Protein AF-A0A562LNA8-F1 (afdb_monomer_lite)

InterPro domains:
  IPR022532 Domain of unknown function DUF3696, C-terminal [PF12476] (371-415)
  IPR027417 P-loop containing nucleoside triphosphate hydrolase [SSF52540] (84-360)
  IPR041685 Endonuclease GajA/Old nuclease/RecF-like, AAA domain [PF13175] (258-353)
  IPR051396 Bacterial Antiviral Defense Nuclease [PTHR43581] (243-402)

Organism: NCBI:txid686800

pLDDT: mean 83.2, std 13.69, range [35.28, 98.44]

Structure (mmCIF, N/CA/C/O backbone):
data_AF-A0A562LNA8-F1
#
_entry.id   AF-A0A562LNA8-F1
#
loop_
_atom_site.group_PDB
_atom_site.id
_atom_site.type_symbol
_atom_site.label_atom_id
_atom_site.label_alt_id
_atom_site.label_comp_id
_atom_site.label_asym_id
_atom_site.label_entity_id
_atom_site.label_seq_id
_atom_site.pdbx_PDB_ins_code
_atom_site.Cartn_x
_atom_site.Cartn_y
_atom_site.Cartn_z
_atom_site.occupancy
_atom_site.B_iso_or_equiv
_atom_site.auth_seq_id
_atom_site.auth_comp_id
_atom_site.auth_asym_id
_atom_site.auth_atom_id
_atom_site.pdbx_PDB_model_num
ATOM 1 N N . MET A 1 1 ? -26.294 -2.117 14.872 1.00 68.75 1 MET A N 1
ATOM 2 C CA . MET A 1 1 ? -27.377 -1.493 15.665 1.00 68.75 1 MET A CA 1
ATOM 3 C C . MET A 1 1 ? -27.901 -2.405 16.760 1.00 68.75 1 MET A C 1
ATOM 5 O O . MET A 1 1 ? -28.136 -1.867 17.823 1.00 68.75 1 MET A O 1
ATOM 9 N N . ALA A 1 2 ? -28.057 -3.723 16.547 1.00 74.00 2 ALA A N 1
ATOM 10 C CA . ALA A 1 2 ? -28.477 -4.652 17.611 1.00 74.00 2 ALA A CA 1
ATOM 11 C C . ALA A 1 2 ? -27.617 -4.513 18.883 1.00 74.00 2 ALA A C 1
ATOM 13 O O . ALA A 1 2 ? -28.155 -4.182 19.925 1.00 74.00 2 ALA A O 1
ATOM 14 N N . GLU A 1 3 ? -26.286 -4.554 18.739 1.00 77.06 3 GLU A N 1
ATOM 15 C CA . GLU A 1 3 ? -25.330 -4.378 19.852 1.00 77.06 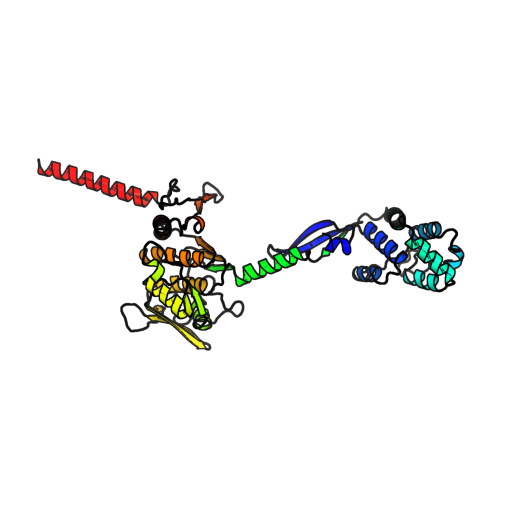3 GLU A CA 1
ATOM 16 C C . GLU A 1 3 ? -25.551 -3.102 20.684 1.00 77.06 3 GLU A C 1
ATOM 18 O O . GLU A 1 3 ? -25.392 -3.118 21.893 1.00 77.06 3 GLU A O 1
ATOM 23 N N . VAL A 1 4 ? -25.920 -1.987 20.044 1.00 78.75 4 VAL A N 1
ATOM 24 C CA . VAL A 1 4 ? -26.144 -0.706 20.741 1.00 78.75 4 VAL A CA 1
ATOM 25 C C . VAL A 1 4 ? -27.561 -0.622 21.299 1.00 78.75 4 VAL A C 1
ATOM 27 O O . VAL A 1 4 ? -27.777 0.015 22.322 1.00 78.75 4 VAL A O 1
ATOM 30 N N . LYS A 1 5 ? -28.524 -1.275 20.640 1.00 77.56 5 LYS A N 1
ATOM 31 C CA . LYS A 1 5 ? -29.916 -1.344 21.090 1.00 77.56 5 LYS A CA 1
ATOM 32 C C . LYS A 1 5 ? -30.112 -2.249 22.303 1.00 77.56 5 LYS A C 1
ATOM 34 O O . LYS A 1 5 ? -31.087 -2.047 23.018 1.00 77.56 5 LYS A O 1
ATOM 39 N N . ASP A 1 6 ? -29.198 -3.191 22.530 1.00 73.31 6 ASP A N 1
ATOM 40 C CA . ASP A 1 6 ? -29.156 -3.999 23.752 1.00 73.31 6 ASP A CA 1
ATOM 41 C C . ASP A 1 6 ? -28.830 -3.136 24.984 1.00 73.31 6 ASP A C 1
ATOM 43 O O . ASP A 1 6 ? -29.392 -3.357 26.056 1.00 73.31 6 ASP A O 1
ATOM 47 N N . ASP A 1 7 ? -27.975 -2.119 24.820 1.00 71.81 7 ASP A N 1
ATOM 48 C CA . ASP A 1 7 ? -27.609 -1.179 25.887 1.00 71.81 7 ASP A CA 1
ATOM 49 C C . ASP A 1 7 ? -28.563 0.031 25.970 1.00 71.81 7 ASP A C 1
ATOM 51 O O . ASP A 1 7 ? -28.841 0.524 27.064 1.00 71.81 7 ASP A O 1
ATOM 55 N N . PHE A 1 8 ? -29.061 0.516 24.824 1.00 78.31 8 PHE A N 1
ATOM 56 C CA . PHE A 1 8 ? -29.925 1.697 24.701 1.00 78.31 8 PHE A CA 1
ATOM 57 C C . PHE A 1 8 ? -30.991 1.496 23.614 1.00 78.31 8 PHE A C 1
ATOM 59 O O . PHE A 1 8 ? -30.730 1.652 22.414 1.00 78.31 8 PHE A O 1
ATOM 66 N N . ARG A 1 9 ? -32.224 1.195 24.019 1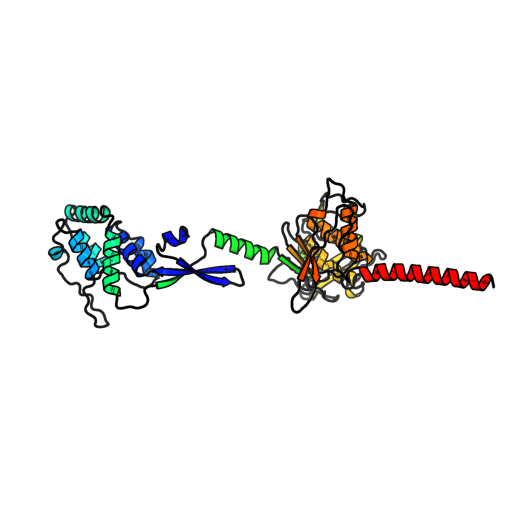.00 80.38 9 ARG A N 1
ATOM 67 C CA . ARG A 1 9 ? -33.341 0.856 23.120 1.00 80.38 9 ARG A CA 1
ATOM 68 C C . ARG A 1 9 ? -33.672 1.968 22.110 1.00 80.38 9 ARG A C 1
ATOM 70 O O . ARG A 1 9 ? -33.938 1.685 20.937 1.00 80.38 9 ARG A O 1
ATOM 77 N N . SER A 1 10 ? -33.619 3.217 22.561 1.00 85.12 10 SER A N 1
ATOM 78 C CA . SER A 1 10 ? -33.946 4.447 21.830 1.00 85.12 10 SER A CA 1
ATOM 79 C C . SER A 1 10 ? -32.781 5.004 21.003 1.00 85.12 10 SER A C 1
ATOM 81 O O . SER A 1 10 ? -32.965 5.971 20.260 1.00 85.12 10 SER A O 1
ATOM 83 N N . ALA A 1 11 ? -31.583 4.409 21.092 1.00 86.00 11 ALA A N 1
ATOM 84 C CA . ALA A 1 11 ? -30.379 4.966 20.484 1.00 86.00 11 ALA A CA 1
ATOM 85 C C . ALA A 1 11 ? -30.490 5.108 18.958 1.00 86.00 11 ALA A C 1
ATOM 87 O O . ALA A 1 11 ? -30.691 4.139 18.214 1.00 86.00 11 ALA A O 1
ATOM 88 N N . LYS A 1 12 ? -30.271 6.336 18.480 1.00 89.50 12 LYS A N 1
ATOM 89 C CA . LYS A 1 12 ? -30.230 6.695 17.059 1.00 89.50 12 LYS A CA 1
ATOM 90 C C . LYS A 1 12 ? -28.870 7.298 16.712 1.00 89.50 12 LYS A C 1
ATOM 92 O O . LYS A 1 12 ? -28.475 8.269 17.351 1.00 89.50 12 LYS A O 1
ATOM 97 N N . PRO A 1 13 ? -28.135 6.758 15.725 1.00 90.94 13 PRO A N 1
ATOM 98 C CA . PRO A 1 13 ? -26.860 7.329 15.318 1.00 90.94 13 PRO A CA 1
ATOM 99 C C . PRO A 1 13 ? -27.117 8.680 14.649 1.00 90.94 13 PRO A C 1
ATOM 101 O O . PRO A 1 13 ? -27.908 8.768 13.712 1.00 90.94 13 PRO A O 1
ATOM 104 N N . ILE A 1 14 ? -26.451 9.722 15.134 1.00 93.44 14 ILE A N 1
ATOM 105 C CA . ILE A 1 14 ? -26.588 11.093 14.615 1.00 93.44 14 ILE A CA 1
ATOM 106 C C . ILE A 1 14 ? -25.278 11.650 14.062 1.00 93.44 14 ILE A C 1
ATOM 108 O O . ILE A 1 14 ? -25.274 12.680 13.396 1.00 93.44 14 ILE A O 1
ATOM 112 N N . GLY A 1 15 ? -24.158 10.987 14.341 1.00 91.62 15 GLY A N 1
ATOM 113 C CA . GLY A 1 15 ? -22.854 11.449 13.903 1.00 91.62 15 GLY A CA 1
ATOM 114 C C . GLY A 1 15 ? -21.742 10.476 14.249 1.00 91.62 15 GLY A C 1
ATOM 115 O O . GLY A 1 15 ? -21.955 9.436 14.875 1.00 91.62 15 GLY A O 1
ATOM 116 N N . CYS A 1 16 ? -20.535 10.833 13.836 1.00 92.75 16 CYS A N 1
ATOM 117 C CA . CYS A 1 16 ? -19.334 10.059 14.083 1.00 92.75 16 CYS A CA 1
ATOM 118 C C . CYS A 1 16 ? -18.183 11.005 14.411 1.00 92.75 16 CYS A C 1
ATOM 120 O O . CYS A 1 16 ? -18.000 12.023 13.749 1.00 92.75 16 CYS A O 1
ATOM 122 N N . ILE A 1 17 ? -17.399 10.645 15.418 1.00 93.38 17 ILE A N 1
ATOM 123 C CA . ILE A 1 17 ? -16.099 11.243 15.690 1.00 93.38 17 ILE A CA 1
ATOM 124 C C . ILE A 1 17 ? -15.076 10.411 14.928 1.00 93.38 17 ILE A C 1
ATOM 126 O O . ILE A 1 17 ? -15.037 9.184 15.069 1.00 93.38 17 ILE A O 1
ATOM 130 N N . LEU A 1 18 ? -14.292 11.077 14.088 1.00 93.38 18 LEU A N 1
ATOM 131 C CA . LEU A 1 18 ? -13.283 10.440 13.254 1.00 93.38 18 LEU A CA 1
ATOM 132 C C . LEU A 1 18 ? -11.898 10.604 13.876 1.00 93.38 18 LEU A C 1
ATOM 134 O O . LEU A 1 18 ? -11.553 11.684 14.355 1.00 93.38 18 LEU A O 1
ATOM 138 N N . ARG A 1 19 ? -11.081 9.555 13.777 1.00 88.81 19 ARG A N 1
ATOM 139 C CA . ARG A 1 19 ? -9.627 9.638 13.904 1.00 88.81 19 ARG A CA 1
ATOM 140 C C . ARG A 1 19 ? -9.042 9.536 12.501 1.00 88.81 19 ARG A C 1
ATOM 142 O O . ARG A 1 19 ? -9.183 8.509 11.840 1.00 88.81 19 ARG A O 1
ATOM 149 N N . HIS A 1 20 ? -8.422 10.617 12.035 1.00 87.50 20 HIS A N 1
ATOM 150 C CA . HIS A 1 20 ? -8.130 10.825 10.612 1.00 87.50 20 HIS A CA 1
ATOM 151 C C . HIS A 1 20 ? -9.421 10.754 9.777 1.00 87.50 20 HIS A C 1
ATOM 153 O O . HIS A 1 20 ? -10.239 11.666 9.848 1.00 87.50 20 HIS A O 1
ATOM 159 N N . PHE A 1 21 ? -9.624 9.670 9.029 1.00 88.94 21 PHE A N 1
ATOM 160 C CA . PHE A 1 21 ? -10.829 9.400 8.237 1.00 88.94 21 PHE A CA 1
ATOM 161 C C . PHE A 1 21 ? -11.584 8.145 8.712 1.00 88.94 21 PHE A C 1
ATOM 163 O O . PHE A 1 21 ? -12.576 7.761 8.096 1.00 88.94 21 PHE A O 1
ATOM 170 N N . LEU A 1 22 ? -11.132 7.500 9.795 1.00 91.88 22 LEU A N 1
ATOM 171 C CA . LEU A 1 22 ? -11.728 6.276 10.328 1.00 91.88 22 LEU A CA 1
ATOM 172 C C . LEU A 1 22 ? -12.654 6.577 11.516 1.00 91.88 22 LEU A C 1
ATOM 174 O O . LEU A 1 22 ? -12.345 7.455 12.325 1.00 91.88 22 LEU A O 1
ATOM 178 N N . PRO A 1 23 ? -13.778 5.854 11.665 1.00 91.94 23 PRO A N 1
ATOM 179 C CA . PRO A 1 23 ? -14.706 6.063 12.769 1.00 91.94 23 PRO A CA 1
ATOM 180 C C . PRO A 1 23 ? -14.089 5.604 14.094 1.00 91.94 23 PRO A C 1
ATOM 182 O O . PRO A 1 23 ? -13.863 4.413 14.305 1.00 91.94 23 PRO A O 1
ATOM 185 N N . GLU A 1 24 ? -13.846 6.547 15.005 1.00 91.81 24 GLU A N 1
ATOM 186 C CA . GLU A 1 24 ? -13.348 6.259 16.355 1.00 91.81 24 GLU A CA 1
ATOM 187 C C . GLU A 1 24 ? -14.499 6.074 17.345 1.00 91.81 24 GLU A C 1
ATOM 189 O O . GLU A 1 24 ? -14.474 5.166 18.177 1.00 91.81 24 GLU A O 1
ATOM 194 N N . ARG A 1 25 ? -15.527 6.926 17.254 1.00 92.88 25 ARG A N 1
ATOM 195 C CA . ARG A 1 25 ? -16.753 6.818 18.054 1.00 92.88 25 ARG A CA 1
ATOM 196 C C . ARG A 1 25 ? -17.971 7.178 17.234 1.00 92.88 25 ARG A C 1
ATOM 1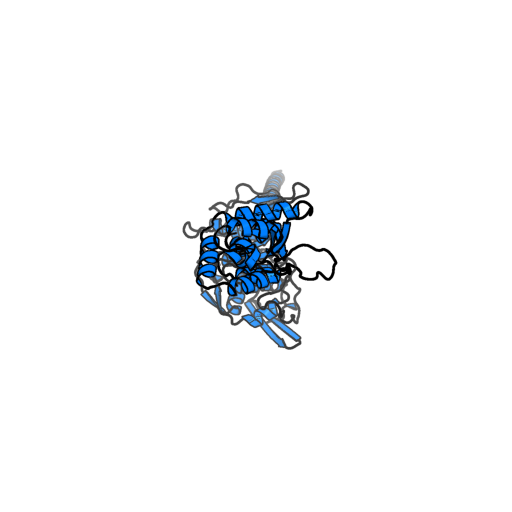98 O O . ARG A 1 25 ? -17.935 8.127 16.460 1.00 92.88 25 ARG A O 1
ATOM 205 N N . ILE A 1 26 ? -19.072 6.480 17.468 1.00 92.56 26 ILE A N 1
ATOM 206 C CA . ILE A 1 26 ? -20.372 6.844 16.906 1.00 92.56 26 ILE A CA 1
ATOM 207 C C . ILE A 1 26 ? -21.149 7.589 17.985 1.00 92.56 26 ILE A C 1
ATOM 209 O O . ILE A 1 26 ? -21.235 7.141 19.130 1.00 92.56 26 ILE A O 1
ATOM 213 N N . VAL A 1 27 ? -21.678 8.752 17.621 1.00 92.38 27 VAL A N 1
ATOM 214 C CA . VAL A 1 27 ? -22.500 9.572 18.503 1.00 92.38 27 VAL A CA 1
ATOM 215 C C . VAL A 1 27 ? -23.946 9.148 18.317 1.00 92.38 27 VAL A C 1
ATOM 217 O O . VAL A 1 27 ? -24.496 9.251 17.216 1.00 92.38 27 VAL A O 1
ATOM 220 N N . TYR A 1 28 ? -24.552 8.680 19.401 1.00 90.62 28 TYR A N 1
ATOM 221 C CA . TYR A 1 28 ? -25.961 8.323 19.442 1.00 90.62 28 TYR A CA 1
ATOM 222 C C . TYR A 1 28 ? -26.745 9.395 20.191 1.00 90.62 28 TYR A C 1
ATOM 224 O O . TYR A 1 28 ? -26.335 9.819 21.271 1.00 90.62 28 TYR A O 1
ATOM 232 N N . ALA A 1 29 ? -27.872 9.812 19.621 1.00 90.19 29 ALA A N 1
ATOM 233 C CA . ALA A 1 29 ? -28.931 10.479 20.358 1.00 90.19 29 ALA A CA 1
ATOM 234 C C . ALA A 1 29 ? -29.768 9.408 21.059 1.00 90.19 29 ALA A C 1
ATOM 236 O O . ALA A 1 29 ? -30.208 8.449 20.422 1.00 90.19 29 ALA A O 1
ATOM 237 N N . ILE A 1 30 ? -29.959 9.574 22.359 1.00 87.56 30 ILE A N 1
ATOM 238 C CA . ILE A 1 30 ? -30.700 8.658 23.222 1.00 87.56 30 ILE A CA 1
ATOM 239 C C . ILE A 1 30 ? -31.826 9.458 23.861 1.00 87.56 30 ILE A C 1
ATOM 241 O O . ILE A 1 30 ? -31.569 10.528 24.417 1.00 87.56 30 ILE A O 1
ATOM 245 N N . ASP A 1 31 ? -33.054 8.951 23.782 1.00 86.44 31 ASP A N 1
ATOM 246 C CA . ASP A 1 31 ? -34.175 9.544 24.504 1.00 86.44 31 ASP A CA 1
ATOM 247 C C . ASP A 1 31 ? -34.062 9.130 25.972 1.00 86.44 31 ASP A C 1
ATOM 249 O O . ASP A 1 31 ? -34.265 7.972 26.338 1.00 86.44 31 ASP A O 1
ATOM 253 N N . THR A 1 32 ? -33.692 10.083 26.825 1.00 79.38 32 THR A N 1
ATOM 254 C CA . THR A 1 32 ? -33.470 9.802 28.246 1.00 79.38 32 THR A CA 1
ATOM 255 C C . THR A 1 32 ? -34.746 9.344 28.943 1.00 79.38 32 THR A C 1
ATOM 257 O O . THR A 1 32 ? -34.666 8.521 29.845 1.00 79.38 32 THR A O 1
ATOM 260 N N . ILE A 1 33 ? -35.920 9.797 28.494 1.00 80.44 33 ILE A N 1
ATOM 261 C CA . ILE A 1 33 ? -37.209 9.436 29.093 1.00 80.44 33 ILE A CA 1
ATOM 262 C C . ILE A 1 33 ? -37.564 7.991 28.742 1.00 80.44 33 ILE A C 1
ATOM 264 O O . ILE A 1 33 ? -37.965 7.219 29.614 1.00 80.44 33 ILE A O 1
ATOM 268 N N . GLU A 1 34 ? -37.402 7.620 27.469 1.00 82.44 34 GLU A N 1
ATOM 269 C CA . GLU A 1 34 ? -37.679 6.260 26.997 1.00 82.44 34 GLU A CA 1
ATOM 270 C C . GLU A 1 34 ? -36.751 5.251 27.677 1.00 82.44 34 GLU A C 1
ATOM 272 O O . GLU A 1 34 ? -37.203 4.212 28.166 1.00 82.44 34 GLU A O 1
ATOM 277 N N . GLU A 1 35 ? -35.460 5.580 27.778 1.00 79.50 35 GLU A N 1
ATOM 278 C CA . GLU A 1 35 ? -34.532 4.737 28.512 1.00 79.50 35 GLU A CA 1
ATOM 279 C C . GLU A 1 35 ? -34.924 4.655 29.982 1.00 79.50 35 GLU A C 1
ATOM 281 O O . GLU A 1 35 ? -34.972 3.553 30.530 1.00 79.50 35 GLU A O 1
ATOM 286 N N . ASP A 1 36 ? -35.134 5.782 30.674 1.00 77.62 36 ASP A N 1
ATOM 287 C CA . ASP A 1 36 ? -35.452 5.818 32.110 1.00 77.62 36 ASP A CA 1
ATOM 288 C C . ASP A 1 36 ? -36.654 4.931 32.438 1.00 77.62 36 ASP A C 1
ATOM 290 O O . ASP A 1 36 ? -36.551 4.075 33.322 1.00 77.62 36 ASP A O 1
ATOM 294 N N . ALA A 1 37 ? -37.719 5.021 31.644 1.00 81.06 37 ALA A N 1
ATOM 295 C CA . ALA A 1 37 ? -38.881 4.152 31.769 1.00 81.06 37 ALA A CA 1
ATOM 296 C C . ALA A 1 37 ? -38.536 2.667 31.569 1.00 81.06 37 ALA A C 1
ATOM 298 O O . ALA A 1 37 ? -38.988 1.819 32.342 1.00 81.06 37 ALA A O 1
ATOM 299 N N . ASN A 1 38 ? -37.695 2.346 30.581 1.00 80.38 38 ASN A N 1
ATOM 300 C CA . ASN A 1 38 ? -37.245 0.979 30.316 1.00 80.38 38 ASN A CA 1
ATOM 301 C C . ASN A 1 38 ? -36.443 0.398 31.493 1.00 80.38 38 ASN A C 1
ATOM 303 O O . ASN A 1 38 ? -36.707 -0.718 31.937 1.00 80.38 38 ASN A O 1
ATOM 307 N N . ALA A 1 39 ? -35.501 1.162 32.054 1.00 77.25 39 ALA A N 1
ATOM 308 C CA . ALA A 1 39 ? -34.699 0.714 33.193 1.00 77.25 39 ALA A CA 1
ATOM 309 C C . ALA A 1 39 ? -35.542 0.509 34.460 1.00 77.25 39 ALA A C 1
ATOM 311 O O . ALA A 1 39 ? -35.308 -0.453 35.195 1.00 77.25 39 ALA A O 1
ATOM 312 N N . ILE A 1 40 ? -36.526 1.382 34.704 1.00 79.56 40 ILE A N 1
ATOM 313 C CA . ILE A 1 40 ? -37.450 1.259 35.837 1.00 79.56 40 ILE A CA 1
ATOM 314 C C . ILE A 1 40 ? -38.319 0.010 35.675 1.00 79.56 40 ILE A C 1
ATOM 316 O O . ILE A 1 40 ? -38.382 -0.803 36.596 1.00 79.56 40 ILE A O 1
ATOM 320 N N . ALA A 1 41 ? -38.928 -0.183 34.501 1.00 81.12 41 ALA A N 1
ATOM 321 C CA . ALA A 1 41 ? -39.741 -1.361 34.211 1.00 81.12 41 ALA A CA 1
ATOM 322 C C . ALA A 1 41 ? -38.935 -2.660 34.398 1.00 81.12 41 ALA A C 1
ATOM 324 O O . ALA A 1 41 ? -39.356 -3.545 35.141 1.00 81.12 41 ALA A O 1
ATOM 325 N N . MET A 1 42 ? -37.724 -2.739 33.835 1.00 77.19 42 MET A N 1
ATOM 326 C CA . MET A 1 42 ? -36.851 -3.910 33.987 1.00 77.19 42 MET A CA 1
ATOM 327 C C . MET A 1 42 ? -36.435 -4.169 35.442 1.00 77.19 42 MET A C 1
ATOM 329 O O . MET A 1 42 ? -36.404 -5.321 35.879 1.00 77.19 42 MET A O 1
ATOM 333 N N . ALA A 1 43 ? -36.114 -3.125 36.214 1.00 76.88 43 ALA A N 1
ATOM 334 C CA . ALA A 1 43 ? -35.761 -3.280 37.625 1.00 76.88 43 ALA A CA 1
ATOM 335 C C . ALA A 1 43 ? -36.936 -3.850 38.440 1.00 76.88 43 ALA A C 1
ATOM 337 O O . ALA A 1 43 ? -36.743 -4.726 39.285 1.00 76.88 43 ALA A O 1
ATOM 338 N N . LEU A 1 44 ? -38.156 -3.399 38.151 1.00 77.81 44 LEU A N 1
ATOM 339 C CA . LEU A 1 44 ? -39.368 -3.858 38.826 1.00 77.81 44 LEU A CA 1
ATOM 340 C C . LEU A 1 44 ? -39.770 -5.289 38.430 1.00 77.81 44 LEU A C 1
ATOM 342 O O . LEU A 1 44 ? -40.301 -6.013 39.269 1.00 77.81 44 LEU A O 1
ATOM 346 N N . GLN A 1 45 ? -39.494 -5.707 37.189 1.00 78.88 45 GLN A N 1
ATOM 347 C CA . GLN A 1 45 ? -39.928 -6.999 36.636 1.00 78.88 45 GLN A CA 1
ATOM 348 C C . GLN A 1 45 ? -38.953 -8.165 36.857 1.00 78.88 45 GLN A C 1
ATOM 350 O O . GLN A 1 45 ? -39.398 -9.313 36.943 1.00 78.88 45 GLN A O 1
ATOM 355 N N . ASP A 1 46 ? -37.641 -7.907 36.935 1.00 64.50 46 ASP A N 1
ATOM 356 C CA . ASP A 1 46 ? -36.628 -8.973 36.820 1.00 64.50 46 ASP A CA 1
ATOM 357 C C . ASP A 1 46 ? -35.582 -9.008 37.958 1.00 64.50 46 ASP A C 1
ATOM 359 O O . ASP A 1 46 ? -34.465 -9.497 37.787 1.00 64.50 46 ASP A O 1
ATOM 363 N N . ASP A 1 47 ? -35.935 -8.488 39.146 1.00 56.38 47 ASP A N 1
ATOM 364 C CA . ASP A 1 47 ? -35.095 -8.475 40.371 1.00 56.38 47 ASP A CA 1
ATOM 365 C C . ASP A 1 47 ? -33.673 -7.879 40.135 1.00 56.38 47 ASP A C 1
ATOM 367 O O . ASP A 1 47 ? -32.646 -8.294 40.692 1.00 56.38 47 ASP A O 1
ATOM 371 N N . GLY A 1 48 ? -33.603 -6.881 39.247 1.00 52.94 48 GLY A N 1
ATOM 372 C CA . GLY A 1 48 ? -32.436 -6.585 38.418 1.00 52.94 48 GLY A CA 1
ATOM 373 C C . GLY A 1 48 ? -31.287 -5.808 39.069 1.00 52.94 48 GLY A C 1
ATOM 374 O O . GLY A 1 48 ? -31.177 -4.593 38.927 1.00 52.94 48 GLY A O 1
ATOM 375 N N . ARG A 1 49 ? -30.287 -6.521 39.608 1.00 51.31 49 ARG A N 1
ATOM 376 C CA . ARG A 1 49 ? -28.941 -5.947 39.865 1.00 51.31 49 ARG A CA 1
ATOM 377 C C . ARG A 1 49 ? -28.187 -5.538 38.583 1.00 51.31 49 ARG A C 1
ATOM 379 O O . ARG A 1 49 ? -27.221 -4.787 38.676 1.00 51.31 49 ARG A O 1
ATOM 386 N N . ARG A 1 50 ? -28.597 -6.025 37.400 1.00 51.47 50 ARG A N 1
ATOM 387 C CA . ARG A 1 50 ? -27.943 -5.739 36.103 1.00 51.47 50 ARG A CA 1
ATOM 388 C C . ARG A 1 50 ? -28.356 -4.393 35.488 1.00 51.47 50 ARG A C 1
ATOM 390 O O . ARG A 1 50 ? -27.480 -3.677 35.018 1.00 51.47 50 ARG A O 1
ATOM 397 N N . ALA A 1 51 ? -29.635 -4.013 35.559 1.00 49.47 51 ALA A N 1
ATOM 398 C CA . ALA A 1 51 ? -30.148 -2.773 34.953 1.00 49.47 51 ALA A CA 1
ATOM 399 C C . ALA A 1 51 ? -29.611 -1.497 35.638 1.00 49.47 51 ALA A C 1
ATOM 401 O O . ALA A 1 51 ? -29.298 -0.504 34.987 1.00 49.47 51 ALA A O 1
ATOM 402 N N . ILE A 1 52 ? -29.419 -1.548 36.961 1.00 50.59 52 ILE A N 1
ATOM 403 C CA . ILE A 1 52 ? -28.941 -0.413 37.772 1.00 50.59 52 ILE A CA 1
ATOM 404 C C . ILE A 1 52 ? -27.432 -0.154 37.555 1.00 50.59 52 ILE A C 1
ATOM 406 O O . ILE A 1 52 ? -26.958 0.976 37.689 1.00 50.59 52 ILE A O 1
ATOM 410 N N . GLY A 1 53 ? -26.666 -1.188 37.179 1.00 49.91 53 GLY A N 1
ATOM 411 C CA . GLY A 1 53 ? -25.213 -1.112 36.989 1.00 49.91 53 GLY A CA 1
ATOM 412 C C . GLY A 1 53 ? -24.775 -0.244 35.804 1.00 49.91 53 GLY A C 1
ATOM 413 O O . GLY A 1 53 ? -23.822 0.521 35.941 1.00 49.91 53 GLY A O 1
ATOM 414 N N . LEU A 1 54 ? -25.489 -0.300 34.672 1.00 48.22 54 LEU A N 1
ATOM 415 C CA . LEU A 1 54 ? -25.184 0.522 33.488 1.00 48.22 54 LEU A CA 1
ATOM 416 C C . LEU A 1 54 ? -25.448 2.020 33.722 1.00 48.22 54 LEU A C 1
ATOM 418 O O . LEU A 1 54 ? -24.752 2.870 33.174 1.00 48.22 54 LEU A O 1
ATOM 422 N N . ARG A 1 55 ? -26.419 2.348 34.579 1.00 52.19 55 ARG A N 1
ATOM 423 C CA . ARG A 1 55 ? -26.901 3.718 34.824 1.00 52.19 55 ARG A CA 1
ATOM 424 C C . ARG A 1 55 ? -26.087 4.502 35.835 1.00 52.19 55 ARG A C 1
ATOM 426 O O . ARG A 1 55 ? -25.906 5.705 35.660 1.00 52.19 55 ARG A O 1
ATOM 433 N N . ARG A 1 56 ? -25.512 3.823 36.834 1.00 50.16 56 ARG A N 1
ATOM 434 C CA . ARG A 1 56 ? -24.540 4.442 37.752 1.00 50.16 56 ARG A CA 1
ATOM 435 C C . ARG A 1 56 ? -23.354 5.065 37.010 1.00 50.16 56 ARG A C 1
ATOM 437 O O . ARG A 1 56 ? -22.861 6.103 37.439 1.00 50.16 56 ARG A O 1
ATOM 444 N N . ASN A 1 57 ? -22.953 4.505 35.865 1.00 44.31 57 ASN A N 1
ATOM 445 C CA . ASN A 1 57 ? -21.890 5.069 35.027 1.00 44.31 57 ASN A CA 1
ATOM 446 C C . ASN A 1 57 ? -22.266 6.398 34.340 1.00 44.31 57 ASN A C 1
ATOM 448 O O . ASN A 1 57 ? -21.371 7.099 33.879 1.00 44.31 57 ASN A O 1
ATOM 452 N N . MET A 1 58 ? -23.551 6.771 34.295 1.00 48.12 58 MET A N 1
ATOM 453 C CA . MET A 1 58 ? -24.026 8.063 33.778 1.00 48.12 58 MET A CA 1
ATOM 454 C C . MET A 1 58 ? -24.257 9.127 34.868 1.00 48.12 58 MET A C 1
ATOM 456 O O . MET A 1 58 ? -24.709 10.228 34.557 1.00 48.12 58 MET A O 1
ATOM 460 N N . GLY A 1 59 ? -23.950 8.833 36.138 1.00 47.09 59 GLY A N 1
ATOM 461 C CA . GLY A 1 59 ? -23.988 9.824 37.223 1.00 47.09 59 GLY A CA 1
ATOM 462 C C . GLY A 1 59 ? -25.387 10.300 37.640 1.00 47.09 59 GLY A C 1
ATOM 463 O O . GLY A 1 59 ? -25.497 11.347 38.272 1.00 47.09 59 GLY A O 1
ATOM 464 N N . ARG A 1 60 ? -26.454 9.563 37.296 1.00 57.00 60 ARG A N 1
ATOM 465 C CA . ARG A 1 60 ? -27.830 9.837 37.742 1.00 57.00 60 ARG A CA 1
ATOM 466 C C . ARG A 1 60 ? -28.376 8.640 38.514 1.00 57.00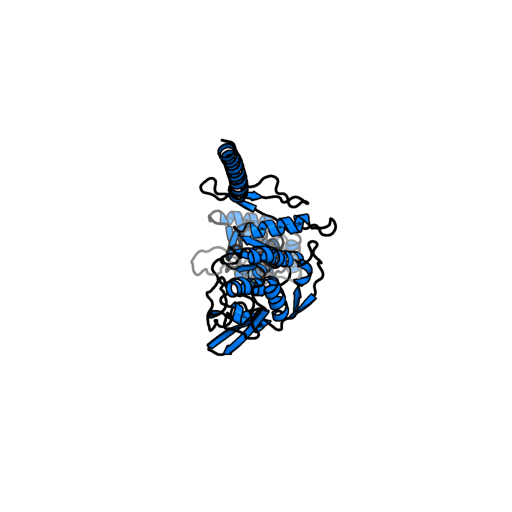 60 ARG A C 1
ATOM 468 O O . ARG A 1 60 ? -28.533 7.562 37.942 1.00 57.00 60 ARG A O 1
ATOM 475 N N . ASP A 1 61 ? -28.669 8.832 39.796 1.00 57.97 61 ASP A N 1
ATOM 476 C CA . ASP A 1 61 ? -29.467 7.872 40.556 1.00 57.97 61 ASP A CA 1
ATOM 477 C C . ASP A 1 61 ? -30.921 7.963 40.072 1.00 57.97 61 ASP A C 1
ATOM 479 O O . ASP A 1 61 ? -31.501 9.046 40.000 1.00 57.97 61 ASP A O 1
ATOM 483 N N . ILE A 1 62 ? -31.493 6.828 39.669 1.00 64.88 62 ILE A N 1
ATOM 484 C CA . ILE A 1 62 ? -32.883 6.767 39.209 1.00 64.88 62 ILE A CA 1
ATOM 485 C C . ILE A 1 62 ? -33.776 6.747 40.450 1.00 64.88 62 ILE A C 1
ATOM 487 O O . ILE A 1 62 ? -33.696 5.817 41.257 1.00 64.88 62 ILE A O 1
ATOM 491 N N . LEU A 1 63 ? -34.618 7.766 40.591 1.00 70.62 63 LEU A N 1
ATOM 492 C CA . LEU A 1 63 ? -35.613 7.884 41.653 1.00 70.62 63 LEU A CA 1
ATOM 493 C C . LEU A 1 63 ? -37.007 7.616 41.078 1.00 70.62 63 LEU A C 1
ATOM 495 O O . LEU A 1 63 ? -37.300 7.988 39.943 1.00 70.62 63 LEU A O 1
ATOM 499 N N . LEU A 1 64 ? -37.867 6.975 41.864 1.00 73.62 64 LEU A N 1
ATOM 500 C CA . LEU A 1 64 ? -39.282 6.815 41.546 1.00 73.62 64 LEU A CA 1
ATOM 501 C C . LEU A 1 64 ? -40.001 8.096 41.988 1.00 73.62 64 LEU A C 1
ATOM 503 O O . LEU A 1 64 ? -40.043 8.383 43.185 1.00 73.62 64 LEU A O 1
ATOM 507 N N . SER A 1 65 ? -40.505 8.875 41.032 1.00 74.69 65 SER A N 1
ATOM 508 C CA . SER A 1 65 ? -41.281 10.095 41.289 1.00 74.69 65 SER A CA 1
ATOM 509 C C . SER A 1 65 ? -42.718 9.778 41.715 1.00 74.69 65 SER A C 1
ATOM 511 O O . SER A 1 65 ? -43.181 8.644 41.554 1.00 74.69 65 SER A O 1
ATOM 513 N N . GLU A 1 66 ? -43.443 10.779 42.220 1.00 74.06 66 GLU A N 1
ATOM 514 C CA . GLU A 1 66 ? -44.853 10.667 42.627 1.00 74.06 66 GLU A CA 1
ATOM 515 C C . GLU A 1 66 ? -45.744 10.047 41.546 1.00 74.06 66 GLU A C 1
ATOM 517 O O . GLU A 1 66 ? -46.584 9.195 41.834 1.00 74.06 66 GLU A O 1
ATOM 522 N N . GLU A 1 67 ? -45.525 10.408 40.283 1.00 77.19 67 GLU A N 1
ATOM 523 C CA . GLU A 1 67 ? -46.310 9.902 39.160 1.00 77.19 67 GLU A CA 1
ATOM 524 C C . GLU A 1 67 ? -46.041 8.413 38.908 1.00 77.19 67 GLU A C 1
ATOM 526 O O . GLU A 1 67 ? -46.958 7.656 38.593 1.00 77.19 67 GLU A O 1
ATOM 531 N N . ILE A 1 68 ? -44.797 7.963 39.096 1.00 77.75 68 ILE A N 1
ATOM 532 C CA . ILE A 1 68 ? -44.434 6.544 38.981 1.00 77.75 68 ILE A CA 1
ATOM 533 C C . ILE A 1 68 ? -45.005 5.760 40.168 1.00 77.75 68 ILE A C 1
ATOM 535 O O . ILE A 1 68 ? -45.505 4.649 39.999 1.00 77.75 68 ILE A O 1
ATOM 539 N N . ILE A 1 69 ? -44.980 6.344 41.367 1.00 78.81 69 ILE A N 1
ATOM 540 C CA . ILE A 1 69 ? -45.584 5.760 42.569 1.00 78.81 69 ILE A CA 1
ATOM 541 C C . ILE A 1 69 ? -47.103 5.605 42.392 1.00 78.81 69 ILE A C 1
ATOM 543 O O . ILE A 1 69 ? -47.655 4.576 42.781 1.00 78.81 69 ILE A O 1
ATOM 547 N N . ALA A 1 70 ? -47.777 6.569 41.759 1.00 80.19 70 ALA A N 1
ATOM 548 C CA . ALA A 1 70 ? -49.197 6.472 41.426 1.00 80.19 70 ALA A CA 1
ATOM 549 C C . ALA A 1 70 ? -49.487 5.316 40.451 1.00 80.19 70 ALA A C 1
ATOM 551 O O . ALA A 1 70 ? -50.426 4.553 40.676 1.00 80.19 70 ALA A O 1
ATOM 552 N N . VAL A 1 71 ? -48.640 5.121 39.432 1.00 81.62 71 VAL A N 1
ATOM 553 C CA . VAL A 1 71 ? -48.734 3.960 38.527 1.00 81.62 71 VAL A CA 1
ATOM 554 C C . VAL A 1 71 ? -48.550 2.647 39.293 1.00 81.62 71 VAL A C 1
ATOM 556 O O . VAL A 1 71 ? -49.312 1.706 39.089 1.00 81.62 71 VAL A O 1
ATOM 559 N N . LEU A 1 72 ? -47.576 2.567 40.205 1.00 81.06 72 LEU A N 1
ATOM 560 C CA . LEU A 1 72 ? -47.341 1.360 41.009 1.00 81.06 72 LEU A CA 1
ATOM 561 C C . LEU A 1 72 ? -48.500 1.052 41.961 1.00 81.06 72 LEU A C 1
ATOM 563 O O . LEU A 1 72 ? -48.850 -0.115 42.132 1.00 81.06 72 LEU A O 1
ATOM 567 N N . ARG A 1 73 ? -49.113 2.083 42.547 1.00 81.75 73 ARG A N 1
ATOM 568 C CA . ARG A 1 73 ? -50.308 1.965 43.388 1.00 81.75 73 ARG A CA 1
ATOM 569 C C . ARG A 1 73 ? -51.482 1.366 42.614 1.00 81.75 73 ARG A C 1
ATOM 571 O O . ARG A 1 73 ? -52.136 0.472 43.134 1.00 81.75 73 ARG A O 1
ATOM 578 N N . GLU A 1 74 ? -51.720 1.833 41.390 1.00 82.56 74 GLU A N 1
ATOM 579 C CA . GLU A 1 74 ? -52.781 1.311 40.518 1.00 82.56 74 GLU A CA 1
ATOM 580 C C . GLU A 1 74 ? -52.488 -0.135 40.081 1.00 82.56 74 GLU A C 1
ATOM 582 O O . GLU A 1 74 ? -53.361 -0.996 40.105 1.00 82.56 74 GLU A O 1
ATOM 587 N N . VAL A 1 75 ? -51.236 -0.437 39.717 1.00 81.81 75 VAL A N 1
ATOM 588 C CA . VAL A 1 75 ? -50.837 -1.783 39.267 1.00 81.81 75 VAL A CA 1
ATOM 589 C C . VAL A 1 75 ? -50.915 -2.818 40.396 1.00 81.81 75 VAL A C 1
ATOM 591 O O . VAL A 1 75 ? -51.220 -3.980 40.133 1.00 81.81 75 VAL A O 1
ATOM 594 N N . LEU A 1 76 ? -50.650 -2.415 41.640 1.00 81.12 76 LEU A N 1
ATOM 595 C CA . LEU A 1 76 ? -50.660 -3.295 42.815 1.00 81.12 76 LEU A CA 1
ATOM 596 C C . LEU A 1 76 ? -51.981 -3.253 43.599 1.00 81.12 76 LEU A C 1
ATOM 598 O O . LEU A 1 76 ? -52.088 -3.890 44.655 1.00 81.12 76 LEU A O 1
ATOM 602 N N . GLU A 1 77 ? -52.996 -2.558 43.085 1.00 78.50 77 GLU A N 1
ATOM 603 C CA . GLU A 1 77 ? -54.313 -2.478 43.706 1.00 78.50 77 GLU A CA 1
ATOM 604 C C . GLU A 1 77 ? -54.914 -3.885 43.888 1.00 78.50 77 GLU A C 1
ATOM 606 O O . GLU A 1 77 ? -54.985 -4.693 42.962 1.00 78.50 77 GLU A O 1
ATOM 611 N N . GLY A 1 78 ? -55.295 -4.218 45.125 1.00 69.69 78 GLY A N 1
ATOM 612 C CA . GLY A 1 78 ? -55.841 -5.533 45.477 1.00 69.69 78 GLY A CA 1
ATOM 613 C C . GLY A 1 78 ? -54.811 -6.631 45.784 1.00 69.69 78 GLY A C 1
ATOM 614 O O . GLY A 1 78 ? -55.218 -7.734 46.150 1.00 69.69 78 GLY A O 1
ATOM 615 N N . THR A 1 79 ? -53.500 -6.358 45.702 1.00 73.62 79 THR A N 1
ATOM 616 C CA . THR A 1 79 ? -52.452 -7.314 46.137 1.00 73.62 79 THR A CA 1
ATOM 617 C C . THR A 1 79 ? -51.869 -7.015 47.513 1.00 73.62 79 THR A C 1
ATOM 619 O O . THR A 1 79 ? -51.691 -7.943 48.301 1.00 73.62 79 THR A O 1
ATOM 622 N N . ILE A 1 80 ? -51.588 -5.744 47.804 1.00 76.62 80 ILE A N 1
ATOM 623 C CA . ILE A 1 80 ? -51.066 -5.255 49.086 1.00 76.62 80 ILE A CA 1
ATOM 624 C C . ILE A 1 80 ? -51.738 -3.925 49.444 1.00 76.62 80 ILE A C 1
ATOM 626 O O . ILE A 1 80 ? -52.150 -3.181 48.554 1.00 76.62 80 ILE A O 1
ATOM 630 N N . ASP A 1 81 ? -51.807 -3.588 50.735 1.00 77.00 81 ASP A N 1
ATOM 631 C CA . ASP A 1 81 ? -52.085 -2.208 51.146 1.00 77.00 81 ASP A CA 1
ATOM 632 C C . ASP A 1 81 ? -50.824 -1.369 50.878 1.00 77.00 81 ASP A C 1
ATOM 634 O O . ASP A 1 81 ? -49.874 -1.330 51.673 1.00 77.00 81 ASP A O 1
ATOM 638 N N . PHE A 1 82 ? -50.791 -0.753 49.693 1.00 73.69 82 PHE A N 1
ATOM 639 C CA . PHE A 1 82 ? -49.666 0.055 49.231 1.00 73.69 82 PHE A CA 1
ATOM 640 C C . PHE A 1 82 ? -49.409 1.232 50.180 1.00 73.69 82 PHE A C 1
ATOM 642 O O . PHE A 1 82 ? -48.257 1.529 50.499 1.00 73.69 82 PHE A O 1
ATOM 649 N N . ASP A 1 83 ? -50.469 1.853 50.704 1.00 70.56 83 ASP A N 1
ATOM 650 C CA . ASP A 1 83 ? -50.341 2.955 51.650 1.00 70.56 83 ASP A CA 1
ATOM 651 C C . ASP A 1 83 ? -49.761 2.486 52.970 1.00 70.56 83 ASP A C 1
ATOM 653 O O . ASP A 1 83 ? -48.891 3.152 53.506 1.00 70.56 83 ASP A O 1
ATOM 657 N N . GLN A 1 84 ? -50.176 1.341 53.507 1.00 71.75 84 GLN A N 1
ATOM 658 C CA . GLN A 1 84 ? -49.600 0.822 54.747 1.00 71.75 84 GLN A CA 1
ATOM 659 C C . GLN A 1 84 ? -48.136 0.395 54.591 1.00 71.75 84 GLN A C 1
ATOM 661 O O . GLN A 1 84 ? -47.330 0.625 55.491 1.00 71.75 84 GLN A O 1
ATOM 666 N N . THR A 1 85 ? -47.781 -0.172 53.441 1.00 68.94 85 THR A N 1
ATOM 667 C CA . THR A 1 85 ? -46.434 -0.698 53.171 1.00 68.94 85 THR A CA 1
ATOM 668 C C . THR A 1 85 ? -45.423 0.410 52.863 1.00 68.94 85 THR A C 1
ATOM 670 O O . THR A 1 85 ? -44.244 0.300 53.208 1.00 68.94 85 THR A O 1
ATOM 673 N N . PHE A 1 86 ? -45.871 1.501 52.232 1.00 69.38 86 PHE A N 1
ATOM 674 C CA . PHE A 1 86 ? -45.013 2.612 51.815 1.00 69.38 86 PHE A CA 1
ATOM 675 C C . PHE A 1 86 ? -45.269 3.930 52.588 1.00 69.38 86 PHE A C 1
ATOM 677 O O . PHE A 1 86 ? -44.699 4.956 52.219 1.00 69.38 86 PHE A O 1
ATOM 684 N N . LYS A 1 87 ? -46.035 3.889 53.696 1.00 59.03 87 LYS A N 1
ATOM 685 C CA . LYS A 1 87 ? -46.529 5.036 54.501 1.00 59.03 87 LYS A CA 1
ATOM 686 C C . LYS A 1 87 ? -45.462 5.954 55.102 1.00 59.03 87 LYS A C 1
ATOM 688 O O . LYS A 1 87 ? -45.673 7.161 55.189 1.00 59.03 87 LYS A O 1
ATOM 693 N N . ASP A 1 88 ? -44.329 5.407 55.541 1.00 51.09 88 ASP A N 1
ATOM 694 C CA . ASP A 1 88 ? -43.376 6.170 56.352 1.00 51.09 88 ASP A CA 1
ATOM 695 C C . ASP A 1 88 ? -42.278 6.823 55.497 1.00 51.09 88 ASP A C 1
ATOM 697 O O . ASP A 1 88 ? -41.260 6.213 55.183 1.00 51.09 88 ASP A O 1
ATOM 701 N N . LYS A 1 89 ? -42.485 8.105 55.170 1.00 52.09 89 LYS A N 1
ATOM 702 C CA . LYS A 1 89 ? -41.510 9.088 54.649 1.00 52.09 89 LYS A CA 1
ATOM 703 C C . LYS A 1 89 ? -40.919 8.810 53.258 1.00 52.09 89 LYS A C 1
ATOM 705 O O . LYS A 1 89 ? -39.929 8.099 53.120 1.00 52.09 89 LYS A O 1
ATOM 710 N N . TYR A 1 90 ? -41.408 9.559 52.273 1.00 51.62 90 TYR A N 1
ATOM 711 C CA . TYR A 1 90 ? -40.705 9.911 51.028 1.00 51.62 90 TYR A CA 1
ATOM 712 C C . TYR A 1 90 ? -39.630 11.007 51.229 1.00 51.62 90 TYR A C 1
ATOM 714 O O . TYR A 1 90 ? -39.264 11.720 50.302 1.00 51.62 90 TYR A O 1
ATOM 722 N N . ARG A 1 91 ? -39.139 11.197 52.463 1.00 46.59 91 ARG A N 1
ATOM 723 C CA . ARG A 1 91 ? -38.221 12.290 52.814 1.00 46.59 91 ARG A CA 1
ATOM 724 C C . ARG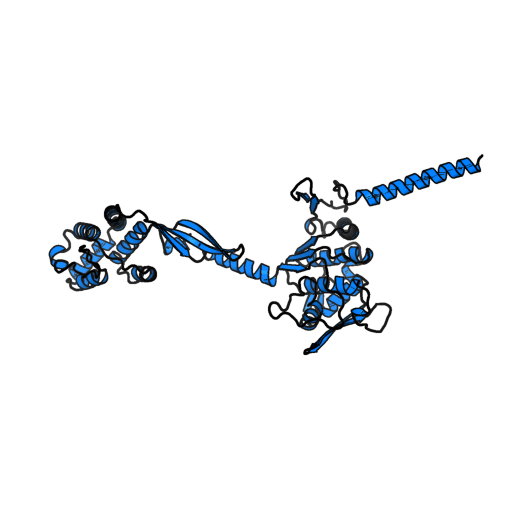 A 1 91 ? -36.770 11.831 52.734 1.00 46.59 91 ARG A C 1
ATOM 726 O O . ARG A 1 91 ? -36.202 11.429 53.747 1.00 46.59 91 ARG A O 1
ATOM 733 N N . GLU A 1 92 ? -36.166 11.936 51.559 1.00 43.03 92 GLU A N 1
ATOM 734 C CA . GLU A 1 92 ? -34.735 12.240 51.491 1.00 43.03 92 GLU A CA 1
ATOM 735 C C . GLU A 1 92 ? -34.585 13.770 51.527 1.00 43.03 92 GLU A C 1
ATOM 737 O O . GLU A 1 92 ? -35.157 14.480 50.704 1.00 43.03 92 GLU A O 1
ATOM 742 N N . GLU A 1 93 ? -33.867 14.303 52.521 1.00 40.62 93 GLU A N 1
ATOM 743 C CA . GLU A 1 93 ? -33.530 15.730 52.567 1.00 40.62 93 GLU A CA 1
ATOM 744 C C . GLU A 1 93 ? -32.600 16.061 51.392 1.00 40.62 93 GLU A C 1
ATOM 746 O O . GLU A 1 93 ? -31.403 15.769 51.414 1.00 40.62 93 GLU A O 1
ATOM 751 N N . SER A 1 94 ? -33.148 16.681 50.348 1.00 41.09 94 SER A N 1
ATOM 752 C CA . SER A 1 94 ? -32.341 17.318 49.313 1.00 41.09 94 SER A CA 1
ATOM 753 C C . SER A 1 94 ? -31.591 18.499 49.931 1.00 41.09 94 SER A C 1
ATOM 755 O O . SER A 1 94 ? -32.204 19.443 50.432 1.00 41.09 94 SER A O 1
ATOM 757 N N . LEU A 1 95 ? -30.256 18.490 49.836 1.00 41.66 95 LEU A N 1
ATOM 758 C CA . LEU A 1 95 ? -29.378 19.616 50.203 1.00 41.66 95 LEU A CA 1
ATOM 759 C C . LEU A 1 95 ? -29.751 20.936 49.490 1.00 41.66 95 LEU A C 1
ATOM 761 O O . LEU A 1 95 ? -29.278 21.999 49.884 1.00 41.66 95 LEU A O 1
ATOM 765 N N . PHE A 1 96 ? -30.614 20.875 48.468 1.00 38.56 96 PHE A N 1
ATOM 766 C CA . PHE A 1 96 ? -31.113 22.005 47.688 1.00 38.56 96 PHE A CA 1
ATOM 767 C C . PHE A 1 96 ? -32.654 22.068 47.657 1.00 38.56 96 PHE A C 1
ATOM 769 O O . PHE A 1 96 ? -33.251 22.202 46.592 1.00 38.56 96 PHE A O 1
ATOM 776 N N . GLY A 1 97 ? -33.309 21.956 48.817 1.00 35.28 97 GLY A N 1
ATOM 777 C CA . GLY A 1 97 ? -34.549 22.687 49.144 1.00 35.28 97 GLY A CA 1
ATOM 778 C C . GLY A 1 97 ? -35.773 22.563 48.222 1.00 35.28 97 GLY A C 1
ATOM 779 O O . GLY A 1 97 ? -36.627 23.443 48.262 1.00 35.28 97 GLY A O 1
ATOM 780 N N . SER A 1 98 ? -35.891 21.515 47.406 1.00 38.53 98 SER A N 1
ATOM 781 C CA . SER A 1 98 ? -37.131 21.190 46.689 1.00 38.53 98 SER A CA 1
ATOM 782 C C . SER A 1 98 ? -37.710 19.900 47.263 1.00 38.53 98 SER A C 1
ATOM 784 O O . SER A 1 98 ? -37.092 18.841 47.183 1.00 38.53 98 SER A O 1
ATOM 786 N N . GLU A 1 99 ? -38.867 20.026 47.913 1.00 43.72 99 GLU A N 1
ATOM 787 C CA . GLU A 1 99 ? -39.651 18.918 48.458 1.00 43.72 99 GLU A CA 1
ATOM 788 C C . GLU A 1 99 ? -40.417 18.253 47.307 1.00 43.72 99 GLU A C 1
ATOM 790 O O . GLU A 1 99 ? -41.351 18.839 46.765 1.00 43.72 99 GLU A O 1
ATOM 795 N N . ALA A 1 100 ? -39.999 17.055 46.907 1.00 50.97 100 ALA A N 1
ATOM 796 C CA . ALA A 1 100 ? -40.763 16.186 46.017 1.00 50.97 100 ALA A CA 1
ATOM 797 C C . ALA A 1 100 ? -40.724 14.769 46.596 1.00 50.97 100 ALA A C 1
ATOM 799 O O . ALA A 1 100 ? -39.637 14.300 46.961 1.00 50.97 100 ALA A O 1
ATOM 800 N N . ASP A 1 101 ? -41.876 14.097 46.699 1.00 59.44 101 ASP A N 1
ATOM 801 C CA . ASP A 1 101 ? -41.938 12.746 47.253 1.00 59.44 101 ASP A CA 1
ATOM 802 C C . ASP A 1 101 ? -41.241 11.777 46.283 1.00 59.44 101 ASP A C 1
ATOM 804 O O . ASP A 1 101 ? -41.763 11.385 45.239 1.00 59.44 101 ASP A O 1
ATOM 808 N N . THR A 1 102 ? -40.003 11.403 46.606 1.00 65.06 102 THR A N 1
ATOM 809 C CA . THR A 1 102 ? -39.179 10.527 45.766 1.00 65.06 102 THR A CA 1
ATOM 810 C C . THR A 1 102 ? -38.798 9.270 46.534 1.00 65.06 102 THR A C 1
ATOM 812 O O . THR A 1 102 ? -38.481 9.306 47.723 1.00 65.06 102 THR A O 1
ATOM 815 N N . LEU A 1 103 ? -38.861 8.116 45.865 1.00 71.88 103 LEU A N 1
ATOM 816 C CA . LEU A 1 103 ? -38.494 6.827 46.448 1.00 71.88 103 LEU A CA 1
ATOM 817 C C . LEU A 1 103 ? -37.292 6.236 45.708 1.00 71.88 103 LEU A C 1
ATOM 819 O O . LEU A 1 103 ? -37.336 6.005 44.500 1.00 71.88 103 LEU A O 1
ATOM 823 N N . SER A 1 104 ? -36.214 5.943 46.436 1.00 73.06 104 SER A N 1
ATOM 824 C CA . SER A 1 104 ? -35.061 5.252 45.855 1.00 73.06 104 SER A CA 1
ATOM 825 C C . SER A 1 104 ? -35.364 3.765 45.619 1.00 73.06 104 SER A C 1
ATOM 827 O O . SER A 1 104 ? -36.081 3.123 46.395 1.00 73.06 104 SER A O 1
ATOM 829 N N . PHE A 1 105 ? -34.745 3.163 44.598 1.00 72.38 105 PHE A N 1
ATOM 830 C CA . PHE A 1 105 ? -34.839 1.711 44.376 1.00 72.38 105 PHE A CA 1
ATOM 831 C C . PHE A 1 105 ? -34.344 0.890 45.572 1.00 72.38 105 PHE A C 1
ATOM 833 O O . PHE A 1 105 ? -34.847 -0.201 45.835 1.00 72.38 105 PHE A O 1
ATOM 840 N N . ARG A 1 106 ? -33.364 1.401 46.325 1.00 70.88 106 ARG A N 1
ATOM 841 C CA . ARG A 1 106 ? -32.876 0.736 47.537 1.00 70.88 106 ARG A CA 1
ATOM 842 C C . ARG A 1 106 ? -33.979 0.652 48.588 1.00 70.88 106 ARG A C 1
ATOM 844 O O . ARG A 1 106 ? -34.240 -0.436 49.098 1.00 70.88 106 ARG A O 1
ATOM 851 N N . SER A 1 107 ? -34.645 1.772 48.853 1.00 72.00 107 SER A N 1
ATOM 852 C CA . SER A 1 107 ? -35.769 1.852 49.786 1.00 72.00 107 SER A CA 1
ATOM 853 C C . SER A 1 107 ? -36.948 0.995 49.320 1.00 72.00 107 SER A C 1
ATOM 855 O O . SER A 1 107 ? -37.559 0.306 50.135 1.00 72.00 107 SER A O 1
ATOM 857 N N . TRP A 1 108 ? -37.221 0.963 48.010 1.00 77.81 108 TRP A N 1
ATOM 858 C CA . TRP A 1 108 ? -38.209 0.065 47.406 1.00 77.81 108 TRP A CA 1
ATOM 859 C C . TRP A 1 108 ? -37.930 -1.408 47.743 1.00 77.81 108 TRP A C 1
ATOM 861 O O . TRP A 1 108 ? -38.784 -2.084 48.316 1.00 77.81 108 TRP A O 1
ATOM 871 N N . TYR A 1 109 ? -36.719 -1.906 47.469 1.00 74.00 109 TYR A N 1
ATOM 872 C CA . TYR A 1 109 ? -36.372 -3.306 47.741 1.00 74.00 109 TYR A CA 1
ATOM 873 C C . TYR A 1 109 ? -36.279 -3.631 49.238 1.00 74.00 109 TYR A C 1
ATOM 875 O O . TYR A 1 109 ? -36.604 -4.751 49.633 1.00 74.00 109 TYR A O 1
ATOM 883 N N . GLU A 1 110 ? -35.824 -2.698 50.079 1.00 74.00 110 GLU A N 1
ATOM 884 C CA . GLU A 1 110 ? -35.798 -2.881 51.537 1.00 74.00 110 GLU A CA 1
ATOM 885 C C . GLU A 1 110 ? -37.221 -3.062 52.092 1.00 74.00 110 GLU A C 1
ATOM 887 O O . GLU A 1 110 ? -37.461 -3.995 52.862 1.00 74.00 110 GLU A O 1
ATOM 892 N N . ARG A 1 111 ? -38.189 -2.266 51.619 1.00 76.81 111 ARG A N 1
ATOM 893 C CA . ARG A 1 111 ? -39.606 -2.398 51.998 1.00 76.81 111 ARG A CA 1
ATOM 894 C C . ARG A 1 111 ? -40.238 -3.663 51.431 1.00 76.81 111 ARG A C 1
ATOM 896 O O . ARG A 1 111 ? -40.874 -4.409 52.169 1.00 76.81 111 ARG A O 1
ATOM 903 N N . LEU A 1 112 ? -39.968 -3.994 50.172 1.00 77.19 112 LEU A N 1
ATOM 904 C CA . LEU A 1 112 ? -40.457 -5.230 49.556 1.00 77.19 112 LEU A CA 1
ATOM 905 C C . LEU A 1 112 ? -39.937 -6.490 50.279 1.00 77.19 112 LEU A C 1
ATOM 907 O O . LEU A 1 112 ? -40.605 -7.521 50.301 1.00 77.19 112 LEU A O 1
ATOM 911 N N . ARG A 1 113 ? -38.757 -6.419 50.911 1.00 77.88 113 ARG A N 1
ATOM 912 C CA . ARG A 1 113 ? -38.218 -7.490 51.769 1.00 77.88 113 ARG A CA 1
ATOM 913 C C . ARG A 1 113 ? -38.851 -7.567 53.155 1.00 77.88 113 ARG A C 1
ATOM 915 O O . ARG A 1 113 ? -38.772 -8.635 53.754 1.00 77.88 113 ARG A O 1
ATOM 922 N N . SER A 1 114 ? -39.426 -6.479 53.663 1.00 79.62 114 SER A N 1
ATOM 923 C CA . SER A 1 114 ? -40.143 -6.480 54.947 1.00 79.62 114 SER A CA 1
ATOM 924 C C . SER A 1 114 ? -41.535 -7.117 54.873 1.00 79.62 114 SER A C 1
ATOM 926 O O . SER A 1 114 ? -42.087 -7.477 55.911 1.00 79.62 114 SER A O 1
ATOM 928 N N . LEU A 1 115 ? -42.076 -7.307 53.664 1.00 81.50 115 LEU A N 1
ATOM 929 C CA . LEU A 1 115 ? -43.357 -7.978 53.448 1.00 81.50 115 LEU A CA 1
ATOM 930 C C . LEU A 1 115 ? -43.286 -9.491 53.738 1.00 81.50 115 LEU A C 1
ATOM 932 O O . LEU A 1 115 ? -42.245 -10.123 53.509 1.00 81.50 115 LEU A O 1
ATOM 936 N N . PRO A 1 116 ? -44.406 -10.110 54.162 1.00 83.62 116 PRO A N 1
ATOM 937 C CA . PRO A 1 116 ? -44.544 -11.561 54.221 1.00 83.62 116 PRO A CA 1
ATOM 938 C C . PRO A 1 116 ? -44.199 -12.220 52.880 1.00 83.62 116 PRO A C 1
ATOM 940 O O . PRO A 1 116 ? -44.475 -11.683 51.805 1.00 83.62 116 PRO A O 1
ATOM 943 N N . ARG A 1 117 ? -43.617 -13.425 52.930 1.00 80.00 117 ARG A N 1
ATOM 944 C CA . ARG A 1 117 ? -43.129 -14.141 51.737 1.00 80.00 117 ARG A CA 1
ATOM 945 C C . ARG A 1 117 ? -44.202 -14.297 50.652 1.00 80.00 117 ARG A C 1
ATOM 947 O O . ARG A 1 117 ? -43.878 -14.143 49.477 1.00 80.00 117 ARG A O 1
ATOM 954 N N . ASP A 1 118 ? -45.441 -14.576 51.043 1.00 80.06 118 ASP A N 1
ATOM 955 C CA . ASP A 1 118 ? -46.550 -14.819 50.114 1.00 80.06 118 ASP A CA 1
ATOM 956 C C . ASP A 1 118 ? -47.006 -13.537 49.408 1.00 80.06 118 ASP A C 1
ATOM 958 O O . ASP A 1 118 ? -47.275 -13.551 48.210 1.00 80.06 118 ASP A O 1
ATOM 962 N N . GLU A 1 119 ? -47.030 -12.409 50.119 1.00 80.06 119 GLU A N 1
ATOM 963 C CA . GLU A 1 119 ? -47.346 -11.096 49.545 1.00 80.06 119 GLU A CA 1
ATOM 964 C C . GLU A 1 119 ? -46.232 -10.620 48.614 1.00 80.06 119 GLU A C 1
ATOM 966 O O . GLU A 1 119 ? -46.498 -10.172 47.502 1.00 80.06 119 GLU A O 1
ATOM 971 N N . ARG A 1 120 ? -44.969 -10.815 49.008 1.00 80.50 120 ARG A N 1
ATOM 972 C CA . ARG A 1 120 ? -43.813 -10.486 48.168 1.00 80.50 120 ARG A CA 1
ATOM 973 C C . ARG A 1 120 ? -43.823 -11.248 46.840 1.00 80.50 120 ARG A C 1
ATOM 975 O O . ARG A 1 120 ? -43.527 -10.665 45.800 1.00 80.50 120 ARG A O 1
ATOM 982 N N . LEU A 1 121 ? -44.150 -12.543 46.873 1.00 79.50 121 LEU A N 1
ATOM 983 C CA . LEU A 1 121 ? -44.252 -13.371 45.668 1.00 79.50 121 LEU A CA 1
ATOM 984 C C . LEU A 1 121 ? -45.405 -12.915 44.767 1.00 79.50 121 LEU A C 1
ATOM 986 O O . LEU A 1 121 ? -45.212 -12.837 43.558 1.00 79.50 121 LEU A O 1
ATOM 990 N N . LYS A 1 122 ? -46.558 -12.545 45.341 1.00 82.75 122 LYS A N 1
ATOM 991 C CA . LYS A 1 122 ? -47.688 -11.981 44.585 1.00 82.75 122 LYS A CA 1
ATOM 992 C C . LYS A 1 122 ? -47.325 -10.661 43.905 1.00 82.75 122 LYS A C 1
ATOM 994 O O . LYS A 1 122 ? -47.598 -10.505 42.722 1.00 82.75 122 LYS A O 1
ATOM 999 N N . VAL A 1 123 ? -46.666 -9.744 44.616 1.00 81.56 123 VAL A N 1
ATOM 1000 C CA . VAL A 1 123 ? -46.219 -8.454 44.058 1.00 81.56 123 VAL A CA 1
ATOM 1001 C C . VAL A 1 123 ? -45.230 -8.666 42.907 1.00 81.56 123 VAL A C 1
ATOM 1003 O O . VAL A 1 123 ? -45.392 -8.074 41.843 1.00 81.56 123 VAL A O 1
ATOM 1006 N N . GLN A 1 124 ? -44.237 -9.545 43.081 1.00 79.88 124 GLN A N 1
ATOM 1007 C CA . GLN A 1 124 ? -43.291 -9.879 42.009 1.00 79.88 124 GLN A CA 1
ATOM 1008 C C . GLN A 1 124 ? -43.985 -10.536 40.808 1.00 79.88 124 GLN A C 1
ATOM 1010 O O . GLN A 1 124 ? -43.640 -10.237 39.667 1.00 79.88 124 GLN A O 1
ATOM 1015 N N . GLN A 1 125 ? -44.968 -11.405 41.051 1.00 81.56 125 GLN A N 1
ATOM 1016 C CA . GLN A 1 125 ? -45.726 -12.067 39.994 1.00 81.56 125 GLN A CA 1
ATOM 1017 C C . GLN A 1 125 ? -46.563 -11.067 39.186 1.00 81.56 125 GLN A C 1
ATOM 1019 O O . GLN A 1 125 ? -46.467 -11.063 37.963 1.00 81.56 125 GLN A O 1
ATOM 1024 N N . VAL A 1 126 ? -47.296 -10.164 39.847 1.00 85.25 126 VAL A N 1
ATOM 1025 C CA . VAL A 1 126 ? -48.103 -9.138 39.164 1.00 85.25 126 VAL A CA 1
ATOM 1026 C C . VAL A 1 126 ? -47.239 -8.188 38.339 1.00 85.25 126 VAL A C 1
ATOM 1028 O O . VAL A 1 126 ? -47.589 -7.884 37.201 1.00 85.25 126 VAL A O 1
ATOM 1031 N N . LEU A 1 127 ? -46.092 -7.748 38.864 1.00 82.94 127 LEU A N 1
ATOM 1032 C CA . LEU A 1 127 ? -45.185 -6.879 38.109 1.00 82.94 127 LEU A CA 1
ATOM 1033 C C . LEU A 1 127 ? -44.614 -7.592 36.876 1.00 82.94 127 LEU A C 1
ATOM 1035 O O . LEU A 1 127 ? -44.563 -6.999 35.799 1.00 82.94 127 LEU A O 1
ATOM 1039 N N . ARG A 1 128 ? -44.228 -8.867 37.012 1.00 81.62 128 ARG A N 1
ATOM 1040 C CA . ARG A 1 128 ? -43.656 -9.669 35.922 1.00 81.62 128 ARG A CA 1
ATOM 1041 C C . ARG A 1 128 ? -44.676 -10.035 34.838 1.00 81.62 128 ARG A C 1
ATOM 1043 O O . ARG A 1 128 ? -44.303 -10.101 33.674 1.00 81.62 128 ARG A O 1
ATOM 1050 N N . GLU A 1 129 ? -45.935 -10.274 35.201 1.00 83.50 129 GLU A N 1
ATOM 1051 C CA . GLU A 1 129 ? -47.007 -10.639 34.258 1.00 83.50 129 GLU A CA 1
ATOM 1052 C C . GLU A 1 129 ? -47.598 -9.431 33.509 1.00 83.50 129 GLU A C 1
ATOM 1054 O O . GLU A 1 129 ? -48.363 -9.607 32.560 1.00 83.50 129 GLU A O 1
ATOM 1059 N N . ARG A 1 130 ? -47.258 -8.196 33.903 1.00 81.19 130 ARG A N 1
ATOM 1060 C CA . ARG A 1 130 ? -47.791 -6.982 33.273 1.00 81.19 130 ARG A CA 1
ATOM 1061 C C . ARG A 1 130 ? -46.939 -6.485 32.111 1.00 81.19 130 ARG A C 1
ATOM 1063 O O . ARG A 1 130 ? -45.903 -5.856 32.303 1.00 81.19 130 ARG A O 1
ATOM 1070 N N . GLU A 1 131 ? -47.441 -6.695 30.898 1.00 79.44 131 GLU A N 1
ATOM 1071 C CA . GLU A 1 131 ? -46.805 -6.243 29.652 1.00 79.44 131 GLU A CA 1
ATOM 1072 C C . GLU A 1 131 ? -46.912 -4.719 29.424 1.00 79.44 131 GLU A C 1
ATOM 1074 O O . GLU A 1 131 ? -46.047 -4.136 28.775 1.00 79.44 131 GLU A O 1
ATOM 1079 N N . ASP A 1 132 ? -47.919 -4.050 30.002 1.00 85.81 132 ASP A N 1
ATOM 1080 C CA . ASP A 1 132 ? -48.196 -2.612 29.822 1.00 85.81 132 ASP A CA 1
ATOM 1081 C C . ASP A 1 132 ? -47.410 -1.688 30.774 1.00 85.81 132 ASP A C 1
ATOM 1083 O O . ASP A 1 132 ? -47.545 -0.461 30.727 1.00 85.81 132 ASP A O 1
ATOM 1087 N N . LEU A 1 133 ? -46.574 -2.260 31.646 1.00 83.62 133 LEU A N 1
ATOM 1088 C CA . LEU A 1 133 ? -45.872 -1.522 32.696 1.00 83.62 133 LEU A CA 1
ATOM 1089 C C . LEU A 1 133 ? -44.935 -0.443 32.127 1.00 83.62 133 LEU A C 1
ATOM 1091 O O . LEU A 1 133 ? -44.900 0.676 32.638 1.00 83.62 133 LEU A O 1
ATOM 1095 N N . PHE A 1 134 ? -44.213 -0.756 31.047 1.00 83.50 134 PHE A N 1
ATOM 1096 C CA . PHE A 1 134 ? -43.330 0.197 30.369 1.00 83.50 134 PHE A CA 1
ATOM 1097 C C . PHE A 1 134 ? -44.097 1.420 29.847 1.00 83.50 134 PHE A C 1
ATOM 1099 O O . PHE A 1 134 ? -43.697 2.550 30.124 1.00 83.50 134 PHE A O 1
ATOM 1106 N N . ASP A 1 135 ? -45.212 1.211 29.141 1.00 83.38 135 ASP A N 1
ATOM 1107 C CA . ASP A 1 135 ? -45.984 2.294 28.521 1.00 83.38 135 ASP A CA 1
ATOM 1108 C C . ASP A 1 135 ? -46.606 3.225 29.571 1.00 83.38 135 ASP A C 1
ATOM 1110 O O . ASP A 1 135 ? -46.619 4.449 29.394 1.00 83.38 135 ASP A O 1
ATOM 1114 N N . ARG A 1 136 ? -47.060 2.668 30.703 1.00 83.56 136 ARG A N 1
ATOM 1115 C CA . ARG A 1 136 ? -47.578 3.449 31.838 1.00 83.56 136 ARG A CA 1
ATOM 1116 C C . ARG A 1 136 ? -46.494 4.301 32.492 1.00 83.56 136 ARG A C 1
ATOM 1118 O O . ARG A 1 136 ? -46.708 5.494 32.699 1.00 83.56 136 ARG A O 1
ATOM 1125 N N . ILE A 1 137 ? -45.322 3.719 32.767 1.00 83.56 137 ILE A N 1
ATOM 1126 C CA . ILE A 1 137 ? -44.185 4.447 33.354 1.00 83.56 137 ILE A CA 1
ATOM 1127 C C . ILE A 1 137 ? -43.703 5.536 32.391 1.00 83.56 137 ILE A C 1
ATOM 1129 O O . ILE A 1 137 ? -43.527 6.682 32.792 1.00 83.56 137 ILE A O 1
ATOM 1133 N N . HIS A 1 138 ? -43.547 5.213 31.109 1.00 83.00 138 HIS A N 1
ATOM 1134 C CA . HIS A 1 138 ? -43.122 6.166 30.089 1.00 83.00 138 HIS A CA 1
ATOM 1135 C C . HIS A 1 138 ? -44.103 7.341 29.945 1.00 83.00 138 HIS A C 1
ATOM 1137 O O . HIS A 1 138 ? -43.681 8.493 29.834 1.00 83.00 138 HIS A O 1
ATOM 1143 N N . THR A 1 139 ? -45.412 7.078 30.010 1.00 83.81 139 THR A N 1
ATOM 1144 C CA . THR A 1 139 ? -46.443 8.129 29.990 1.00 83.81 139 THR A CA 1
ATOM 1145 C C . THR A 1 139 ? -46.371 9.008 31.240 1.00 83.81 139 THR A C 1
ATOM 1147 O O . THR A 1 139 ? -46.374 10.232 31.115 1.00 83.81 139 THR A O 1
ATOM 1150 N N . ALA A 1 140 ? -46.230 8.410 32.427 1.00 81.44 140 ALA A N 1
ATOM 1151 C CA . ALA A 1 140 ? -46.074 9.141 33.686 1.00 81.44 140 ALA A CA 1
ATOM 1152 C C . ALA A 1 140 ? -44.827 10.044 33.681 1.00 81.44 140 ALA A C 1
ATOM 1154 O O . ALA A 1 140 ? -44.900 11.212 34.062 1.00 81.44 140 ALA A O 1
ATOM 1155 N N . MET A 1 141 ? -43.704 9.549 33.153 1.00 77.44 141 MET A N 1
ATOM 1156 C CA . MET A 1 141 ? -42.472 10.331 33.022 1.00 77.44 141 MET A CA 1
ATOM 1157 C C . MET A 1 141 ? -42.587 11.474 32.003 1.00 77.44 141 MET A C 1
ATOM 1159 O O . MET A 1 141 ? -42.007 12.538 32.197 1.00 77.44 141 MET A O 1
ATOM 1163 N N . LYS A 1 142 ? -43.355 11.311 30.920 1.00 76.75 142 LYS A N 1
ATOM 1164 C CA . LYS A 1 142 ? -43.605 12.417 29.978 1.00 76.75 142 LYS A CA 1
ATOM 1165 C C . LYS A 1 142 ? -44.401 13.558 30.607 1.00 76.75 142 LYS A C 1
ATOM 1167 O O . LYS A 1 142 ? -44.139 14.716 30.288 1.00 76.75 142 LYS A O 1
ATOM 1172 N N . VAL A 1 143 ? -45.351 13.240 31.487 1.00 74.31 143 VAL A N 1
ATOM 1173 C CA . VAL A 1 143 ? -46.166 14.240 32.194 1.00 74.31 143 VAL A CA 1
ATOM 1174 C C . VAL A 1 143 ? -45.307 15.053 33.167 1.00 74.31 143 VAL A C 1
ATOM 1176 O O . VAL A 1 143 ? -45.431 16.277 33.195 1.00 74.31 143 VAL A O 1
ATOM 1179 N N . SER A 1 144 ? -44.380 14.413 33.885 1.00 67.62 144 SER A N 1
ATOM 1180 C CA . SER A 1 144 ? -43.488 15.102 34.829 1.00 67.62 144 SER A CA 1
ATOM 1181 C C . SER A 1 144 ? -42.390 15.940 34.149 1.00 67.62 144 SER A C 1
ATOM 1183 O O . SER A 1 144 ? -41.929 16.937 34.704 1.00 67.62 144 SER A O 1
ATOM 1185 N N . VAL A 1 145 ? -41.991 15.597 32.916 1.00 62.56 145 VAL A N 1
ATOM 1186 C CA . VAL A 1 145 ? -40.886 16.252 32.180 1.00 62.56 145 VAL A CA 1
ATOM 1187 C C . VAL A 1 145 ? -41.342 17.404 31.263 1.00 62.56 145 VAL A C 1
ATOM 1189 O O . VAL A 1 145 ? -40.497 18.111 30.714 1.00 62.56 145 VAL A O 1
ATOM 1192 N N . ALA A 1 146 ? -42.645 17.700 31.161 1.00 56.56 146 ALA A N 1
ATOM 1193 C CA . ALA A 1 146 ? -43.211 18.766 30.311 1.00 56.56 146 ALA A CA 1
ATOM 1194 C C . ALA A 1 146 ? -42.667 20.202 30.563 1.00 56.56 146 ALA A C 1
ATOM 1196 O O . ALA A 1 146 ? -43.028 21.134 29.847 1.00 56.56 146 ALA A O 1
ATOM 1197 N N . GLN A 1 147 ? -41.778 20.392 31.545 1.00 52.75 147 GLN A N 1
ATOM 1198 C CA . GLN A 1 147 ? -41.113 21.656 31.880 1.00 52.75 147 GLN A CA 1
ATOM 1199 C C . GLN A 1 147 ? -39.602 21.712 31.540 1.00 52.75 147 GLN A C 1
ATOM 1201 O O . GLN A 1 147 ? -38.980 22.748 31.775 1.00 52.75 147 GLN A O 1
ATOM 1206 N N . ARG A 1 148 ? -38.978 20.652 30.986 1.00 55.66 148 ARG A N 1
ATOM 1207 C CA . ARG A 1 148 ? -37.547 20.654 30.591 1.00 55.66 148 ARG A CA 1
ATOM 1208 C C . ARG A 1 148 ? -37.364 20.493 29.069 1.00 55.66 148 ARG A C 1
ATOM 1210 O O . ARG A 1 148 ? -37.842 19.510 28.513 1.00 55.66 148 ARG A O 1
ATOM 1217 N N . PRO A 1 149 ? -36.646 21.409 28.388 1.00 51.41 149 PRO A N 1
ATOM 1218 C CA . PRO A 1 149 ? -36.584 21.449 26.921 1.00 51.41 149 PRO A CA 1
ATOM 1219 C C . PRO A 1 149 ? -35.653 20.417 26.253 1.00 51.41 149 PRO A C 1
ATOM 1221 O O . PRO A 1 149 ? -35.714 20.270 25.036 1.00 51.41 149 PRO A O 1
ATOM 1224 N N . GLU A 1 150 ? -34.819 19.675 26.991 1.00 56.84 150 GLU A N 1
ATOM 1225 C CA . GLU A 1 150 ? -33.881 18.701 26.405 1.00 56.84 150 GLU A CA 1
ATOM 1226 C C . GLU A 1 150 ? -34.114 17.285 26.953 1.00 56.84 150 GLU A C 1
ATOM 1228 O O . GLU A 1 150 ? -33.673 16.947 28.051 1.00 56.84 150 GLU A O 1
ATOM 1233 N N . SER A 1 151 ? -34.811 16.441 26.181 1.00 67.06 151 SER A N 1
ATOM 1234 C CA . SER A 1 151 ? -35.022 15.015 26.496 1.00 67.06 151 SER A CA 1
ATOM 1235 C C . SER A 1 151 ? -33.949 14.084 25.921 1.00 67.06 151 SER A C 1
ATOM 1237 O O . SER A 1 151 ? -33.946 12.890 26.222 1.00 67.06 151 SER A O 1
ATOM 1239 N N . HIS A 1 152 ? -33.041 14.605 25.093 1.00 74.81 152 HIS A N 1
ATOM 1240 C CA . HIS A 1 152 ? -32.049 13.800 24.386 1.00 74.81 152 HIS A CA 1
ATOM 1241 C C . HIS A 1 152 ? -30.669 13.937 25.029 1.00 74.81 152 HIS A C 1
ATOM 1243 O O . HIS A 1 152 ? -30.162 15.043 25.198 1.00 74.81 152 HIS A O 1
ATOM 1249 N N . ALA A 1 153 ? -30.043 12.805 25.340 1.00 81.56 153 ALA A N 1
ATOM 1250 C CA . ALA A 1 153 ? -28.633 12.741 25.703 1.00 81.56 153 ALA A CA 1
ATOM 1251 C C . ALA A 1 153 ? -27.802 12.276 24.505 1.00 81.56 153 ALA A C 1
ATOM 1253 O O . ALA A 1 153 ? -28.250 11.462 23.695 1.00 81.56 153 ALA A O 1
ATOM 1254 N N . PHE A 1 154 ? -26.566 12.766 24.420 1.00 87.06 154 PHE A N 1
ATOM 1255 C CA . PHE A 1 154 ? -25.605 12.325 23.416 1.00 87.06 154 PHE A CA 1
ATOM 1256 C C . PHE A 1 154 ? -24.586 11.383 24.048 1.00 87.06 154 PHE A C 1
ATOM 1258 O O . PHE A 1 154 ? -23.857 11.770 24.961 1.00 87.06 154 PHE A O 1
ATOM 1265 N N . ALA A 1 155 ? -24.512 10.154 23.541 1.00 83.94 155 ALA A N 1
ATOM 1266 C CA . ALA A 1 155 ? -23.545 9.164 23.997 1.00 83.94 155 ALA A CA 1
ATOM 1267 C C . ALA A 1 155 ? -22.527 8.856 22.888 1.00 83.94 155 ALA A C 1
ATOM 1269 O O . ALA A 1 155 ? -22.890 8.269 21.863 1.00 83.94 155 ALA A O 1
ATOM 1270 N N . PRO A 1 156 ? -21.246 9.227 23.069 1.00 88.56 156 PRO A N 1
ATOM 1271 C CA . PRO A 1 156 ? -20.177 8.823 22.170 1.00 88.56 156 PRO A CA 1
ATOM 1272 C C . PRO A 1 156 ? -19.715 7.403 22.527 1.00 88.56 156 PRO A C 1
ATOM 1274 O O . PRO A 1 156 ? -18.872 7.209 23.411 1.00 88.56 156 PRO A O 1
ATOM 1277 N N . LEU A 1 157 ? -20.264 6.412 21.826 1.00 87.69 157 LEU A N 1
ATOM 1278 C CA . LEU A 1 157 ? -19.993 4.990 22.045 1.00 87.69 157 LEU A CA 1
ATOM 1279 C C . LEU A 1 157 ? -18.969 4.455 21.039 1.00 87.69 157 LEU A C 1
ATOM 1281 O O . LEU A 1 157 ? -18.748 5.036 19.972 1.00 87.69 157 LEU A O 1
ATOM 1285 N N . ARG A 1 158 ? -18.339 3.323 21.376 1.00 87.69 158 ARG A N 1
ATOM 1286 C CA . ARG A 1 158 ? -17.486 2.609 20.418 1.00 87.69 158 ARG A CA 1
ATOM 1287 C C . ARG A 1 158 ? -18.326 2.148 19.216 1.00 87.69 158 ARG A C 1
ATOM 1289 O O . ARG A 1 158 ? -19.501 1.819 19.396 1.00 87.69 158 ARG A O 1
ATOM 1296 N N . PRO A 1 159 ? -17.757 2.120 18.001 1.00 90.00 159 PRO A N 1
ATOM 1297 C CA . PRO A 1 159 ? -18.449 1.571 16.850 1.00 90.00 159 PRO A CA 1
ATOM 1298 C C . PRO A 1 159 ? -18.815 0.093 17.080 1.00 90.00 159 PRO A C 1
ATOM 1300 O O . PRO A 1 159 ? -18.072 -0.617 17.763 1.00 90.00 159 PRO A O 1
ATOM 1303 N N . PRO A 1 160 ? -19.914 -0.396 16.479 1.00 90.12 160 PRO A N 1
ATOM 1304 C CA . PRO A 1 160 ? -20.250 -1.816 16.450 1.00 90.12 160 PRO A CA 1
ATOM 1305 C C . PRO A 1 160 ? -19.075 -2.693 16.014 1.00 90.12 160 PRO A C 1
ATOM 1307 O O . PRO A 1 160 ? -18.199 -2.236 15.270 1.00 90.12 160 PRO A O 1
ATOM 1310 N N . ARG A 1 161 ? -19.085 -3.965 16.420 1.00 89.69 161 ARG A N 1
ATOM 1311 C CA . ARG A 1 161 ? -17.948 -4.882 16.248 1.00 89.69 161 ARG A CA 1
ATOM 1312 C C . ARG A 1 161 ? -17.415 -4.925 14.817 1.00 89.69 161 ARG A C 1
ATOM 1314 O O . ARG A 1 161 ? -16.221 -4.745 14.620 1.00 89.69 161 ARG A O 1
ATOM 1321 N N . LEU A 1 162 ? -18.298 -5.060 13.826 1.00 90.94 162 LEU A N 1
ATOM 1322 C CA . LEU A 1 162 ? -17.918 -5.105 12.406 1.00 90.94 162 LEU A CA 1
ATOM 1323 C C . LEU A 1 162 ? -17.217 -3.824 11.928 1.00 90.94 162 LEU A C 1
ATOM 1325 O O . LEU A 1 162 ? -16.273 -3.892 11.149 1.00 90.94 162 LEU A O 1
ATOM 1329 N N . ILE A 1 163 ? -17.658 -2.656 12.403 1.00 90.81 163 ILE A N 1
ATOM 1330 C CA . ILE A 1 163 ? -17.020 -1.378 12.059 1.00 90.81 163 ILE A CA 1
ATOM 1331 C C . ILE A 1 163 ? -15.665 -1.278 12.757 1.00 90.81 163 ILE A C 1
ATOM 1333 O O . ILE A 1 163 ? -14.694 -0.869 12.138 1.00 90.81 163 ILE A O 1
ATOM 1337 N N . THR A 1 164 ? -15.578 -1.695 14.021 1.00 91.12 164 THR A N 1
ATOM 1338 C CA . THR A 1 164 ? -14.311 -1.713 14.763 1.00 91.12 164 THR A CA 1
ATOM 1339 C C . THR A 1 164 ? -13.287 -2.656 14.117 1.00 91.12 164 THR A C 1
ATOM 1341 O O . THR A 1 164 ? -12.129 -2.277 13.965 1.00 91.12 164 THR A O 1
ATOM 1344 N N . GLU A 1 165 ? -13.705 -3.851 13.691 1.00 93.19 165 GLU A N 1
ATOM 1345 C CA . GLU A 1 165 ? -12.867 -4.811 12.958 1.00 93.19 165 GLU A CA 1
ATOM 1346 C C . GLU A 1 165 ? -12.390 -4.227 11.618 1.00 93.19 165 GLU A C 1
ATOM 1348 O O . GLU A 1 165 ? -11.201 -4.298 11.308 1.00 93.19 165 GLU A O 1
ATOM 1353 N N . ALA A 1 166 ? -13.284 -3.586 10.855 1.00 92.88 166 ALA A N 1
ATOM 1354 C CA . ALA A 1 166 ? -12.930 -2.917 9.604 1.00 92.88 166 ALA A CA 1
ATOM 1355 C C . ALA A 1 166 ? -11.957 -1.745 9.823 1.00 92.88 166 ALA A C 1
ATOM 1357 O O . ALA A 1 166 ? -10.979 -1.614 9.091 1.00 92.88 166 ALA A O 1
ATOM 1358 N N . THR A 1 167 ? -12.180 -0.923 10.852 1.00 93.12 167 THR A N 1
ATOM 1359 C CA . THR A 1 167 ? -11.275 0.168 11.239 1.00 93.12 167 THR A CA 1
ATOM 1360 C C . THR A 1 167 ? -9.894 -0.366 11.601 1.00 93.12 167 THR A C 1
ATOM 1362 O O . THR A 1 167 ? -8.899 0.179 11.138 1.00 93.12 167 THR A O 1
ATOM 1365 N N . TRP A 1 168 ? -9.817 -1.446 12.385 1.00 91.50 168 TRP A N 1
ATOM 1366 C CA . TRP A 1 168 ? -8.546 -2.071 12.756 1.00 91.50 168 TRP A CA 1
ATOM 1367 C C . TRP A 1 168 ? -7.811 -2.649 11.542 1.00 91.50 168 TRP A C 1
ATOM 1369 O O . TRP A 1 168 ? -6.603 -2.467 11.404 1.00 91.50 168 TRP A O 1
ATOM 1379 N N . TYR A 1 169 ? -8.541 -3.302 10.634 1.00 92.19 169 TYR A N 1
ATOM 1380 C CA . TYR A 1 169 ? -7.982 -3.779 9.372 1.00 92.19 169 TYR A CA 1
ATOM 1381 C C . TYR A 1 169 ? -7.404 -2.627 8.541 1.00 92.19 169 TYR A C 1
ATOM 1383 O O . TYR A 1 169 ? -6.264 -2.718 8.091 1.00 92.19 169 TYR A O 1
ATOM 1391 N N . LEU A 1 170 ? -8.159 -1.536 8.372 1.00 92.69 170 LEU A N 1
ATOM 1392 C CA . LEU A 1 170 ? -7.709 -0.371 7.610 1.00 92.69 170 LEU A CA 1
ATOM 1393 C C . LEU A 1 170 ? -6.493 0.293 8.260 1.00 92.69 170 LEU A C 1
ATOM 1395 O O . LEU A 1 170 ? -5.537 0.593 7.556 1.00 92.69 170 LEU A O 1
ATOM 1399 N N . ASP A 1 171 ? -6.489 0.475 9.581 1.00 90.50 171 ASP A N 1
ATOM 1400 C CA . ASP A 1 171 ? -5.352 1.057 10.308 1.00 90.50 171 ASP A CA 1
ATOM 1401 C C . ASP A 1 171 ? -4.073 0.234 10.081 1.00 90.50 171 ASP A C 1
ATOM 1403 O O . ASP A 1 171 ? -3.040 0.771 9.681 1.00 90.50 171 ASP A O 1
ATOM 1407 N N . ASN A 1 172 ? -4.166 -1.096 10.196 1.00 88.75 172 ASN A N 1
ATOM 1408 C CA . ASN A 1 172 ? -3.050 -1.991 9.891 1.00 88.75 172 ASN A CA 1
ATOM 1409 C C . ASN A 1 172 ? -2.628 -1.932 8.420 1.00 88.75 172 ASN A C 1
ATOM 1411 O O . ASN A 1 172 ? -1.429 -1.942 8.129 1.00 88.75 172 ASN A O 1
ATOM 1415 N N . PHE A 1 173 ? -3.586 -1.878 7.493 1.00 91.75 173 PHE A N 1
ATOM 1416 C CA . PHE A 1 173 ? -3.308 -1.780 6.063 1.00 91.75 173 PHE A CA 1
ATOM 1417 C C . PHE A 1 173 ? -2.542 -0.492 5.741 1.00 91.75 173 PHE A C 1
ATOM 1419 O O . PHE A 1 173 ? -1.479 -0.551 5.126 1.00 91.75 173 PHE A O 1
ATOM 1426 N N . PHE A 1 174 ? -3.018 0.662 6.213 1.00 89.50 174 PHE A N 1
ATOM 1427 C CA . PHE A 1 174 ? -2.355 1.948 5.990 1.00 89.50 174 PHE A CA 1
ATOM 1428 C C . PHE A 1 174 ? -0.995 2.043 6.691 1.00 89.50 174 PHE A C 1
ATOM 1430 O O . PHE A 1 174 ? -0.082 2.651 6.140 1.00 89.50 174 PHE A O 1
ATOM 1437 N N . ALA A 1 175 ? -0.832 1.426 7.863 1.00 85.88 175 ALA A N 1
ATOM 1438 C CA . ALA A 1 175 ? 0.436 1.441 8.588 1.00 85.88 175 ALA A CA 1
ATOM 1439 C C . ALA A 1 175 ? 1.503 0.523 7.964 1.00 85.88 175 ALA A C 1
ATOM 1441 O O . ALA A 1 175 ? 2.682 0.871 7.920 1.00 85.88 175 ALA A O 1
ATOM 1442 N N . SER A 1 176 ? 1.115 -0.667 7.495 1.00 86.06 176 SER A N 1
ATOM 1443 C CA . SER A 1 176 ? 2.073 -1.722 7.126 1.00 86.06 176 SER A CA 1
ATOM 1444 C C . SER A 1 176 ? 2.082 -2.092 5.645 1.00 86.06 176 SER A C 1
ATOM 1446 O O . SER A 1 176 ? 3.136 -2.457 5.130 1.00 86.06 176 SER A O 1
ATOM 1448 N N . SER A 1 177 ? 0.940 -1.990 4.962 1.00 92.25 177 SER A N 1
ATOM 1449 C CA . SER A 1 177 ? 0.722 -2.532 3.612 1.00 92.25 177 SER A CA 1
ATOM 1450 C C . SER A 1 177 ? 0.646 -1.454 2.529 1.00 92.25 177 SER A C 1
ATOM 1452 O O . SER A 1 177 ? 0.879 -1.761 1.362 1.00 92.25 177 SER A O 1
ATOM 1454 N N . LEU A 1 178 ? 0.363 -0.197 2.889 1.00 94.56 178 LEU A N 1
ATOM 1455 C CA . LEU A 1 178 ? 0.507 0.951 1.997 1.00 94.56 178 LEU A CA 1
ATOM 1456 C C . LEU A 1 178 ? 1.912 1.543 2.141 1.00 94.56 178 LEU A C 1
ATOM 1458 O O . LEU A 1 178 ? 2.270 2.044 3.206 1.00 94.56 178 LEU A O 1
ATOM 1462 N N . LYS A 1 179 ? 2.704 1.516 1.068 1.00 94.44 179 LYS A N 1
ATOM 1463 C CA . LYS A 1 179 ? 4.024 2.161 1.015 1.00 94.44 179 LYS A CA 1
ATOM 1464 C C . LYS A 1 179 ? 4.044 3.217 -0.077 1.00 94.44 179 LYS A C 1
ATOM 1466 O O . LYS A 1 179 ? 3.463 3.020 -1.142 1.00 94.44 179 LYS A O 1
ATOM 1471 N N . TYR A 1 180 ? 4.719 4.326 0.191 1.00 95.81 180 TYR A N 1
ATOM 1472 C CA . TYR A 1 180 ? 4.819 5.450 -0.729 1.00 95.81 180 TYR A CA 1
ATOM 1473 C C . TYR A 1 180 ? 6.275 5.865 -0.902 1.00 95.81 180 TYR A C 1
ATOM 1475 O O . TYR A 1 180 ? 7.029 5.952 0.067 1.00 95.81 180 TYR A O 1
ATOM 1483 N N . LEU A 1 181 ? 6.646 6.158 -2.143 1.00 96.25 181 LEU A N 1
ATOM 1484 C CA . LEU A 1 181 ? 7.962 6.635 -2.508 1.00 96.25 181 LEU A CA 1
ATOM 1485 C C . LEU A 1 181 ? 7.824 7.815 -3.482 1.00 96.25 181 LEU A C 1
ATOM 1487 O O . LEU A 1 181 ? 7.332 7.647 -4.597 1.00 96.25 181 LEU A O 1
ATOM 1491 N N . GLY A 1 182 ? 8.276 9.003 -3.068 1.00 95.88 182 GLY A N 1
ATOM 1492 C CA . GLY A 1 182 ? 8.105 10.252 -3.827 1.00 95.88 182 GLY A CA 1
ATOM 1493 C C . GLY A 1 182 ? 8.972 10.333 -5.093 1.00 95.88 182 GLY A C 1
ATOM 1494 O O . GLY A 1 182 ? 9.616 9.352 -5.447 1.00 95.88 182 GLY A O 1
ATOM 1495 N N . PRO A 1 183 ? 9.084 11.487 -5.764 1.00 91.75 183 PRO A N 1
ATOM 1496 C CA . PRO A 1 183 ? 9.814 11.601 -7.031 1.00 91.75 183 PRO A CA 1
ATOM 1497 C C . PRO A 1 183 ? 11.298 11.938 -6.834 1.00 91.75 183 PRO A C 1
ATOM 1499 O O . PRO A 1 183 ? 12.168 11.513 -7.592 1.00 91.75 183 PRO A O 1
ATOM 1502 N N . LEU A 1 184 ? 11.628 12.680 -5.772 1.00 88.69 184 LEU A N 1
ATOM 1503 C CA . LEU A 1 184 ? 12.985 13.155 -5.507 1.00 88.69 184 LEU A CA 1
ATOM 1504 C C . LEU A 1 184 ? 13.707 12.248 -4.512 1.00 88.69 184 LEU A C 1
ATOM 1506 O O . LEU A 1 184 ? 13.599 12.418 -3.294 1.00 88.69 184 LEU A O 1
ATOM 1510 N N . ARG A 1 185 ? 14.499 11.312 -5.033 1.00 90.25 185 ARG A N 1
ATOM 1511 C CA . ARG A 1 185 ? 15.313 10.408 -4.209 1.00 90.25 185 ARG A CA 1
ATOM 1512 C C . ARG A 1 185 ? 16.394 11.169 -3.447 1.00 90.25 185 ARG A C 1
ATOM 1514 O O . ARG A 1 185 ? 16.821 12.258 -3.845 1.00 90.25 185 ARG A O 1
ATOM 1521 N N . ASP A 1 186 ? 16.806 10.606 -2.321 1.00 86.31 186 ASP A N 1
ATOM 1522 C CA . ASP A 1 186 ? 17.921 11.137 -1.551 1.00 86.31 186 ASP A CA 1
ATOM 1523 C C . ASP A 1 186 ? 19.220 11.018 -2.365 1.00 86.31 186 ASP A C 1
ATOM 1525 O O . ASP A 1 186 ? 19.426 10.062 -3.121 1.00 86.31 186 ASP A O 1
ATOM 1529 N N . ALA A 1 187 ? 20.081 12.029 -2.263 1.00 83.94 187 ALA A N 1
ATOM 1530 C CA . ALA A 1 187 ? 21.339 12.029 -2.999 1.00 83.94 187 ALA A CA 1
ATOM 1531 C C . ALA A 1 187 ? 22.282 10.951 -2.434 1.00 83.94 187 ALA A C 1
ATOM 1533 O O . ALA A 1 187 ? 22.241 10.691 -1.228 1.00 83.94 187 ALA A O 1
ATOM 1534 N N . PRO A 1 188 ? 23.165 10.354 -3.258 1.00 82.81 188 PRO A N 1
ATOM 1535 C CA . PRO A 1 188 ? 24.172 9.431 -2.761 1.00 82.81 188 PRO A CA 1
ATOM 1536 C C . PRO A 1 188 ? 25.014 10.054 -1.644 1.00 82.81 188 PRO A C 1
ATOM 1538 O O . PRO A 1 188 ? 25.609 11.118 -1.824 1.00 82.81 188 PRO A O 1
ATOM 1541 N N . LYS A 1 189 ? 25.084 9.377 -0.498 1.00 83.19 189 LYS A N 1
ATOM 1542 C CA . LYS A 1 189 ? 25.895 9.773 0.660 1.00 83.19 189 LYS A CA 1
ATOM 1543 C C . LYS A 1 189 ? 26.945 8.704 0.968 1.00 83.19 189 LYS A C 1
ATOM 1545 O O . LYS A 1 189 ? 26.696 7.528 0.700 1.00 83.19 189 LYS A O 1
ATOM 1550 N N . PRO A 1 190 ? 28.098 9.077 1.553 1.00 79.88 190 PRO A N 1
ATOM 1551 C CA . PRO A 1 190 ? 29.065 8.099 2.054 1.00 79.88 190 PRO A CA 1
ATOM 1552 C C . PRO A 1 190 ? 28.484 7.232 3.179 1.00 79.88 190 PRO A C 1
ATOM 1554 O O . PRO A 1 190 ? 28.771 6.042 3.269 1.00 79.88 190 PRO A O 1
ATOM 1557 N N . LEU A 1 191 ? 27.651 7.840 4.029 1.00 82.94 191 LEU A N 1
ATOM 1558 C CA . LEU A 1 191 ? 26.989 7.200 5.160 1.00 82.94 191 LEU A CA 1
ATOM 1559 C C . LEU A 1 191 ? 25.499 7.537 5.151 1.00 82.94 191 LEU A C 1
ATOM 1561 O O . LEU A 1 191 ? 25.112 8.689 4.936 1.00 82.94 191 LEU A O 1
ATOM 1565 N N . TYR A 1 192 ? 24.682 6.523 5.405 1.00 83.12 192 TYR A N 1
ATOM 1566 C CA . TYR A 1 192 ? 23.227 6.610 5.461 1.00 83.12 192 TYR A CA 1
ATOM 1567 C C . TYR A 1 192 ? 22.724 6.544 6.902 1.00 83.12 192 TYR A C 1
ATOM 1569 O O . TYR A 1 192 ? 23.353 5.882 7.734 1.00 83.12 192 TYR A O 1
ATOM 1577 N N . PRO A 1 193 ? 21.593 7.204 7.207 1.00 82.00 193 PRO A N 1
ATOM 1578 C CA . PRO A 1 193 ? 21.018 7.214 8.546 1.00 82.00 193 PRO A CA 1
ATOM 1579 C C . PRO A 1 193 ? 20.633 5.809 9.034 1.00 82.00 193 PRO A C 1
ATOM 1581 O O . PRO A 1 193 ? 20.391 4.889 8.250 1.00 82.00 193 PRO A O 1
ATOM 1584 N N . LEU A 1 194 ? 20.561 5.667 10.360 1.00 78.62 194 LEU A N 1
ATOM 1585 C CA . LEU A 1 194 ? 20.038 4.471 11.023 1.00 78.62 194 LEU A CA 1
ATOM 1586 C C . LEU A 1 194 ? 18.556 4.265 10.678 1.00 78.62 194 LEU A C 1
ATOM 1588 O O . LEU A 1 194 ? 17.850 5.218 10.349 1.00 78.62 194 LEU A O 1
ATOM 1592 N N . ALA A 1 195 ? 18.088 3.017 10.764 1.00 69.50 195 ALA A N 1
ATOM 1593 C CA . ALA A 1 195 ? 16.683 2.697 10.530 1.00 69.50 195 ALA A CA 1
ATOM 1594 C C . ALA A 1 195 ? 15.763 3.486 11.488 1.00 69.50 195 ALA A C 1
ATOM 1596 O O . ALA A 1 195 ? 16.089 3.616 12.675 1.00 69.50 195 ALA A O 1
ATOM 1597 N N . PRO A 1 196 ? 14.610 3.991 11.012 1.00 66.88 196 PRO A N 1
ATOM 1598 C CA . PRO A 1 196 ? 13.606 4.592 11.879 1.00 66.88 196 PRO A CA 1
ATOM 1599 C C . PRO A 1 196 ? 13.138 3.593 12.933 1.00 66.88 196 PRO A C 1
ATOM 1601 O O . PRO A 1 196 ? 12.927 2.419 12.640 1.00 66.88 196 PRO A O 1
ATOM 1604 N N . ALA A 1 197 ? 12.896 4.067 14.155 1.00 62.47 197 ALA A N 1
ATOM 1605 C CA . ALA A 1 197 ? 12.354 3.218 15.217 1.00 62.47 197 ALA A CA 1
ATOM 1606 C C . ALA A 1 197 ? 10.876 2.830 14.992 1.00 62.47 197 ALA A C 1
ATOM 1608 O O . ALA A 1 197 ? 10.389 1.914 15.648 1.00 62.47 197 ALA A O 1
ATOM 1609 N N . ALA A 1 198 ? 10.160 3.541 14.111 1.00 69.06 198 ALA A N 1
ATOM 1610 C CA . ALA A 1 198 ? 8.711 3.414 13.949 1.00 69.06 198 ALA A CA 1
ATOM 1611 C C . ALA A 1 198 ? 8.287 2.252 13.030 1.00 69.06 198 ALA A C 1
ATOM 1613 O O . ALA A 1 198 ? 7.400 1.492 13.408 1.00 69.06 198 ALA A O 1
ATOM 1614 N N . ASP A 1 199 ? 8.922 2.087 11.862 1.00 77.31 199 ASP A N 1
ATOM 1615 C CA . ASP A 1 199 ? 8.652 0.981 10.933 1.00 77.31 199 ASP A CA 1
ATOM 1616 C C . ASP A 1 199 ? 9.967 0.406 10.370 1.00 77.31 199 ASP A C 1
ATOM 1618 O O . ASP A 1 199 ? 10.663 1.086 9.611 1.00 77.31 199 ASP A O 1
ATOM 1622 N N . PRO A 1 200 ? 10.316 -0.856 10.694 1.00 81.44 200 PRO A N 1
ATOM 1623 C CA . PRO A 1 200 ? 11.537 -1.493 10.216 1.00 81.44 200 PRO A CA 1
ATOM 1624 C C . PRO A 1 200 ? 11.476 -1.933 8.745 1.00 81.44 200 PRO A C 1
ATOM 1626 O O . PRO A 1 200 ? 12.421 -2.570 8.287 1.00 81.44 200 PRO A O 1
ATOM 1629 N N . HIS A 1 201 ? 10.394 -1.669 8.009 1.00 85.38 201 HIS A N 1
ATOM 1630 C CA . HIS A 1 201 ? 10.274 -1.949 6.571 1.00 85.38 201 HIS A CA 1
ATOM 1631 C C . HIS A 1 201 ? 10.158 -0.673 5.721 1.00 85.38 201 HIS A C 1
ATOM 1633 O O . HIS A 1 201 ? 10.061 -0.769 4.496 1.00 85.38 201 HIS A O 1
ATOM 1639 N N . ASP A 1 202 ? 10.173 0.510 6.340 1.00 88.62 202 ASP A N 1
ATOM 1640 C CA . ASP A 1 202 ? 10.038 1.784 5.639 1.00 88.62 202 ASP A CA 1
ATOM 1641 C C . ASP A 1 202 ? 11.395 2.305 5.145 1.00 88.62 202 ASP A C 1
ATOM 1643 O O . ASP A 1 202 ? 12.309 2.589 5.923 1.00 88.62 202 ASP A O 1
ATOM 1647 N N . VAL A 1 203 ? 11.527 2.459 3.827 1.00 91.62 203 VAL A N 1
ATOM 1648 C CA . VAL A 1 203 ? 12.733 3.024 3.199 1.00 91.62 203 VAL A CA 1
ATOM 1649 C C . VAL A 1 203 ? 12.755 4.559 3.229 1.00 91.62 203 VAL A C 1
ATOM 1651 O O . VAL A 1 203 ? 13.768 5.149 2.854 1.00 91.62 203 VAL A O 1
ATOM 1654 N N . GLY A 1 204 ? 11.685 5.203 3.706 1.00 91.44 204 GLY A N 1
ATOM 1655 C CA . GLY A 1 204 ? 11.504 6.652 3.732 1.00 91.44 204 GLY A CA 1
ATOM 1656 C C . GLY A 1 204 ? 10.948 7.214 2.422 1.00 91.44 204 GLY A C 1
ATOM 1657 O O . GLY A 1 204 ? 11.014 6.578 1.367 1.00 91.44 204 GLY A O 1
ATOM 1658 N N . LEU A 1 205 ? 10.431 8.447 2.470 1.00 92.12 205 LEU A N 1
ATOM 1659 C CA . LEU A 1 205 ? 9.758 9.095 1.331 1.00 92.12 205 LEU A CA 1
ATOM 1660 C C . LEU A 1 205 ? 10.697 9.320 0.139 1.00 92.12 205 LEU A C 1
ATOM 1662 O O . LEU A 1 205 ? 10.252 9.411 -1.007 1.00 92.12 205 LEU A O 1
ATOM 1666 N N . ARG A 1 206 ? 12.003 9.426 0.401 1.00 92.88 206 ARG A N 1
ATOM 1667 C CA . ARG A 1 206 ? 13.051 9.667 -0.593 1.00 92.88 206 ARG A CA 1
ATOM 1668 C C . ARG A 1 206 ? 13.996 8.472 -0.728 1.00 92.88 206 ARG A C 1
ATOM 1670 O O . ARG A 1 206 ? 14.945 8.545 -1.509 1.00 92.88 206 ARG A O 1
ATOM 1677 N N . GLY A 1 207 ? 13.739 7.372 -0.021 1.00 91.56 207 GLY A N 1
ATOM 1678 C CA . GLY A 1 207 ? 14.628 6.215 0.031 1.00 91.56 207 GLY A CA 1
ATOM 1679 C C . GLY A 1 207 ? 15.835 6.392 0.961 1.00 91.56 207 GLY A C 1
ATOM 1680 O O . GLY A 1 207 ? 16.785 5.614 0.870 1.00 91.56 207 GLY A O 1
ATOM 1681 N N . GLU A 1 208 ? 15.828 7.394 1.839 1.00 90.06 208 GLU A N 1
ATOM 1682 C CA . GLU A 1 208 ? 16.924 7.744 2.749 1.00 90.06 208 GLU A CA 1
ATOM 1683 C C . GLU A 1 208 ? 17.323 6.607 3.711 1.00 90.06 208 GLU A C 1
ATOM 1685 O O . GLU A 1 208 ? 18.484 6.523 4.113 1.00 90.06 208 GLU A O 1
ATOM 1690 N N . HIS A 1 209 ? 16.403 5.690 4.032 1.00 91.81 209 HIS A N 1
ATOM 1691 C CA . HIS A 1 209 ? 16.649 4.546 4.919 1.00 91.81 209 HIS A CA 1
ATOM 1692 C C . HIS A 1 209 ? 16.980 3.254 4.157 1.00 91.81 209 HIS A C 1
ATOM 1694 O O . HIS A 1 209 ? 17.203 2.212 4.763 1.00 91.81 209 HIS A O 1
ATOM 1700 N N . THR A 1 210 ? 17.064 3.282 2.825 1.00 92.38 210 THR A N 1
ATOM 1701 C CA . THR A 1 210 ? 17.258 2.065 2.011 1.00 92.38 210 THR A CA 1
ATOM 1702 C C . THR A 1 210 ? 18.476 1.245 2.439 1.00 92.38 210 THR A C 1
ATOM 1704 O O . THR A 1 210 ? 18.412 0.018 2.472 1.00 92.38 210 THR A O 1
ATOM 1707 N N . ALA A 1 211 ? 19.579 1.905 2.802 1.00 91.12 211 ALA A N 1
ATOM 1708 C CA . ALA A 1 211 ? 20.794 1.240 3.265 1.00 91.12 211 ALA A CA 1
ATOM 1709 C C . ALA A 1 211 ? 20.574 0.418 4.543 1.00 91.12 211 ALA A C 1
ATOM 1711 O O . ALA A 1 211 ? 21.022 -0.729 4.625 1.00 91.12 211 ALA A O 1
ATOM 1712 N N . SER A 1 212 ? 19.888 1.002 5.527 1.00 90.94 212 SER A N 1
ATOM 1713 C CA . SER A 1 212 ? 19.640 0.375 6.823 1.00 90.94 212 SER A CA 1
ATOM 1714 C C . SER A 1 212 ? 18.614 -0.747 6.702 1.00 90.94 212 SER A C 1
ATOM 1716 O O . SER A 1 212 ? 18.840 -1.837 7.223 1.00 90.94 212 SER A O 1
ATOM 1718 N N . ILE A 1 213 ? 17.547 -0.532 5.925 1.00 92.69 213 ILE A N 1
ATOM 1719 C CA . ILE A 1 213 ? 16.526 -1.550 5.649 1.00 92.69 213 ILE A CA 1
ATOM 1720 C C . ILE A 1 213 ? 17.120 -2.733 4.881 1.00 92.69 213 ILE A C 1
ATOM 1722 O O . ILE A 1 213 ? 16.869 -3.888 5.233 1.00 92.69 213 ILE A O 1
ATOM 1726 N N . LEU A 1 214 ? 17.950 -2.477 3.865 1.00 93.25 214 LEU A N 1
ATOM 1727 C CA . LEU A 1 214 ? 18.633 -3.545 3.142 1.00 93.25 214 LEU A CA 1
ATOM 1728 C C . LEU A 1 214 ? 19.569 -4.324 4.071 1.00 93.25 214 LEU A C 1
ATOM 1730 O O . LEU A 1 214 ? 19.575 -5.547 4.009 1.00 93.25 214 LEU A O 1
ATOM 1734 N N . GLU A 1 215 ? 20.321 -3.658 4.951 1.00 92.81 215 GLU A N 1
ATOM 1735 C CA . GLU A 1 215 ? 21.200 -4.353 5.902 1.00 92.81 215 GLU A CA 1
ATOM 1736 C C . GLU A 1 215 ? 20.418 -5.220 6.892 1.00 92.81 215 GLU A C 1
ATOM 1738 O O . GLU A 1 215 ? 20.791 -6.369 7.133 1.00 92.81 215 GLU A O 1
ATOM 1743 N N . LEU A 1 216 ? 19.313 -4.691 7.417 1.00 92.75 216 LEU A N 1
ATOM 1744 C CA . LEU A 1 216 ? 18.454 -5.378 8.375 1.00 92.75 216 LEU A CA 1
ATOM 1745 C C . LEU A 1 216 ? 17.798 -6.625 7.765 1.00 92.75 216 LEU A C 1
ATOM 1747 O O . LEU A 1 216 ? 17.708 -7.665 8.418 1.00 92.75 216 LEU A O 1
ATOM 1751 N N . HIS A 1 217 ? 17.377 -6.542 6.499 1.00 94.75 217 HIS A N 1
ATOM 1752 C CA . HIS A 1 217 ? 16.572 -7.580 5.847 1.00 94.75 217 HIS A CA 1
ATOM 1753 C C . HIS A 1 217 ? 17.294 -8.363 4.749 1.00 94.75 217 HIS A C 1
ATOM 1755 O O . HIS A 1 217 ? 16.674 -9.241 4.148 1.00 94.75 217 HIS A O 1
ATOM 1761 N N . LYS A 1 218 ? 18.588 -8.130 4.484 1.00 94.81 218 LYS A N 1
ATOM 1762 C CA . LYS A 1 218 ? 19.323 -8.776 3.372 1.00 94.81 218 LYS A CA 1
ATOM 1763 C C . LYS A 1 218 ? 19.179 -10.292 3.334 1.00 94.81 218 LYS A C 1
ATOM 1765 O O . LYS A 1 218 ? 19.073 -10.861 2.251 1.00 94.81 218 LYS A O 1
ATOM 1770 N N . SER A 1 219 ? 19.126 -10.933 4.503 1.00 96.81 219 SER A N 1
ATOM 1771 C CA . SER A 1 219 ? 19.018 -12.388 4.664 1.00 96.81 219 SER A CA 1
ATOM 1772 C C . SER A 1 219 ? 17.577 -12.914 4.660 1.00 96.81 219 SER A C 1
ATOM 1774 O O . SER A 1 219 ? 17.389 -14.132 4.573 1.00 96.81 219 SER A O 1
ATOM 1776 N N . LYS A 1 220 ? 16.559 -12.037 4.734 1.00 96.75 220 LYS A N 1
ATOM 1777 C CA . LYS A 1 220 ? 15.137 -12.417 4.703 1.00 96.75 220 LYS A CA 1
ATOM 1778 C C . LYS A 1 220 ? 14.858 -13.171 3.408 1.00 96.75 220 LYS A C 1
ATOM 1780 O O . LYS A 1 220 ? 15.255 -12.738 2.326 1.00 96.75 220 LYS A O 1
ATOM 1785 N N . LYS A 1 221 ? 14.207 -14.329 3.515 1.00 97.88 221 LYS A N 1
ATOM 1786 C CA . LYS A 1 221 ? 13.794 -15.112 2.349 1.00 97.88 221 LYS A CA 1
ATOM 1787 C C . LYS A 1 221 ? 12.508 -14.524 1.792 1.00 97.88 221 LYS A C 1
ATOM 1789 O O . LYS A 1 221 ? 11.525 -14.413 2.516 1.00 97.88 221 LYS A O 1
ATOM 1794 N N . ILE A 1 222 ? 12.524 -14.183 0.512 1.00 97.19 222 ILE A N 1
ATOM 1795 C CA . ILE A 1 222 ? 11.380 -13.627 -0.201 1.00 97.19 222 ILE A CA 1
ATOM 1796 C C . ILE A 1 222 ? 11.064 -14.478 -1.423 1.00 97.19 222 ILE A C 1
ATOM 1798 O O . ILE A 1 222 ? 11.953 -15.107 -2.007 1.00 97.19 222 ILE A O 1
ATOM 1802 N N . ARG A 1 223 ? 9.788 -14.506 -1.801 1.00 97.38 223 ARG A N 1
ATOM 1803 C CA . ARG A 1 223 ? 9.307 -15.147 -3.024 1.00 97.38 223 ARG A CA 1
ATOM 1804 C C . ARG A 1 223 ? 9.102 -14.073 -4.088 1.00 97.38 223 ARG A C 1
ATOM 1806 O O . ARG A 1 223 ? 8.338 -13.145 -3.856 1.00 97.38 223 ARG A O 1
ATOM 1813 N N . TYR A 1 224 ? 9.752 -14.219 -5.237 1.00 97.88 224 TYR A N 1
ATOM 1814 C CA . TYR A 1 224 ? 9.660 -13.263 -6.344 1.00 97.88 224 TYR A CA 1
ATOM 1815 C C . TYR A 1 224 ? 9.796 -13.977 -7.696 1.00 97.88 224 TYR A C 1
ATOM 1817 O O . TYR A 1 224 ? 10.228 -15.132 -7.748 1.00 97.88 224 TYR A O 1
ATOM 1825 N N . ILE A 1 225 ? 9.421 -13.310 -8.789 1.00 97.94 225 ILE A N 1
ATOM 1826 C CA . ILE A 1 225 ? 9.663 -13.801 -10.152 1.00 97.94 225 ILE A CA 1
ATOM 1827 C C . ILE A 1 225 ? 11.071 -13.347 -10.584 1.00 97.94 225 ILE A C 1
ATOM 1829 O O . ILE A 1 225 ? 11.321 -12.139 -10.591 1.00 97.94 225 ILE A O 1
ATOM 1833 N N . PRO A 1 226 ? 11.990 -14.269 -10.933 1.00 97.81 226 PRO A N 1
ATOM 1834 C CA . PRO A 1 226 ? 13.331 -13.923 -11.402 1.00 97.81 226 PRO A CA 1
ATOM 1835 C C . PRO A 1 226 ? 13.325 -13.017 -12.626 1.00 97.81 226 PRO A C 1
ATOM 1837 O O . PRO A 1 226 ? 12.506 -13.191 -13.531 1.00 97.81 226 PRO A O 1
ATOM 1840 N N . SER A 1 227 ? 14.324 -12.142 -12.721 1.00 97.25 227 SER A N 1
ATOM 1841 C CA . SER A 1 227 ? 14.470 -11.246 -13.874 1.00 97.25 227 SER A CA 1
ATOM 1842 C C . SER A 1 227 ? 14.685 -11.999 -15.200 1.00 97.25 227 SER A C 1
ATOM 1844 O O . SER A 1 227 ? 14.279 -11.548 -16.271 1.00 97.25 227 SER A O 1
ATOM 1846 N N . ALA A 1 228 ? 15.269 -13.202 -15.138 1.00 97.06 228 ALA A N 1
ATOM 1847 C CA . ALA A 1 228 ? 15.478 -14.069 -16.295 1.00 97.06 228 ALA A CA 1
ATOM 1848 C C . ALA A 1 228 ? 14.170 -14.411 -17.029 1.00 97.06 228 ALA A C 1
ATOM 1850 O O . ALA A 1 228 ? 14.180 -14.523 -18.254 1.00 97.06 228 ALA A O 1
ATOM 1851 N N . ASN A 1 229 ? 13.048 -14.492 -16.308 1.00 96.88 229 ASN A N 1
ATOM 1852 C CA . ASN A 1 229 ? 11.736 -14.821 -16.865 1.00 96.88 229 ASN A CA 1
ATOM 1853 C C . ASN A 1 229 ? 11.133 -13.686 -17.713 1.00 96.88 229 ASN A C 1
ATOM 1855 O O . ASN A 1 229 ? 10.085 -13.872 -18.329 1.00 96.88 229 ASN A O 1
ATOM 1859 N N . PHE A 1 230 ? 11.785 -12.521 -17.734 1.00 96.81 230 PHE A N 1
ATOM 1860 C CA . PHE A 1 230 ? 11.408 -11.354 -18.525 1.00 96.81 230 PHE A CA 1
ATOM 1861 C C . PHE A 1 230 ? 12.307 -11.168 -19.760 1.00 96.81 230 PHE A C 1
ATOM 1863 O O . PHE A 1 230 ? 12.089 -10.242 -20.538 1.00 96.81 230 PHE A O 1
ATOM 1870 N N . LYS A 1 231 ? 13.308 -12.026 -19.995 1.00 94.00 231 LYS A N 1
ATOM 1871 C CA . LYS A 1 231 ? 14.162 -11.909 -21.192 1.00 94.00 231 LYS A CA 1
ATOM 1872 C C . LYS A 1 231 ? 13.411 -12.244 -22.479 1.00 94.00 231 LYS A C 1
ATOM 1874 O O . LYS A 1 231 ? 13.609 -11.570 -23.487 1.00 94.00 231 LYS A O 1
ATOM 1879 N N . ASP A 1 232 ? 12.535 -13.240 -22.419 1.00 95.25 232 ASP A N 1
ATOM 1880 C CA . ASP A 1 232 ? 11.671 -13.613 -23.534 1.00 95.25 232 ASP A CA 1
ATOM 1881 C C . ASP A 1 232 ? 10.436 -12.698 -23.609 1.00 95.25 232 ASP A C 1
ATOM 1883 O O . ASP A 1 232 ? 10.038 -12.114 -22.592 1.00 95.25 232 ASP A O 1
ATOM 1887 N N . PRO A 1 233 ? 9.800 -12.553 -24.790 1.00 93.00 233 PRO A N 1
ATOM 1888 C CA . PRO A 1 233 ? 8.575 -11.764 -24.934 1.00 93.00 233 PRO A CA 1
ATOM 1889 C C . PRO A 1 233 ? 7.440 -12.253 -24.019 1.00 93.00 233 PRO A C 1
ATOM 1891 O O . PRO A 1 233 ? 6.844 -11.446 -23.301 1.00 93.00 233 PRO A O 1
ATOM 1894 N N . VAL A 1 234 ? 7.202 -13.571 -23.991 1.00 94.31 234 VAL A N 1
ATOM 1895 C CA . VAL A 1 234 ? 6.202 -14.224 -23.132 1.00 94.31 234 VAL A CA 1
ATOM 1896 C C . VAL A 1 234 ? 6.801 -14.483 -21.749 1.00 94.31 234 VAL A C 1
ATOM 1898 O O . VAL A 1 234 ? 7.793 -15.194 -21.620 1.00 94.31 234 VAL A O 1
ATOM 1901 N N . ILE A 1 235 ? 6.156 -13.974 -20.700 1.00 95.06 235 ILE A N 1
ATOM 1902 C CA . ILE A 1 235 ? 6.666 -14.073 -19.325 1.00 95.06 235 ILE A CA 1
ATOM 1903 C C . ILE A 1 235 ? 6.433 -15.482 -18.745 1.00 95.06 235 ILE A C 1
ATOM 1905 O O . ILE A 1 235 ? 5.318 -16.027 -18.793 1.00 95.06 235 ILE A O 1
ATOM 1909 N N . ASP A 1 236 ? 7.461 -16.072 -18.126 1.00 94.62 236 ASP A N 1
ATOM 1910 C CA . ASP A 1 236 ? 7.288 -17.221 -17.224 1.00 94.62 236 ASP A CA 1
ATOM 1911 C C . ASP A 1 236 ? 6.930 -16.724 -15.810 1.00 94.62 236 ASP A C 1
ATOM 1913 O O . ASP A 1 236 ? 7.691 -16.011 -15.161 1.00 94.62 236 ASP A O 1
ATOM 1917 N N . ARG A 1 237 ? 5.750 -17.099 -15.305 1.00 94.25 237 ARG A N 1
ATOM 1918 C CA . ARG A 1 237 ? 5.226 -16.631 -14.008 1.00 94.25 237 ARG A CA 1
ATOM 1919 C C . ARG A 1 237 ? 5.764 -17.442 -12.817 1.00 94.25 237 ARG A C 1
ATOM 1921 O O . ARG A 1 237 ? 5.302 -17.263 -11.694 1.00 94.25 237 ARG A O 1
ATOM 1928 N N . LYS A 1 238 ? 6.720 -18.354 -13.037 1.00 96.00 238 LYS A N 1
ATOM 1929 C CA . LYS A 1 238 ? 7.336 -19.145 -11.961 1.00 96.00 238 LYS A CA 1
ATOM 1930 C C . LYS A 1 238 ? 8.097 -18.265 -10.977 1.00 96.00 238 LYS A C 1
ATOM 1932 O O . LYS A 1 238 ? 9.013 -17.534 -11.345 1.00 96.00 238 LYS A O 1
ATOM 1937 N N . THR A 1 239 ? 7.758 -18.419 -9.705 1.00 97.12 239 THR A N 1
ATOM 1938 C CA . THR A 1 239 ? 8.443 -17.755 -8.598 1.00 97.12 239 THR A CA 1
ATOM 1939 C C . THR A 1 239 ? 9.567 -18.614 -8.036 1.00 97.12 239 THR A C 1
ATOM 1941 O O . THR A 1 239 ? 9.452 -19.839 -7.993 1.00 97.12 239 THR A O 1
ATOM 1944 N N . VAL A 1 240 ? 10.596 -17.970 -7.493 1.00 97.69 240 VAL A N 1
ATOM 1945 C CA . VAL A 1 240 ? 11.650 -18.612 -6.698 1.00 97.69 240 VAL A CA 1
ATOM 1946 C C . VAL A 1 240 ? 11.736 -17.970 -5.320 1.00 97.69 240 VAL A C 1
ATOM 1948 O O . VAL A 1 240 ? 11.329 -16.823 -5.131 1.00 97.69 240 VAL A O 1
ATOM 1951 N N . THR A 1 241 ? 12.315 -18.691 -4.361 1.00 98.00 241 THR A N 1
ATOM 1952 C CA . THR A 1 241 ? 12.611 -18.154 -3.030 1.00 98.00 241 THR A CA 1
ATOM 1953 C C . THR A 1 241 ? 14.109 -17.923 -2.879 1.00 98.00 241 THR A C 1
ATOM 1955 O O . THR A 1 241 ? 14.898 -18.867 -2.915 1.00 98.00 241 THR A O 1
ATOM 1958 N N . ARG A 1 242 ? 14.518 -16.665 -2.693 1.00 97.81 242 ARG A N 1
ATOM 1959 C CA . ARG A 1 242 ? 15.920 -16.273 -2.457 1.00 97.81 242 ARG A CA 1
ATOM 1960 C C . ARG A 1 242 ? 16.000 -15.248 -1.330 1.00 97.81 242 ARG A C 1
ATOM 1962 O O . ARG A 1 242 ? 14.980 -14.850 -0.780 1.00 97.81 242 ARG A O 1
ATOM 1969 N N . THR A 1 243 ? 17.213 -14.887 -0.923 1.00 98.12 243 THR A N 1
ATOM 1970 C CA . THR A 1 243 ? 17.406 -13.770 0.011 1.00 98.12 243 THR A CA 1
ATOM 1971 C C . THR A 1 243 ? 17.027 -12.449 -0.662 1.00 98.12 243 THR A C 1
ATOM 1973 O O . THR A 1 243 ? 17.149 -12.339 -1.885 1.00 98.12 243 THR A O 1
ATOM 1976 N N . LEU A 1 244 ? 16.597 -11.454 0.121 1.00 97.75 244 LEU A N 1
ATOM 1977 C CA . LEU A 1 244 ? 16.310 -10.105 -0.375 1.00 97.75 244 LEU A CA 1
ATOM 1978 C C . LEU A 1 244 ? 17.494 -9.552 -1.174 1.00 97.75 244 LEU A C 1
ATOM 1980 O O . LEU A 1 244 ? 17.313 -9.108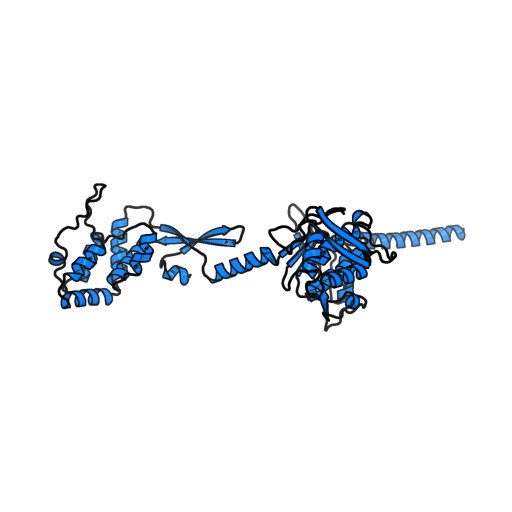 -2.301 1.00 97.75 244 LEU A O 1
ATOM 1984 N N . GLU A 1 245 ? 18.710 -9.658 -0.634 1.00 96.62 245 GLU A N 1
ATOM 1985 C CA . GLU A 1 245 ? 19.927 -9.202 -1.318 1.00 96.62 245 GLU A CA 1
ATOM 1986 C C . GLU A 1 245 ? 20.099 -9.866 -2.690 1.00 96.62 245 GLU A C 1
ATOM 1988 O O . GLU A 1 245 ? 20.355 -9.187 -3.680 1.00 96.62 245 GLU A O 1
ATOM 1993 N N . ALA A 1 246 ? 19.893 -11.182 -2.785 1.00 97.25 246 ALA A N 1
ATOM 1994 C CA . ALA A 1 246 ? 20.043 -11.896 -4.048 1.00 97.25 246 ALA A CA 1
ATOM 1995 C C . ALA A 1 246 ? 18.980 -11.499 -5.084 1.00 97.25 246 ALA A C 1
ATOM 1997 O O . ALA A 1 246 ? 19.287 -11.447 -6.273 1.00 97.25 246 ALA A O 1
ATOM 1998 N N . ALA A 1 247 ? 17.748 -11.227 -4.649 1.00 97.88 247 ALA A N 1
ATOM 1999 C CA . ALA A 1 247 ? 16.676 -10.760 -5.524 1.00 97.88 247 ALA A CA 1
ATOM 2000 C C . ALA A 1 247 ? 16.893 -9.309 -5.983 1.00 97.88 247 ALA A C 1
ATOM 2002 O O . ALA A 1 247 ? 16.676 -8.994 -7.151 1.00 97.88 247 ALA A O 1
ATOM 2003 N N . VAL A 1 248 ? 17.374 -8.438 -5.090 1.00 97.31 248 VAL A N 1
ATOM 2004 C CA . VAL A 1 248 ? 17.752 -7.059 -5.429 1.00 97.31 248 VAL A CA 1
ATOM 2005 C C . VAL A 1 248 ? 18.886 -7.066 -6.454 1.00 97.31 248 VAL A C 1
ATOM 2007 O O . VAL A 1 248 ? 18.784 -6.386 -7.469 1.00 97.31 248 VAL A O 1
ATOM 2010 N N . ILE A 1 249 ? 19.934 -7.871 -6.244 1.00 95.50 249 ILE A N 1
ATOM 2011 C CA . ILE A 1 249 ? 21.050 -8.001 -7.194 1.00 95.50 249 ILE A CA 1
ATOM 2012 C C . ILE A 1 249 ? 20.569 -8.513 -8.558 1.00 95.50 249 ILE A C 1
ATOM 2014 O O . ILE A 1 249 ? 20.980 -7.967 -9.579 1.00 95.50 249 ILE A O 1
ATOM 2018 N N . ASP A 1 250 ? 19.686 -9.516 -8.587 1.00 97.25 250 ASP A N 1
ATOM 2019 C CA . ASP A 1 250 ? 19.103 -10.050 -9.827 1.00 97.25 250 ASP A CA 1
ATOM 2020 C C . ASP A 1 250 ? 18.425 -8.944 -10.659 1.00 97.25 250 ASP A C 1
ATOM 2022 O O . ASP A 1 250 ? 18.723 -8.764 -11.841 1.00 97.25 250 ASP A O 1
ATOM 2026 N N . TRP A 1 251 ? 17.582 -8.125 -10.027 1.00 97.62 251 TRP A N 1
ATOM 2027 C CA . TRP A 1 251 ? 16.914 -7.019 -10.714 1.00 97.62 251 TRP A CA 1
ATOM 2028 C C . TRP A 1 251 ? 17.844 -5.848 -11.051 1.00 97.62 251 TRP A C 1
ATOM 2030 O O . TRP A 1 251 ? 17.727 -5.291 -12.140 1.00 97.62 251 TRP A O 1
ATOM 2040 N N . LEU A 1 252 ? 18.812 -5.499 -10.196 1.00 94.94 252 LEU A N 1
ATOM 2041 C CA . LEU A 1 252 ? 19.825 -4.481 -10.515 1.00 94.94 252 LEU A CA 1
ATOM 2042 C C . LEU A 1 252 ? 20.640 -4.855 -11.764 1.00 94.94 252 LEU A C 1
ATOM 2044 O O . LEU A 1 252 ? 20.921 -3.988 -12.600 1.00 94.94 252 LEU A O 1
ATOM 2048 N N . GLN A 1 253 ? 20.978 -6.140 -11.908 1.00 93.81 253 GLN A N 1
ATOM 2049 C CA . GLN A 1 253 ? 21.678 -6.669 -13.077 1.00 93.81 253 GLN A CA 1
ATOM 2050 C C . GLN A 1 253 ? 20.803 -6.610 -14.327 1.00 93.81 253 GLN A C 1
ATOM 2052 O O . GLN A 1 253 ? 21.272 -6.172 -15.378 1.00 93.81 253 GLN A O 1
ATOM 2057 N N . TYR A 1 254 ? 19.530 -7.001 -14.218 1.00 95.75 254 TYR A N 1
ATOM 2058 C CA . TYR A 1 254 ? 18.578 -6.930 -15.326 1.00 95.75 254 TYR A CA 1
ATOM 2059 C C . TYR A 1 254 ? 18.380 -5.503 -15.833 1.00 95.75 254 TYR A C 1
ATOM 2061 O O . TYR A 1 254 ? 18.464 -5.257 -17.034 1.00 95.75 254 TYR A O 1
ATOM 2069 N N . LEU A 1 255 ? 18.207 -4.553 -14.912 1.00 94.25 255 LEU A N 1
ATOM 2070 C CA . LEU A 1 255 ? 18.097 -3.125 -15.213 1.00 94.25 255 LEU A CA 1
ATOM 2071 C C . LEU A 1 255 ? 19.406 -2.543 -15.779 1.00 94.25 255 LEU A C 1
ATOM 2073 O O . LEU A 1 255 ? 19.393 -1.477 -16.392 1.00 94.25 255 LEU A O 1
ATOM 2077 N N . GLY A 1 256 ? 20.533 -3.244 -15.611 1.00 90.38 256 GLY A N 1
ATOM 2078 C CA . GLY A 1 256 ? 21.844 -2.836 -16.109 1.00 90.38 256 GLY A CA 1
ATOM 2079 C C . GLY A 1 256 ? 22.460 -1.676 -15.331 1.00 90.38 256 GLY A C 1
ATOM 2080 O O . GLY A 1 256 ? 23.267 -0.939 -15.892 1.00 90.38 256 GLY A O 1
ATOM 2081 N N . VAL A 1 257 ? 22.066 -1.493 -14.066 1.00 89.00 257 VAL A N 1
ATOM 2082 C CA . VAL A 1 257 ? 22.537 -0.385 -13.217 1.00 89.00 257 VAL A CA 1
ATOM 2083 C C . VAL A 1 257 ? 23.675 -0.800 -12.284 1.00 89.00 257 VAL A C 1
ATOM 2085 O O . VAL A 1 257 ? 24.542 0.018 -11.991 1.00 89.00 257 VAL A O 1
ATOM 2088 N N . ALA A 1 258 ? 23.705 -2.060 -11.836 1.00 87.69 258 ALA A N 1
ATOM 2089 C CA . ALA A 1 258 ? 24.747 -2.585 -10.955 1.00 87.69 258 ALA A CA 1
ATOM 2090 C C . ALA A 1 258 ? 24.872 -4.112 -11.058 1.00 87.69 258 ALA A C 1
ATOM 2092 O O . ALA A 1 258 ? 23.896 -4.809 -11.329 1.00 87.69 258 ALA A O 1
ATOM 2093 N N . SER A 1 259 ? 26.073 -4.634 -10.799 1.00 85.50 259 SER A N 1
ATOM 2094 C CA . SER A 1 259 ? 26.361 -6.072 -10.733 1.00 85.50 259 SER A CA 1
ATOM 2095 C C . SER A 1 259 ? 26.257 -6.636 -9.316 1.00 85.50 259 SER A C 1
ATOM 2097 O O . SER A 1 259 ? 26.004 -7.828 -9.148 1.00 85.50 259 SER A O 1
ATOM 2099 N N . SER A 1 260 ? 26.428 -5.797 -8.292 1.00 86.38 260 SER A N 1
ATOM 2100 C CA . SER A 1 260 ? 26.258 -6.164 -6.886 1.00 86.38 260 SER A CA 1
ATOM 2101 C C . SER A 1 260 ? 25.931 -4.937 -6.037 1.00 86.38 260 SER A C 1
ATOM 2103 O O . SER A 1 260 ? 26.265 -3.813 -6.408 1.00 86.38 260 SER A O 1
ATOM 2105 N N . VAL A 1 261 ? 25.310 -5.159 -4.881 1.00 87.56 261 VAL A N 1
ATOM 2106 C CA . VAL A 1 261 ? 25.094 -4.144 -3.847 1.00 87.56 261 VAL A CA 1
ATOM 2107 C C . VAL A 1 261 ? 25.366 -4.776 -2.488 1.00 87.56 261 VAL A C 1
ATOM 2109 O O . VAL A 1 261 ? 24.973 -5.915 -2.251 1.00 87.56 261 VAL A O 1
ATOM 2112 N N . LYS A 1 262 ? 26.070 -4.059 -1.614 1.00 86.56 262 LYS A N 1
ATOM 2113 C CA . LYS A 1 262 ? 26.361 -4.468 -0.240 1.00 86.56 262 LYS A CA 1
ATOM 2114 C C . LYS A 1 262 ? 26.085 -3.303 0.694 1.00 86.56 262 LYS A C 1
ATOM 2116 O O . LYS A 1 262 ? 26.602 -2.209 0.475 1.00 86.56 262 LYS A O 1
ATOM 2121 N N . SER A 1 263 ? 25.303 -3.565 1.733 1.00 86.75 263 SER A N 1
ATOM 2122 C CA . SER A 1 263 ? 25.175 -2.668 2.878 1.00 86.75 263 SER A CA 1
ATOM 2123 C C . SER A 1 263 ? 26.039 -3.185 4.027 1.00 86.75 263 SER A C 1
ATOM 2125 O O . SER A 1 263 ? 26.311 -4.388 4.117 1.00 86.75 263 SER A O 1
ATOM 2127 N N . ARG A 1 264 ? 26.540 -2.277 4.864 1.00 86.62 264 ARG A N 1
ATOM 2128 C CA . ARG A 1 264 ? 27.284 -2.619 6.079 1.00 86.62 264 ARG A CA 1
ATOM 2129 C C . ARG A 1 264 ? 26.968 -1.629 7.189 1.00 86.62 264 ARG A C 1
ATOM 2131 O O . ARG A 1 264 ? 27.086 -0.423 6.994 1.00 86.62 264 ARG A O 1
ATOM 2138 N N . ASP A 1 265 ? 26.623 -2.154 8.358 1.00 84.75 265 ASP A N 1
ATOM 2139 C CA . ASP A 1 265 ? 26.471 -1.366 9.580 1.00 84.75 265 ASP A CA 1
ATOM 2140 C C . ASP A 1 265 ? 27.838 -0.871 10.099 1.00 84.75 265 ASP A C 1
ATOM 2142 O O . ASP A 1 265 ? 28.782 -1.653 10.259 1.00 84.75 265 ASP A O 1
ATOM 2146 N N . GLN A 1 266 ? 27.943 0.439 10.331 1.00 84.62 266 GLN A N 1
ATOM 2147 C CA . GLN A 1 266 ? 29.100 1.140 10.902 1.00 84.62 266 GLN A CA 1
ATOM 2148 C C . GLN A 1 266 ? 28.791 1.682 12.316 1.00 84.62 266 GLN A C 1
ATOM 2150 O O . GLN A 1 266 ? 29.444 2.604 12.816 1.00 84.62 266 GLN A O 1
ATOM 2155 N N . GLY A 1 267 ? 27.780 1.125 12.987 1.00 82.88 267 GLY A N 1
ATOM 2156 C CA . GLY A 1 267 ? 27.351 1.502 14.326 1.00 82.88 267 GLY A CA 1
ATOM 2157 C C . GLY A 1 267 ? 26.812 2.930 14.364 1.00 82.88 267 GLY A C 1
ATOM 2158 O O . GLY A 1 267 ? 25.936 3.311 13.595 1.00 82.88 267 GLY A O 1
ATOM 2159 N N . LYS A 1 268 ? 27.362 3.772 15.250 1.00 80.12 268 LYS A N 1
ATOM 2160 C CA . LYS A 1 268 ? 26.914 5.172 15.413 1.00 80.12 268 LYS A CA 1
ATOM 2161 C C . LYS A 1 268 ? 27.128 6.047 14.171 1.00 80.12 268 LYS A C 1
ATOM 2163 O O . LYS A 1 268 ? 26.583 7.144 14.117 1.00 80.12 268 LYS A O 1
ATOM 2168 N N . LEU A 1 269 ? 27.931 5.589 13.210 1.00 76.31 269 LEU A N 1
ATOM 2169 C CA . LEU A 1 269 ? 28.188 6.294 11.954 1.00 76.31 269 LEU A CA 1
ATOM 2170 C C . LEU A 1 269 ? 27.082 6.063 10.911 1.00 76.31 269 LEU A C 1
ATOM 2172 O O . LEU A 1 269 ? 27.022 6.803 9.933 1.00 76.31 269 LEU A O 1
ATOM 2176 N N . GLY A 1 270 ? 26.203 5.076 11.122 1.00 83.81 270 GLY A N 1
ATOM 2177 C CA . GLY A 1 270 ? 25.151 4.702 10.180 1.00 83.81 270 GLY A CA 1
ATOM 2178 C C . GLY A 1 270 ? 25.561 3.538 9.281 1.00 83.81 270 GLY A C 1
ATOM 2179 O O . GLY A 1 270 ? 26.295 2.649 9.707 1.00 83.81 270 GLY A O 1
ATOM 2180 N N . HIS A 1 271 ? 25.084 3.533 8.037 1.00 85.31 271 HIS A N 1
ATOM 2181 C CA . HIS A 1 271 ? 25.310 2.435 7.091 1.00 85.31 271 HIS A CA 1
ATOM 2182 C C . HIS A 1 271 ? 26.128 2.877 5.878 1.00 85.31 271 HIS A C 1
ATOM 2184 O O . HIS A 1 271 ? 25.893 3.941 5.308 1.00 85.31 271 HIS A O 1
ATOM 2190 N N . GLU A 1 272 ? 27.060 2.029 5.456 1.00 87.88 272 GLU A N 1
ATOM 2191 C CA . GLU A 1 272 ? 27.843 2.197 4.232 1.00 87.88 272 GLU A CA 1
ATOM 2192 C C . GLU A 1 272 ? 27.200 1.383 3.096 1.00 87.88 272 GLU A C 1
ATOM 2194 O O . GLU A 1 272 ? 26.891 0.204 3.283 1.00 87.88 272 GLU A O 1
ATOM 2199 N N . LEU A 1 273 ? 27.025 1.991 1.916 1.00 85.44 273 LEU A N 1
ATOM 2200 C CA . LEU A 1 273 ? 26.540 1.314 0.706 1.00 85.44 273 LEU A CA 1
ATOM 2201 C C . LEU A 1 273 ? 27.637 1.228 -0.355 1.00 85.44 273 LEU A C 1
ATOM 2203 O O . LEU A 1 273 ? 28.104 2.250 -0.862 1.00 85.44 273 LEU A O 1
ATOM 2207 N N . LYS A 1 274 ? 27.972 -0.005 -0.744 1.00 86.31 274 LYS A N 1
ATOM 2208 C CA . LYS A 1 274 ? 28.940 -0.314 -1.802 1.00 86.31 274 LYS A CA 1
ATOM 2209 C C . LYS A 1 274 ? 28.282 -1.025 -2.969 1.00 86.31 274 LYS A C 1
ATOM 2211 O O . LYS A 1 274 ? 27.480 -1.937 -2.781 1.00 86.31 274 LYS A O 1
ATOM 2216 N N . VAL A 1 275 ? 28.654 -0.629 -4.179 1.00 85.81 275 VAL A N 1
ATOM 2217 C CA . VAL A 1 275 ? 28.063 -1.107 -5.429 1.00 85.81 275 VAL A CA 1
ATOM 2218 C C . VAL A 1 275 ? 29.161 -1.576 -6.372 1.00 85.81 275 VAL A C 1
ATOM 2220 O O . VAL A 1 275 ? 30.156 -0.883 -6.574 1.00 85.81 275 VAL A O 1
ATOM 2223 N N . GLY A 1 276 ? 28.990 -2.762 -6.951 1.00 82.94 276 GLY A N 1
ATOM 2224 C CA . GLY A 1 276 ? 29.816 -3.229 -8.064 1.00 82.94 276 GLY A CA 1
ATOM 2225 C C . GLY A 1 276 ? 29.167 -2.872 -9.397 1.00 82.94 276 GLY A C 1
ATOM 2226 O O . GLY A 1 276 ? 27.946 -2.969 -9.539 1.00 82.94 276 GLY A O 1
ATOM 2227 N N . LEU A 1 277 ? 29.974 -2.480 -10.380 1.00 79.75 277 LEU A N 1
ATOM 2228 C CA . LEU A 1 277 ? 29.532 -2.268 -11.760 1.00 79.75 277 LEU A CA 1
ATOM 2229 C C . LEU A 1 277 ? 29.920 -3.476 -12.618 1.00 79.75 277 LEU A C 1
ATOM 2231 O O . LEU A 1 277 ? 30.881 -4.178 -12.325 1.00 79.75 277 LEU A O 1
ATOM 2235 N N . SER A 1 278 ? 29.184 -3.733 -13.698 1.00 68.19 278 SER A N 1
ATOM 2236 C CA . SER A 1 278 ? 29.394 -4.914 -14.555 1.00 68.19 278 SER A CA 1
ATOM 2237 C C . SER A 1 278 ? 30.762 -4.957 -15.250 1.00 68.19 278 SER A C 1
ATOM 2239 O O . SER A 1 278 ? 31.174 -6.017 -15.705 1.00 68.19 278 SER A O 1
ATOM 2241 N N . ASN A 1 279 ? 31.459 -3.818 -15.320 1.00 66.25 279 ASN A N 1
ATOM 2242 C CA . ASN A 1 279 ? 32.740 -3.662 -16.014 1.00 66.25 279 ASN A CA 1
ATOM 2243 C C . ASN A 1 279 ? 33.942 -3.562 -15.054 1.00 66.25 279 ASN A C 1
ATOM 2245 O O . ASN A 1 279 ? 35.043 -3.246 -15.502 1.00 66.25 279 ASN A O 1
ATOM 2249 N N . SER A 1 280 ? 33.746 -3.772 -13.748 1.00 65.81 280 SER A N 1
ATOM 2250 C CA . SER A 1 280 ? 34.808 -3.665 -12.745 1.00 65.81 280 SER A CA 1
ATOM 2251 C C . SER A 1 280 ? 34.636 -4.694 -11.631 1.00 65.81 280 SER A C 1
ATOM 2253 O O . SER A 1 280 ? 33.578 -4.761 -11.008 1.00 65.81 280 SER A O 1
ATOM 2255 N N . ASP A 1 281 ? 35.708 -5.412 -11.296 1.00 63.38 281 ASP A N 1
ATOM 2256 C CA . ASP A 1 281 ? 35.731 -6.314 -10.133 1.00 63.38 281 ASP A CA 1
ATOM 2257 C C . ASP A 1 281 ? 35.770 -5.556 -8.788 1.00 63.38 281 ASP A C 1
ATOM 2259 O O . ASP A 1 281 ? 35.603 -6.147 -7.720 1.00 63.38 281 ASP A O 1
ATOM 2263 N N . SER A 1 282 ? 35.975 -4.234 -8.818 1.00 71.38 282 SER A N 1
ATOM 2264 C CA . SER A 1 282 ? 35.953 -3.366 -7.641 1.00 71.38 282 SER A CA 1
ATOM 2265 C C . SER A 1 282 ? 34.539 -2.918 -7.267 1.00 71.38 282 SER A C 1
ATOM 2267 O O . SER A 1 282 ? 33.730 -2.534 -8.111 1.00 71.38 282 SER A O 1
ATOM 2269 N N . THR A 1 283 ? 34.260 -2.909 -5.962 1.00 77.31 283 THR A N 1
ATOM 2270 C CA . THR A 1 283 ? 33.081 -2.246 -5.395 1.00 77.31 283 THR A CA 1
ATOM 2271 C C . THR A 1 283 ? 33.414 -0.799 -5.055 1.00 77.31 283 THR A C 1
ATOM 2273 O O . THR A 1 283 ? 34.429 -0.546 -4.405 1.00 77.31 283 THR A O 1
ATOM 2276 N N . HIS A 1 284 ? 32.542 0.128 -5.430 1.00 78.38 284 HIS A N 1
ATOM 2277 C CA . HIS A 1 284 ? 32.689 1.558 -5.184 1.00 78.38 284 HIS A CA 1
ATOM 2278 C C . HIS A 1 284 ? 31.595 2.063 -4.244 1.00 78.38 284 HIS A C 1
ATOM 2280 O O . HIS A 1 284 ? 30.508 1.487 -4.186 1.00 78.38 284 HIS A O 1
ATOM 2286 N N . ASP A 1 285 ? 31.871 3.145 -3.519 1.00 78.50 285 ASP A N 1
ATOM 2287 C CA . ASP A 1 285 ? 30.840 3.837 -2.743 1.00 78.50 285 ASP A CA 1
ATOM 2288 C C . ASP A 1 285 ? 29.747 4.374 -3.664 1.00 78.50 285 ASP A C 1
ATOM 2290 O O . ASP A 1 285 ? 30.012 4.737 -4.817 1.00 78.50 285 ASP A O 1
ATOM 2294 N N . LEU A 1 286 ? 28.520 4.478 -3.145 1.00 78.44 286 LEU A N 1
ATOM 2295 C CA . LEU A 1 286 ? 27.396 4.963 -3.947 1.00 78.44 286 LEU A CA 1
ATOM 2296 C C . LEU A 1 286 ? 27.635 6.385 -4.501 1.00 78.44 286 LEU A C 1
ATOM 2298 O O . LEU A 1 286 ? 27.110 6.733 -5.553 1.00 78.44 286 LEU A O 1
ATOM 2302 N N . THR A 1 287 ? 28.461 7.194 -3.830 1.00 73.94 287 THR A N 1
ATOM 2303 C CA . THR A 1 287 ? 28.863 8.541 -4.276 1.00 73.94 287 THR A CA 1
ATOM 2304 C C . THR A 1 287 ? 29.711 8.546 -5.544 1.00 73.94 287 THR A C 1
ATOM 2306 O O . THR A 1 287 ? 29.801 9.573 -6.211 1.00 73.94 287 THR A O 1
ATOM 2309 N N . HIS A 1 288 ? 30.352 7.423 -5.870 1.00 68.19 288 HIS A N 1
ATOM 2310 C CA . HIS A 1 288 ? 31.254 7.281 -7.013 1.00 68.19 288 HIS A CA 1
ATOM 2311 C C . HIS A 1 288 ? 30.623 6.524 -8.189 1.00 68.19 288 HIS A C 1
ATOM 2313 O O . HIS A 1 288 ? 31.259 6.382 -9.232 1.00 68.19 288 HIS A O 1
ATOM 2319 N N . VAL A 1 289 ? 29.383 6.046 -8.046 1.00 66.50 289 VAL A N 1
ATOM 2320 C CA . VAL A 1 289 ? 28.613 5.431 -9.136 1.00 66.50 289 VAL A CA 1
ATOM 2321 C C . VAL A 1 289 ? 27.536 6.392 -9.636 1.00 66.50 289 VAL A C 1
ATOM 2323 O O . VAL A 1 289 ? 27.110 7.304 -8.931 1.00 66.50 289 VAL A O 1
ATOM 2326 N N . GLY A 1 290 ? 27.101 6.214 -10.886 1.00 65.75 290 GLY A N 1
ATOM 2327 C CA . GLY A 1 290 ? 26.074 7.067 -11.485 1.00 65.75 290 GLY A CA 1
ATOM 2328 C C . GLY A 1 290 ? 24.761 7.060 -10.691 1.00 65.75 290 GLY A C 1
ATOM 2329 O O . GLY A 1 290 ? 24.383 6.050 -10.095 1.00 65.75 290 GLY A O 1
ATOM 2330 N N . VAL A 1 291 ? 24.031 8.178 -10.747 1.00 71.12 291 VAL A N 1
ATOM 2331 C CA . VAL A 1 291 ? 22.788 8.422 -9.986 1.00 71.12 291 VAL A CA 1
ATOM 2332 C C . VAL A 1 291 ? 21.707 7.347 -10.163 1.00 71.12 291 VAL A C 1
ATOM 2334 O O . VAL A 1 291 ? 20.861 7.189 -9.293 1.00 71.12 291 VAL A O 1
ATOM 2337 N N . GLY A 1 292 ? 21.737 6.556 -11.242 1.00 79.38 292 GLY A N 1
ATOM 2338 C CA . GLY A 1 292 ? 20.724 5.533 -11.520 1.00 79.38 292 GLY A CA 1
ATOM 2339 C C . GLY A 1 292 ? 20.572 4.469 -10.425 1.00 79.38 292 GLY A C 1
ATOM 2340 O O . GLY A 1 292 ? 19.454 4.044 -10.150 1.00 79.38 292 GLY A O 1
ATOM 2341 N N . VAL A 1 293 ? 21.657 4.071 -9.748 1.00 84.12 293 VAL A N 1
ATOM 2342 C CA . VAL A 1 293 ? 21.571 3.055 -8.681 1.00 84.12 293 VAL A CA 1
ATOM 2343 C C . VAL A 1 293 ? 20.849 3.608 -7.454 1.00 84.12 293 VAL A C 1
ATOM 2345 O O . VAL A 1 293 ? 19.988 2.927 -6.903 1.00 84.12 293 VAL A O 1
ATOM 2348 N N . SER A 1 294 ? 21.139 4.849 -7.050 1.00 86.62 294 SER A N 1
ATOM 2349 C CA . SER A 1 294 ? 20.474 5.475 -5.901 1.00 86.62 294 SER A CA 1
ATOM 2350 C C . SER A 1 294 ? 19.002 5.790 -6.169 1.00 86.62 294 SER A C 1
ATOM 2352 O O . SER A 1 294 ? 18.212 5.824 -5.231 1.00 86.62 294 SER A O 1
ATOM 2354 N N . GLN A 1 295 ? 18.614 5.979 -7.437 1.00 89.88 295 GLN A N 1
ATOM 2355 C CA . GLN A 1 295 ? 17.207 6.145 -7.805 1.00 89.88 295 GLN A CA 1
ATOM 2356 C C . GLN A 1 295 ? 16.425 4.820 -7.748 1.00 89.88 295 GLN A C 1
ATOM 2358 O O . GLN A 1 295 ? 15.301 4.781 -7.249 1.00 89.88 295 GLN A O 1
ATOM 2363 N N . VAL A 1 296 ? 17.028 3.735 -8.248 1.00 93.94 296 VAL A N 1
ATOM 2364 C CA . VAL A 1 296 ? 16.371 2.429 -8.429 1.00 93.94 296 VAL A CA 1
ATOM 2365 C C . VAL A 1 296 ? 16.368 1.580 -7.162 1.00 93.94 296 VAL A C 1
ATOM 2367 O O . VAL A 1 296 ? 15.389 0.889 -6.885 1.00 93.94 296 VAL A O 1
ATOM 2370 N N . LEU A 1 297 ? 17.449 1.605 -6.382 1.00 94.19 297 LEU A N 1
ATOM 2371 C CA . LEU A 1 297 ? 17.614 0.715 -5.234 1.00 94.19 297 LEU A CA 1
ATOM 2372 C C . LEU A 1 297 ? 16.467 0.821 -4.206 1.00 94.19 297 LEU A C 1
ATOM 2374 O O . LEU A 1 297 ? 15.970 -0.234 -3.808 1.00 94.19 297 LEU A O 1
ATOM 2378 N N . PRO A 1 298 ? 15.980 2.020 -3.819 1.00 95.06 298 PRO A N 1
ATOM 2379 C CA . PRO A 1 298 ? 14.848 2.139 -2.899 1.00 95.06 298 PRO A CA 1
ATOM 2380 C C . PRO A 1 298 ? 13.564 1.492 -3.434 1.00 95.06 298 PRO A C 1
ATOM 2382 O O . PRO A 1 298 ? 12.839 0.857 -2.672 1.00 95.06 298 PRO A O 1
ATOM 2385 N N . ILE A 1 299 ? 13.317 1.592 -4.748 1.00 97.19 299 ILE A N 1
ATOM 2386 C CA . ILE A 1 299 ? 12.163 0.969 -5.416 1.00 97.19 299 ILE A CA 1
ATOM 2387 C C . ILE A 1 299 ? 12.262 -0.553 -5.293 1.00 97.19 299 ILE A C 1
ATOM 2389 O O . ILE A 1 299 ? 11.312 -1.205 -4.862 1.00 97.19 299 ILE A O 1
ATOM 2393 N N . LEU A 1 300 ? 13.426 -1.124 -5.628 1.00 97.75 300 LEU A N 1
ATOM 2394 C CA . LEU A 1 300 ? 13.635 -2.572 -5.572 1.00 97.75 300 LEU A CA 1
ATOM 2395 C C . LEU A 1 300 ? 13.487 -3.109 -4.148 1.00 97.75 300 LEU A C 1
ATOM 2397 O O . LEU A 1 300 ? 12.787 -4.098 -3.947 1.00 97.75 300 LEU A O 1
ATOM 2401 N N . VAL A 1 301 ? 14.128 -2.460 -3.170 1.00 96.94 301 VAL A N 1
ATOM 2402 C CA . VAL A 1 301 ? 14.083 -2.884 -1.764 1.00 96.94 301 VAL A CA 1
ATOM 2403 C C . VAL A 1 301 ? 12.655 -2.815 -1.231 1.00 96.94 301 VAL A C 1
ATOM 2405 O O . VAL A 1 301 ? 12.185 -3.812 -0.693 1.00 96.94 301 VAL A O 1
ATOM 2408 N N . MET A 1 302 ? 11.945 -1.700 -1.434 1.00 96.38 302 MET A N 1
ATOM 2409 C CA . MET A 1 302 ? 10.557 -1.541 -0.987 1.00 96.38 302 MET A CA 1
ATOM 2410 C C . MET A 1 302 ? 9.638 -2.612 -1.592 1.00 96.38 302 MET A C 1
ATOM 2412 O O . MET A 1 302 ? 8.947 -3.318 -0.861 1.00 96.38 302 MET A O 1
ATOM 2416 N N . CYS A 1 303 ? 9.658 -2.771 -2.917 1.00 97.44 303 CYS A N 1
ATOM 2417 C CA . CYS A 1 303 ? 8.778 -3.696 -3.631 1.00 97.44 303 CYS A CA 1
ATOM 2418 C C . CYS A 1 303 ? 9.032 -5.170 -3.284 1.00 97.44 303 CYS A C 1
ATOM 2420 O O . CYS A 1 303 ? 8.090 -5.935 -3.078 1.00 97.44 303 CYS A O 1
ATOM 2422 N N . LEU A 1 304 ? 10.304 -5.578 -3.224 1.00 97.62 304 LEU A N 1
ATOM 2423 C CA . LEU A 1 304 ? 10.686 -6.966 -2.950 1.00 97.62 304 LEU A CA 1
ATOM 2424 C C . LEU A 1 304 ? 10.494 -7.350 -1.480 1.00 97.62 304 LEU A C 1
ATOM 2426 O O . LEU A 1 304 ? 10.305 -8.529 -1.177 1.00 97.62 304 LEU A O 1
ATOM 2430 N N . LEU A 1 305 ? 10.563 -6.374 -0.573 1.00 95.62 305 LEU A N 1
ATOM 2431 C CA . LEU A 1 305 ? 10.352 -6.584 0.853 1.00 95.62 305 LEU A CA 1
ATOM 2432 C C . LEU A 1 305 ? 8.866 -6.593 1.240 1.00 95.62 305 LEU A C 1
ATOM 2434 O O . LEU A 1 305 ? 8.522 -7.236 2.234 1.00 95.62 305 LEU A O 1
ATOM 2438 N N . ALA A 1 306 ? 8.016 -5.907 0.470 1.00 95.19 306 ALA A N 1
ATOM 2439 C CA . ALA A 1 306 ? 6.579 -5.828 0.696 1.00 95.19 306 ALA A CA 1
ATOM 2440 C C . ALA A 1 306 ? 5.891 -7.200 0.619 1.00 95.19 306 ALA A C 1
ATOM 2442 O O . ALA A 1 306 ? 6.214 -8.047 -0.225 1.00 95.19 306 ALA A O 1
ATOM 2443 N N . ASP A 1 307 ? 4.890 -7.404 1.470 1.00 93.31 307 ASP A N 1
ATOM 2444 C CA . ASP A 1 307 ? 4.110 -8.638 1.513 1.00 93.31 307 ASP A CA 1
ATOM 2445 C C . ASP A 1 307 ? 3.087 -8.698 0.365 1.00 93.31 307 ASP A C 1
ATOM 2447 O O . ASP A 1 307 ? 2.962 -7.780 -0.453 1.00 93.31 307 ASP A O 1
ATOM 2451 N N . THR A 1 308 ? 2.434 -9.845 0.179 1.00 93.62 308 THR A N 1
ATOM 2452 C CA . THR A 1 308 ? 1.304 -9.943 -0.763 1.00 93.62 308 THR A CA 1
ATOM 2453 C C . THR A 1 308 ? 0.175 -9.015 -0.318 1.00 93.62 308 THR A C 1
ATOM 2455 O O . THR A 1 308 ? 0.068 -8.704 0.863 1.00 93.62 308 THR A O 1
ATOM 2458 N N . ASP A 1 309 ? -0.639 -8.558 -1.264 1.00 94.19 309 ASP A N 1
ATOM 2459 C CA . ASP A 1 309 ? -1.763 -7.636 -1.053 1.00 94.19 309 ASP A CA 1
ATOM 2460 C C . ASP A 1 309 ? -1.363 -6.231 -0.558 1.00 94.19 309 ASP A C 1
ATOM 2462 O O . ASP A 1 309 ? -2.212 -5.436 -0.165 1.00 94.19 309 ASP A O 1
ATOM 2466 N N . SER A 1 310 ? -0.071 -5.890 -0.622 1.00 96.00 310 SER A N 1
ATOM 2467 C CA . SER A 1 310 ? 0.415 -4.525 -0.385 1.00 96.00 310 SER A CA 1
ATOM 2468 C C . SER A 1 310 ? 0.111 -3.600 -1.568 1.00 96.00 310 SER A C 1
ATOM 2470 O O . SER A 1 310 ? 0.188 -4.018 -2.730 1.00 96.00 310 SER A O 1
ATOM 2472 N N . THR A 1 311 ? -0.144 -2.324 -1.272 1.00 97.81 311 THR A N 1
ATOM 2473 C CA . THR A 1 311 ? -0.253 -1.243 -2.260 1.00 97.81 311 THR A CA 1
ATOM 2474 C C . THR A 1 311 ? 0.994 -0.370 -2.191 1.00 97.81 311 THR A C 1
ATOM 2476 O O . THR A 1 311 ? 1.356 0.161 -1.144 1.00 97.81 311 THR A O 1
ATOM 2479 N N . LEU A 1 312 ? 1.665 -0.221 -3.325 1.00 97.75 312 LEU A N 1
ATOM 2480 C CA . LEU A 1 312 ? 2.941 0.463 -3.456 1.00 97.75 312 LEU A CA 1
ATOM 2481 C C . LEU A 1 312 ? 2.765 1.646 -4.406 1.00 97.75 312 LEU A C 1
ATOM 2483 O O . LEU A 1 312 ? 2.400 1.458 -5.568 1.00 97.75 312 LEU A O 1
ATOM 2487 N N . VAL A 1 313 ? 2.997 2.855 -3.911 1.00 98.31 313 VAL A N 1
ATOM 2488 C CA . VAL A 1 313 ? 2.755 4.105 -4.635 1.00 98.31 313 VAL A CA 1
ATOM 2489 C C . VAL A 1 313 ? 4.084 4.761 -4.981 1.00 98.31 313 VAL A C 1
ATOM 2491 O O . VAL A 1 313 ? 4.917 4.978 -4.102 1.00 98.31 313 VAL A O 1
ATOM 2494 N N . PHE A 1 314 ? 4.275 5.084 -6.256 1.00 98.25 314 PHE A N 1
ATOM 2495 C CA . PHE A 1 314 ? 5.502 5.678 -6.771 1.00 98.25 314 PHE A CA 1
ATOM 2496 C C . PHE A 1 314 ? 5.192 6.918 -7.593 1.00 98.25 314 PHE A C 1
ATOM 2498 O O . PHE A 1 314 ? 4.452 6.843 -8.573 1.00 98.25 314 PHE A O 1
ATOM 2505 N N . GLU A 1 315 ? 5.824 8.028 -7.234 1.00 97.12 315 GLU A N 1
ATOM 2506 C CA . GLU A 1 315 ? 5.837 9.224 -8.070 1.00 97.12 315 GLU A CA 1
ATOM 2507 C C . GLU A 1 315 ? 7.087 9.231 -8.946 1.00 97.12 315 GLU A C 1
ATOM 2509 O O . GLU A 1 315 ? 8.202 9.086 -8.439 1.00 97.12 315 GLU A O 1
ATOM 2514 N N . GLN A 1 316 ? 6.889 9.370 -10.259 1.00 95.88 316 GLN A N 1
ATOM 2515 C CA . GLN A 1 316 ? 7.926 9.532 -11.284 1.00 95.88 316 GLN A CA 1
ATOM 2516 C C . GLN A 1 316 ? 9.160 8.628 -11.069 1.00 95.88 316 GLN A C 1
ATOM 2518 O O . GLN A 1 316 ? 10.293 9.124 -11.008 1.00 95.88 316 GLN A O 1
ATOM 2523 N N . PRO A 1 317 ? 8.994 7.296 -10.924 1.00 95.94 317 PRO A N 1
ATOM 2524 C CA . PRO A 1 317 ? 10.108 6.396 -10.622 1.00 95.94 317 PRO A CA 1
ATOM 2525 C C . PRO A 1 317 ? 11.179 6.336 -11.729 1.00 95.94 317 PRO A C 1
ATOM 2527 O O . PRO A 1 317 ? 12.274 5.826 -11.498 1.00 95.94 317 PRO A O 1
ATOM 2530 N N . GLU A 1 318 ? 10.881 6.846 -12.923 1.00 93.94 318 GLU A N 1
ATOM 2531 C CA . GLU A 1 318 ? 11.777 6.976 -14.072 1.00 93.94 318 GLU A CA 1
ATOM 2532 C C . GLU A 1 318 ? 12.755 8.158 -14.001 1.00 93.94 318 GLU A C 1
ATOM 2534 O O . GLU A 1 318 ? 13.657 8.269 -14.840 1.00 93.94 318 GLU A O 1
ATOM 2539 N N . LEU A 1 319 ? 12.543 9.088 -13.070 1.00 91.25 319 LEU A N 1
ATOM 2540 C CA . LEU A 1 319 ? 13.205 10.383 -13.082 1.00 91.25 319 LEU A CA 1
ATOM 2541 C C . LEU A 1 319 ? 14.728 10.217 -12.910 1.00 91.25 319 LEU A C 1
ATOM 2543 O O . LEU A 1 319 ? 15.213 9.422 -12.107 1.00 91.25 319 LEU A O 1
ATOM 2547 N N . HIS A 1 320 ? 15.504 10.937 -13.728 1.00 87.88 320 HIS A N 1
ATOM 2548 C CA . HIS A 1 320 ? 16.966 10.796 -13.859 1.00 87.88 320 HIS A CA 1
ATOM 2549 C C . HIS A 1 320 ? 17.481 9.418 -14.331 1.00 87.88 320 HIS A C 1
ATOM 2551 O O . HIS A 1 320 ? 18.692 9.178 -14.303 1.00 87.88 320 HIS A O 1
ATOM 2557 N N . LEU A 1 321 ? 16.612 8.517 -14.801 1.00 91.38 321 LEU A N 1
ATOM 2558 C CA . LEU A 1 321 ? 17.027 7.234 -15.369 1.00 91.38 321 LEU A CA 1
ATOM 2559 C C . LEU A 1 321 ? 17.204 7.310 -16.883 1.00 91.38 321 LEU A C 1
ATOM 2561 O O . LEU A 1 321 ? 16.454 7.975 -17.594 1.00 91.38 321 LEU A O 1
ATOM 2565 N N . HIS A 1 322 ? 18.170 6.550 -17.394 1.00 91.88 322 HIS A N 1
ATOM 2566 C CA . HIS A 1 322 ? 18.330 6.349 -18.830 1.00 91.88 322 HIS A CA 1
ATOM 2567 C C . HIS A 1 322 ? 17.085 5.644 -19.416 1.00 91.88 322 HIS A C 1
ATOM 2569 O O . HIS A 1 322 ? 16.618 4.686 -18.794 1.00 91.88 322 HIS A O 1
ATOM 2575 N N . PRO A 1 323 ? 16.598 5.999 -20.625 1.00 92.75 323 PRO A N 1
ATOM 2576 C CA . PRO A 1 323 ? 15.412 5.396 -21.257 1.00 92.75 323 PRO A CA 1
ATOM 2577 C C . PRO A 1 323 ? 15.337 3.864 -21.212 1.00 92.75 323 PRO A C 1
ATOM 2579 O O . PRO A 1 323 ? 14.304 3.274 -20.899 1.00 92.75 323 PRO A O 1
ATOM 2582 N N . LYS A 1 324 ? 16.477 3.202 -21.451 1.00 93.88 324 LYS A N 1
ATOM 2583 C CA . LYS A 1 324 ? 16.616 1.743 -21.311 1.00 93.88 324 LYS A CA 1
ATOM 2584 C C . LYS A 1 324 ? 16.191 1.237 -19.924 1.00 93.88 324 LYS A C 1
ATOM 2586 O O . LYS A 1 324 ? 15.488 0.239 -19.836 1.00 93.88 324 LYS A O 1
ATOM 2591 N N . VAL A 1 325 ? 16.617 1.906 -18.854 1.00 94.75 325 VAL A N 1
ATOM 2592 C CA . VAL A 1 325 ? 16.268 1.526 -17.477 1.00 94.75 325 VAL A CA 1
ATOM 2593 C C . VAL A 1 325 ? 14.785 1.786 -17.224 1.00 94.75 325 VAL A C 1
ATOM 2595 O O . VAL A 1 325 ? 14.130 0.926 -16.653 1.00 94.75 325 VAL A O 1
ATOM 2598 N N . GLN A 1 326 ? 14.239 2.904 -17.717 1.00 95.56 326 GLN A N 1
ATOM 2599 C CA . GLN A 1 326 ? 12.803 3.212 -17.613 1.00 95.56 326 GLN A CA 1
ATOM 2600 C C . GLN A 1 326 ? 11.940 2.113 -18.253 1.00 95.56 326 GLN A C 1
ATOM 2602 O O . GLN A 1 326 ? 10.987 1.637 -17.643 1.00 95.56 326 GLN A O 1
ATOM 2607 N N . THR A 1 327 ? 12.341 1.644 -19.441 1.00 96.31 327 THR A N 1
ATOM 2608 C CA . THR A 1 327 ? 11.695 0.517 -20.135 1.00 96.31 327 THR A CA 1
ATOM 2609 C C . THR A 1 327 ? 11.690 -0.727 -19.245 1.00 96.31 327 THR A C 1
ATOM 2611 O O . THR A 1 327 ? 10.649 -1.322 -18.999 1.00 96.31 327 THR A O 1
ATOM 2614 N N . LEU A 1 328 ? 12.855 -1.130 -18.730 1.00 97.31 328 LEU A N 1
ATOM 2615 C CA . LEU A 1 328 ? 12.990 -2.360 -17.944 1.00 97.31 328 LEU A CA 1
ATOM 2616 C C . LEU A 1 328 ? 12.357 -2.253 -16.547 1.00 97.31 328 LEU A C 1
ATOM 2618 O O . LEU A 1 328 ? 11.991 -3.271 -15.963 1.00 97.31 328 LEU A O 1
ATOM 2622 N N . LEU A 1 329 ? 12.173 -1.039 -16.029 1.00 97.19 329 LEU A N 1
ATOM 2623 C CA . LEU A 1 329 ? 11.443 -0.800 -14.790 1.00 97.19 329 LEU A CA 1
ATOM 2624 C C . LEU A 1 329 ? 9.958 -1.175 -14.927 1.00 97.19 329 LEU A C 1
ATOM 2626 O O . LEU A 1 329 ? 9.376 -1.693 -13.976 1.00 97.19 329 LEU A O 1
ATOM 2630 N N . GLY A 1 330 ? 9.374 -1.027 -16.121 1.00 97.25 330 GLY A N 1
ATOM 2631 C CA . GLY A 1 330 ? 8.028 -1.525 -16.420 1.00 97.25 330 GLY A CA 1
ATOM 2632 C C . GLY A 1 330 ? 7.890 -3.041 -16.213 1.00 97.25 330 GLY A C 1
ATOM 2633 O O . GLY A 1 330 ? 6.894 -3.501 -15.657 1.00 97.25 330 GLY A O 1
ATOM 2634 N N . ASP A 1 331 ? 8.919 -3.826 -16.561 1.00 98.00 331 ASP A N 1
ATOM 2635 C CA . ASP A 1 331 ? 8.931 -5.272 -16.277 1.00 98.00 331 ASP A CA 1
ATOM 2636 C C . ASP A 1 331 ? 8.976 -5.561 -14.779 1.00 98.00 331 ASP A C 1
ATOM 2638 O O . ASP A 1 331 ? 8.320 -6.489 -14.304 1.00 98.00 331 ASP A O 1
ATOM 2642 N N . PHE A 1 332 ? 9.745 -4.768 -14.031 1.00 98.44 332 PHE A N 1
ATOM 2643 C CA . PHE A 1 332 ? 9.842 -4.925 -12.587 1.00 98.44 332 PHE A CA 1
ATOM 2644 C C . PHE A 1 332 ? 8.489 -4.692 -11.909 1.00 98.44 332 PHE A C 1
ATOM 2646 O O . PHE A 1 332 ? 8.044 -5.539 -11.136 1.00 98.44 332 PHE A O 1
ATOM 2653 N N . PHE A 1 333 ? 7.788 -3.606 -12.239 1.00 98.31 333 PHE A N 1
ATOM 2654 C CA . PHE A 1 333 ? 6.452 -3.348 -11.695 1.00 98.31 333 PHE A CA 1
ATOM 2655 C C . PHE A 1 333 ? 5.435 -4.414 -12.103 1.00 98.31 333 PHE A C 1
ATOM 2657 O O . PHE A 1 333 ? 4.663 -4.881 -11.266 1.00 98.31 333 PHE A O 1
ATOM 2664 N N . LEU A 1 334 ? 5.486 -4.887 -13.350 1.00 97.50 334 LEU A N 1
ATOM 2665 C CA . LEU A 1 334 ? 4.651 -6.002 -13.786 1.00 97.50 334 LEU A CA 1
ATOM 2666 C C . LEU A 1 334 ? 4.940 -7.281 -12.983 1.00 97.50 334 LEU A C 1
ATOM 2668 O O . LEU A 1 334 ? 4.019 -8.022 -12.644 1.00 97.50 334 LEU A O 1
ATOM 2672 N N . SER A 1 335 ? 6.201 -7.530 -12.616 1.00 97.94 335 SER A N 1
ATOM 2673 C CA . SER A 1 335 ? 6.563 -8.656 -11.748 1.00 97.94 335 SER A CA 1
ATOM 2674 C C . SER A 1 335 ? 5.942 -8.554 -10.351 1.00 97.94 335 SER A C 1
ATOM 2676 O O . SER A 1 335 ? 5.594 -9.582 -9.769 1.00 97.94 335 SER A O 1
ATOM 2678 N N . MET A 1 336 ? 5.751 -7.334 -9.834 1.00 97.94 336 MET A N 1
ATOM 2679 C CA . MET A 1 336 ? 5.088 -7.091 -8.551 1.00 97.94 336 MET A CA 1
ATOM 2680 C C . MET A 1 336 ? 3.582 -7.341 -8.650 1.00 97.94 336 MET A C 1
ATOM 2682 O O . MET A 1 336 ? 3.043 -8.070 -7.816 1.00 97.94 336 MET A O 1
ATOM 2686 N N . ALA A 1 337 ? 2.936 -6.847 -9.712 1.00 96.81 337 ALA A N 1
ATOM 2687 C CA . ALA A 1 337 ? 1.527 -7.121 -10.008 1.00 96.81 337 ALA A CA 1
ATOM 2688 C C . ALA A 1 337 ? 1.244 -8.629 -10.094 1.00 96.81 337 ALA A C 1
ATOM 2690 O O . ALA A 1 337 ? 0.363 -9.144 -9.408 1.00 96.81 337 ALA A O 1
ATOM 2691 N N . LEU A 1 338 ? 2.084 -9.371 -10.825 1.00 96.44 338 LEU A N 1
ATOM 2692 C CA . LEU A 1 338 ? 1.994 -10.833 -10.936 1.00 96.44 338 LEU A CA 1
ATOM 2693 C C . LEU A 1 338 ? 2.258 -11.577 -9.611 1.00 96.44 338 LEU A C 1
ATOM 2695 O O . LEU A 1 338 ? 1.921 -12.754 -9.496 1.00 96.44 338 LEU A O 1
ATOM 2699 N N . CYS A 1 339 ? 2.848 -10.912 -8.613 1.00 96.19 339 CYS A N 1
ATOM 2700 C CA . CYS A 1 339 ? 3.023 -11.420 -7.250 1.00 96.19 339 CYS A CA 1
ATOM 2701 C C . CYS A 1 339 ? 1.925 -10.937 -6.281 1.00 96.19 339 CYS A C 1
ATOM 2703 O O . CYS A 1 339 ? 2.145 -10.965 -5.066 1.00 96.19 339 CYS A O 1
ATOM 2705 N N . ASN A 1 340 ? 0.769 -10.506 -6.800 1.00 96.25 340 ASN A N 1
ATOM 2706 C CA . ASN A 1 340 ? -0.355 -9.944 -6.047 1.00 96.25 340 ASN A CA 1
ATOM 2707 C C . ASN A 1 340 ? 0.051 -8.726 -5.206 1.00 96.25 340 ASN A C 1
ATOM 2709 O O . ASN A 1 340 ? -0.274 -8.644 -4.025 1.00 96.25 340 ASN A O 1
ATOM 2713 N N . LYS A 1 341 ? 0.811 -7.795 -5.788 1.00 97.12 341 LYS A N 1
ATOM 2714 C CA . LYS A 1 341 ? 1.079 -6.480 -5.190 1.00 97.12 341 LYS A CA 1
ATOM 2715 C C . LYS A 1 341 ? 0.538 -5.404 -6.108 1.00 97.12 341 LYS A C 1
ATOM 2717 O O . LYS A 1 341 ? 0.813 -5.424 -7.303 1.00 97.12 341 LYS A O 1
ATOM 2722 N N . GLN A 1 342 ? -0.207 -4.454 -5.565 1.00 97.69 342 GLN A N 1
ATOM 2723 C CA . GLN A 1 342 ? -0.725 -3.354 -6.361 1.00 97.69 342 GLN A CA 1
ATOM 2724 C C . GLN A 1 342 ? 0.344 -2.270 -6.481 1.00 97.69 342 GLN A C 1
ATOM 2726 O O . GLN A 1 342 ? 0.846 -1.784 -5.473 1.00 97.69 342 GLN A O 1
ATOM 2731 N N . CYS A 1 343 ? 0.668 -1.862 -7.704 1.00 98.19 343 CYS A N 1
ATOM 2732 C CA . CYS A 1 343 ? 1.549 -0.725 -7.949 1.00 98.19 343 CYS A CA 1
ATOM 2733 C C . CYS A 1 343 ? 0.741 0.426 -8.548 1.00 98.19 343 CYS A C 1
ATOM 2735 O O . CYS A 1 343 ? 0.111 0.263 -9.590 1.00 98.19 343 CYS A O 1
ATOM 2737 N N . ILE A 1 344 ? 0.766 1.582 -7.888 1.00 98.25 344 ILE A N 1
ATOM 2738 C CA . ILE A 1 344 ? 0.213 2.838 -8.394 1.00 98.25 344 ILE A CA 1
ATOM 2739 C C . ILE A 1 344 ? 1.406 3.700 -8.782 1.00 98.25 344 ILE A C 1
ATOM 2741 O O . ILE A 1 344 ? 2.197 4.084 -7.925 1.00 98.25 344 ILE A O 1
ATOM 2745 N N . VAL A 1 345 ? 1.564 3.953 -10.077 1.00 98.06 345 VAL A N 1
ATOM 2746 C CA . VAL A 1 345 ? 2.731 4.651 -10.615 1.00 98.06 345 VAL A CA 1
ATOM 2747 C C . VAL A 1 345 ? 2.269 5.896 -11.354 1.00 98.06 345 VAL A C 1
ATOM 2749 O O . VAL A 1 345 ? 1.534 5.796 -12.335 1.00 98.06 345 VAL A O 1
ATOM 2752 N N . GLU A 1 346 ? 2.715 7.060 -10.896 1.00 97.00 346 GLU A N 1
ATOM 2753 C CA . GLU A 1 346 ? 2.658 8.294 -11.676 1.00 97.00 346 GLU A CA 1
ATOM 2754 C C . GLU A 1 346 ? 3.884 8.340 -12.589 1.00 97.00 346 GLU A C 1
ATOM 2756 O O . GLU A 1 346 ? 5.013 8.252 -12.110 1.00 97.00 346 GLU A O 1
ATOM 2761 N N . THR A 1 347 ? 3.677 8.469 -13.899 1.00 94.75 347 THR A N 1
ATOM 2762 C CA . THR A 1 347 ? 4.772 8.480 -14.872 1.00 94.75 347 THR A CA 1
ATOM 2763 C C . THR A 1 347 ? 4.479 9.404 -16.051 1.00 94.75 347 THR A C 1
ATOM 2765 O O . THR A 1 347 ? 3.343 9.517 -16.508 1.00 94.75 347 THR A O 1
ATOM 2768 N N . HIS A 1 348 ? 5.535 10.029 -16.564 1.00 91.31 348 HIS A N 1
ATOM 2769 C CA . HIS A 1 348 ? 5.584 10.732 -17.847 1.00 91.31 348 HIS A CA 1
ATOM 2770 C C . HIS A 1 348 ? 6.436 9.974 -18.878 1.00 91.31 348 HIS A C 1
ATOM 2772 O O . HIS A 1 348 ? 6.746 10.498 -19.946 1.00 91.31 348 HIS A O 1
ATOM 2778 N N . SER A 1 349 ? 6.869 8.754 -18.556 1.00 92.31 349 SER A N 1
ATOM 2779 C CA . SER A 1 349 ? 7.743 7.961 -19.410 1.00 92.31 349 SER A CA 1
ATOM 2780 C C . SER A 1 349 ? 6.956 7.234 -20.494 1.00 92.31 349 SER A C 1
ATOM 2782 O O . SER A 1 349 ? 6.308 6.214 -20.245 1.00 92.31 349 SER A O 1
ATOM 2784 N N . GLU A 1 350 ? 7.113 7.693 -21.733 1.00 90.00 350 GLU A N 1
ATOM 2785 C CA . GLU A 1 350 ? 6.678 6.962 -22.929 1.00 90.00 350 GLU A CA 1
ATOM 2786 C C . GLU A 1 350 ? 7.249 5.530 -22.951 1.00 90.00 350 GLU A C 1
ATOM 2788 O O . GLU A 1 350 ? 6.531 4.562 -23.202 1.00 90.00 350 GLU A O 1
ATOM 2793 N N . TYR A 1 351 ? 8.526 5.371 -22.581 1.00 93.75 351 TYR A N 1
ATOM 2794 C CA . TYR A 1 351 ? 9.220 4.079 -22.549 1.00 93.75 351 TYR A CA 1
ATOM 2795 C C . TYR A 1 351 ? 8.582 3.071 -21.587 1.00 93.75 351 TYR A C 1
ATOM 2797 O O . TYR A 1 351 ? 8.590 1.865 -21.847 1.00 93.75 351 TYR A O 1
ATOM 2805 N N . PHE A 1 352 ? 8.044 3.555 -20.468 1.00 93.38 352 PHE A N 1
ATOM 2806 C CA . PHE A 1 352 ? 7.356 2.721 -19.490 1.00 93.38 352 PHE A CA 1
ATOM 2807 C C . PHE A 1 352 ? 6.049 2.174 -20.068 1.00 93.38 352 PHE A C 1
ATOM 2809 O O . PHE A 1 352 ? 5.802 0.966 -20.022 1.00 93.38 352 PHE A O 1
ATOM 2816 N N . ILE A 1 353 ? 5.240 3.051 -20.672 1.00 92.88 353 ILE A N 1
ATOM 2817 C CA . ILE A 1 353 ? 3.970 2.672 -21.301 1.00 92.88 353 ILE A CA 1
ATOM 2818 C C . ILE A 1 353 ? 4.212 1.731 -22.482 1.00 92.88 353 ILE A C 1
ATOM 2820 O O . ILE A 1 353 ? 3.556 0.693 -22.584 1.00 92.88 353 ILE A O 1
ATOM 2824 N N . ASP A 1 354 ? 5.200 2.023 -23.326 1.00 93.12 354 ASP A N 1
ATOM 2825 C CA . ASP A 1 354 ? 5.567 1.166 -24.453 1.00 93.12 354 ASP A CA 1
ATOM 2826 C C . ASP A 1 354 ? 6.016 -0.223 -24.009 1.00 93.12 354 ASP A C 1
ATOM 2828 O O . ASP A 1 354 ? 5.674 -1.218 -24.660 1.00 93.12 354 ASP A O 1
ATOM 2832 N N . ARG A 1 355 ? 6.711 -0.337 -22.868 1.00 96.06 355 ARG A N 1
ATOM 2833 C CA . ARG A 1 355 ? 7.047 -1.656 -22.330 1.00 96.06 355 ARG A CA 1
ATOM 2834 C C . ARG A 1 355 ? 5.802 -2.443 -21.946 1.00 96.06 355 ARG A C 1
ATOM 2836 O O . ARG A 1 355 ? 5.711 -3.616 -22.309 1.00 96.06 355 ARG A O 1
ATOM 2843 N N . LEU A 1 356 ? 4.858 -1.828 -21.235 1.00 95.12 356 LEU A N 1
ATOM 2844 C CA . LEU A 1 356 ? 3.616 -2.496 -20.833 1.00 95.12 356 LEU A CA 1
ATOM 2845 C C . LEU A 1 356 ? 2.794 -2.926 -22.051 1.00 95.12 356 LEU A C 1
ATOM 2847 O O . LEU A 1 356 ? 2.354 -4.073 -22.121 1.00 95.12 356 LEU A O 1
ATOM 2851 N N . ARG A 1 357 ? 2.671 -2.049 -23.053 1.00 94.94 357 ARG A N 1
ATOM 2852 C CA . ARG A 1 357 ? 2.013 -2.352 -24.332 1.00 94.94 357 ARG A CA 1
ATOM 2853 C C . ARG A 1 357 ? 2.650 -3.545 -25.033 1.00 94.94 357 ARG A C 1
ATOM 2855 O O . ARG A 1 357 ? 1.942 -4.455 -25.455 1.00 94.94 357 ARG A O 1
ATOM 2862 N N . PHE A 1 358 ? 3.981 -3.570 -25.115 1.00 96.38 358 PHE A N 1
ATOM 2863 C CA . PHE A 1 358 ? 4.716 -4.696 -25.685 1.00 96.38 358 PHE A CA 1
ATOM 2864 C C . PHE A 1 358 ? 4.445 -5.999 -24.922 1.00 96.38 358 PHE A C 1
ATOM 2866 O O . PHE A 1 358 ? 4.235 -7.036 -25.546 1.00 96.38 358 PHE A O 1
ATOM 2873 N N . ARG A 1 359 ? 4.420 -5.964 -23.583 1.00 96.81 359 ARG A N 1
ATOM 2874 C CA . ARG A 1 359 ? 4.130 -7.153 -22.765 1.00 96.81 359 ARG A CA 1
ATOM 2875 C C . ARG A 1 359 ? 2.725 -7.683 -22.974 1.00 96.81 359 ARG A C 1
ATOM 2877 O O . ARG A 1 359 ? 2.566 -8.896 -23.054 1.00 96.81 359 ARG A O 1
ATOM 2884 N N . ILE A 1 360 ? 1.746 -6.792 -23.088 1.00 95.56 360 ILE A N 1
ATOM 2885 C CA . ILE A 1 360 ? 0.364 -7.149 -23.410 1.00 95.56 360 ILE A CA 1
ATOM 2886 C C . ILE A 1 360 ? 0.300 -7.809 -24.792 1.00 95.56 360 ILE A C 1
ATOM 2888 O O . ILE A 1 360 ? -0.170 -8.934 -24.890 1.00 95.56 360 ILE A O 1
ATOM 2892 N N . ALA A 1 361 ? 0.872 -7.179 -25.822 1.00 95.88 361 ALA A N 1
ATOM 2893 C CA . ALA A 1 361 ? 0.876 -7.714 -27.187 1.00 95.88 361 ALA A CA 1
ATOM 2894 C C . ALA A 1 361 ? 1.596 -9.066 -27.319 1.00 95.88 361 ALA A C 1
ATOM 2896 O O . ALA A 1 361 ? 1.247 -9.889 -28.161 1.00 95.88 361 ALA A O 1
ATOM 2897 N N . ALA A 1 362 ? 2.639 -9.284 -26.515 1.00 95.75 362 ALA A N 1
ATOM 2898 C CA . ALA A 1 362 ? 3.404 -10.523 -26.504 1.00 95.75 362 ALA A CA 1
ATOM 2899 C C . ALA A 1 362 ? 2.765 -11.626 -25.645 1.00 95.75 362 ALA A C 1
ATOM 2901 O O . ALA A 1 362 ? 3.264 -12.752 -25.649 1.00 95.75 362 ALA A O 1
ATOM 2902 N N . ALA A 1 363 ? 1.721 -11.327 -24.868 1.00 94.69 363 ALA A N 1
ATOM 2903 C CA . ALA A 1 363 ? 1.077 -12.304 -24.007 1.00 94.69 363 ALA A CA 1
ATOM 2904 C C . ALA A 1 363 ? 0.318 -13.358 -24.826 1.00 94.69 363 ALA A C 1
ATOM 2906 O O . ALA A 1 363 ? -0.221 -13.096 -25.896 1.00 94.69 363 ALA A O 1
ATOM 2907 N N . THR A 1 364 ? 0.270 -14.578 -24.295 1.00 93.06 364 THR A N 1
ATOM 2908 C CA . THR A 1 364 ? -0.607 -15.634 -24.820 1.00 93.06 364 THR A CA 1
ATOM 2909 C C . THR A 1 364 ? -1.999 -15.501 -24.199 1.00 93.06 364 THR A C 1
ATOM 2911 O O . THR A 1 364 ? -2.096 -14.940 -23.102 1.00 93.06 364 THR A O 1
ATOM 2914 N N . PRO A 1 365 ? -3.062 -16.043 -24.822 1.00 88.50 365 PRO A N 1
ATOM 2915 C CA . PRO A 1 365 ? -4.410 -16.014 -24.249 1.00 88.50 365 PRO A CA 1
ATOM 2916 C C . PRO A 1 365 ? -4.481 -16.574 -22.818 1.00 88.50 365 PRO A C 1
ATOM 2918 O O . PRO A 1 365 ? -5.177 -16.033 -21.966 1.00 88.50 365 PRO A O 1
ATOM 2921 N N . GLU A 1 366 ? -3.698 -17.609 -22.495 1.00 88.44 366 GLU A N 1
ATOM 2922 C CA . GLU A 1 366 ? -3.650 -18.205 -21.151 1.00 88.44 366 GLU A CA 1
ATOM 2923 C C . GLU A 1 366 ? -2.901 -17.333 -20.128 1.00 88.44 366 GLU A C 1
ATOM 2925 O O . GLU A 1 366 ? -2.974 -17.561 -18.917 1.00 88.44 366 GLU A O 1
ATOM 2930 N N . LYS A 1 367 ? -2.134 -16.349 -20.605 1.00 89.19 367 LYS A N 1
ATOM 2931 C CA . LYS A 1 367 ? -1.304 -15.448 -19.802 1.00 89.19 367 LYS A CA 1
ATOM 2932 C C . LYS A 1 367 ? -1.603 -13.980 -20.094 1.00 89.19 367 LYS A C 1
ATOM 2934 O O . LYS A 1 367 ? -0.688 -13.159 -20.001 1.00 89.19 367 LYS A O 1
ATOM 2939 N N . GLU A 1 368 ? -2.859 -13.651 -20.368 1.00 90.25 368 GLU A N 1
ATOM 2940 C CA . GLU A 1 368 ? -3.304 -12.277 -20.599 1.00 90.25 368 GLU A CA 1
ATOM 2941 C C . GLU A 1 368 ? -2.872 -11.336 -19.457 1.00 90.25 368 GLU A C 1
ATOM 2943 O O . GLU A 1 368 ? -2.784 -11.734 -18.284 1.00 90.25 368 GLU A O 1
ATOM 2948 N N . LEU A 1 369 ? -2.556 -10.089 -19.820 1.00 93.56 369 LEU A N 1
ATOM 2949 C CA . LEU A 1 369 ? -2.054 -9.054 -18.912 1.00 93.56 369 LEU A CA 1
ATOM 2950 C C . LEU A 1 369 ? -2.936 -7.800 -18.864 1.00 93.56 369 LEU A C 1
ATOM 2952 O O . LEU A 1 369 ? -2.703 -6.946 -18.009 1.00 93.56 369 LEU A O 1
ATOM 2956 N N . ASN A 1 370 ? -3.957 -7.684 -19.719 1.00 90.06 370 ASN A N 1
ATOM 2957 C CA . ASN A 1 370 ? -4.846 -6.519 -19.763 1.00 90.06 370 ASN A CA 1
ATOM 2958 C C . ASN A 1 370 ? -5.551 -6.299 -18.417 1.00 90.06 370 ASN A C 1
ATOM 2960 O O . ASN A 1 370 ? -5.618 -5.176 -17.935 1.00 90.06 370 ASN A O 1
ATOM 2964 N N . SER A 1 371 ? -5.980 -7.370 -17.743 1.00 89.75 371 SER A N 1
ATOM 2965 C CA . SER A 1 371 ? -6.583 -7.287 -16.402 1.00 89.75 371 SER A CA 1
ATOM 2966 C C . SER A 1 371 ? -5.609 -6.867 -15.292 1.00 89.75 371 SER A C 1
ATOM 2968 O O . SER A 1 371 ? -6.047 -6.453 -14.222 1.00 89.75 371 SER A O 1
ATOM 2970 N N . GLN A 1 372 ? -4.299 -6.961 -15.537 1.00 91.62 372 GLN A N 1
ATOM 2971 C CA . GLN A 1 372 ? -3.242 -6.596 -14.587 1.00 91.62 372 GLN A CA 1
ATOM 2972 C C . GLN A 1 372 ? -2.779 -5.143 -14.747 1.00 91.62 372 GLN A C 1
ATOM 2974 O O . GLN A 1 372 ? -1.981 -4.665 -13.945 1.00 91.62 372 GLN A O 1
ATOM 2979 N N . THR A 1 373 ? -3.245 -4.443 -15.787 1.00 92.50 373 THR A N 1
ATOM 2980 C CA . THR A 1 373 ? -2.762 -3.107 -16.141 1.00 92.50 373 THR A CA 1
ATOM 2981 C C . THR A 1 373 ? -3.933 -2.163 -16.367 1.00 92.50 373 THR A C 1
ATOM 2983 O O . THR A 1 373 ? -4.782 -2.404 -17.219 1.00 92.50 373 THR A O 1
ATOM 2986 N N . LYS A 1 374 ? -3.948 -1.043 -15.644 1.00 94.00 374 LYS A N 1
ATOM 2987 C CA . LYS A 1 374 ? -4.850 0.081 -15.906 1.00 94.00 374 LYS A CA 1
ATOM 2988 C C . LYS A 1 374 ? -4.045 1.358 -16.042 1.00 94.00 374 LYS A C 1
ATOM 2990 O O . LYS A 1 374 ? -3.140 1.595 -15.247 1.00 94.00 374 LYS A O 1
ATOM 2995 N N . ILE A 1 375 ? -4.386 2.168 -17.037 1.00 93.88 375 ILE A N 1
ATOM 2996 C CA . ILE A 1 375 ? -3.730 3.447 -17.298 1.00 93.88 375 ILE A CA 1
ATOM 2997 C C . ILE A 1 375 ? -4.797 4.528 -17.277 1.00 93.88 375 ILE A C 1
ATOM 2999 O O . ILE A 1 375 ? -5.832 4.405 -17.929 1.00 93.88 375 ILE A O 1
ATOM 3003 N N . TYR A 1 376 ? -4.520 5.594 -16.537 1.00 93.94 376 TYR A N 1
ATOM 3004 C CA . TYR A 1 376 ? -5.333 6.797 -16.524 1.00 93.94 376 TYR A CA 1
ATOM 3005 C C . TYR A 1 376 ? -4.467 7.963 -16.974 1.00 93.94 376 TYR A C 1
ATOM 3007 O O . TYR A 1 376 ? -3.414 8.215 -16.394 1.00 93.94 376 TYR A O 1
ATOM 3015 N N . PHE A 1 377 ? -4.915 8.666 -18.006 1.00 92.12 377 PHE A N 1
ATOM 3016 C CA . PHE A 1 377 ? -4.342 9.938 -18.403 1.00 92.12 377 PHE A CA 1
ATOM 3017 C C . PHE A 1 377 ? -5.020 11.056 -17.616 1.00 92.12 377 PHE A C 1
ATOM 3019 O O . PHE A 1 377 ? -6.246 11.078 -17.483 1.00 92.12 377 PHE A O 1
ATOM 3026 N N . VAL A 1 378 ? -4.212 11.950 -17.050 1.00 91.25 378 VAL A N 1
ATOM 3027 C CA . VAL A 1 378 ? -4.690 13.041 -16.201 1.00 91.25 378 VAL A CA 1
ATOM 3028 C C . VAL A 1 378 ? -4.648 14.337 -16.995 1.00 91.25 378 VAL A C 1
ATOM 3030 O O . VAL A 1 378 ? -3.580 14.835 -17.342 1.00 91.25 378 VAL A O 1
ATOM 3033 N N . GLU A 1 379 ? -5.824 14.891 -17.256 1.00 88.44 379 GLU A N 1
ATOM 3034 C CA . GLU A 1 379 ? -6.023 16.120 -18.020 1.00 88.44 379 GLU A CA 1
ATOM 3035 C C . GLU A 1 379 ? -6.432 17.260 -17.095 1.00 88.44 379 GLU A C 1
ATOM 3037 O O . GLU A 1 379 ? -7.068 17.055 -16.060 1.00 88.44 379 GLU A O 1
ATOM 3042 N N . LYS A 1 380 ? -6.115 18.495 -17.487 1.00 87.38 380 LYS A N 1
ATOM 3043 C CA . LYS A 1 380 ? -6.529 19.694 -16.753 1.00 87.38 380 LYS A CA 1
ATOM 3044 C C . LYS A 1 380 ? -7.285 20.663 -17.670 1.00 87.38 380 LYS A C 1
ATOM 3046 O O . LYS A 1 380 ? -6.739 21.702 -18.035 1.00 87.38 380 LYS A O 1
ATOM 3051 N N . PRO A 1 381 ? -8.544 20.357 -18.043 1.00 83.19 381 PRO A N 1
ATOM 3052 C CA . PRO A 1 381 ? -9.338 21.203 -18.941 1.00 83.19 381 PRO A CA 1
ATOM 3053 C C . PRO A 1 381 ? -9.801 22.525 -18.295 1.00 83.19 381 PRO A C 1
ATOM 3055 O O . PRO A 1 381 ? -10.340 23.392 -18.977 1.00 83.19 381 PRO A O 1
ATOM 3058 N N . GLY A 1 382 ? -9.611 22.700 -16.981 1.00 84.38 382 GLY A N 1
ATOM 3059 C CA . GLY A 1 382 ? -10.021 23.894 -16.239 1.00 84.38 382 GLY A CA 1
ATOM 3060 C C . GLY A 1 382 ? -9.354 23.981 -14.863 1.00 84.38 382 GLY A C 1
ATOM 3061 O O . GLY A 1 382 ? -8.150 23.775 -14.731 1.00 84.38 382 GLY A O 1
ATOM 3062 N N . GLN A 1 383 ? -10.124 24.288 -13.811 1.00 85.44 383 GLN A N 1
ATOM 3063 C CA . GLN A 1 383 ? -9.574 24.374 -12.447 1.00 85.44 383 GLN A CA 1
ATOM 3064 C C . GLN A 1 383 ? -9.355 23.010 -11.768 1.00 85.44 383 GLN A C 1
ATOM 3066 O O . GLN A 1 383 ? -8.567 22.931 -10.828 1.00 85.44 383 GLN A O 1
ATOM 3071 N N . GLY A 1 384 ? -10.011 21.948 -12.245 1.00 89.19 384 GLY A N 1
ATOM 3072 C CA . GLY A 1 384 ? -9.872 20.584 -11.726 1.00 89.19 384 GLY A CA 1
ATOM 3073 C C . GLY A 1 384 ? -9.100 19.655 -12.665 1.00 89.19 384 GLY A C 1
ATOM 3074 O O . GLY A 1 384 ? -8.920 19.963 -13.845 1.00 89.19 384 GLY A O 1
ATOM 3075 N N . SER A 1 385 ? -8.681 18.509 -12.127 1.00 90.81 385 SER A N 1
ATOM 3076 C CA . SER A 1 385 ? -8.110 17.402 -12.900 1.00 90.81 385 SER A CA 1
ATOM 3077 C C . SER A 1 385 ? -9.211 16.425 -13.319 1.00 90.81 385 SER A C 1
ATOM 3079 O O . SER A 1 385 ? -10.065 16.069 -12.507 1.00 90.81 385 SER A O 1
ATOM 3081 N N . ALA A 1 386 ? -9.180 15.982 -14.571 1.00 90.69 386 ALA A N 1
ATOM 3082 C CA . ALA A 1 386 ? -10.033 14.933 -15.113 1.00 90.69 386 ALA A CA 1
ATOM 3083 C C . ALA A 1 386 ? -9.182 13.692 -15.407 1.00 90.69 386 ALA A C 1
ATOM 3085 O O . ALA A 1 386 ? -8.070 13.808 -15.914 1.00 90.69 386 ALA A O 1
ATOM 3086 N N . PHE A 1 387 ? -9.698 12.510 -15.077 1.00 91.31 387 PHE A N 1
ATOM 3087 C CA . PHE A 1 387 ? -9.025 11.239 -15.336 1.00 91.31 387 PHE A CA 1
ATOM 3088 C C . PHE A 1 387 ? -9.728 10.532 -16.490 1.00 91.31 387 PHE A C 1
ATOM 3090 O O . PHE A 1 387 ? -10.932 10.280 -16.420 1.00 91.31 387 PHE A O 1
ATOM 3097 N N . ARG A 1 388 ? -8.973 10.183 -17.528 1.00 90.50 388 ARG A N 1
ATOM 3098 C CA . ARG A 1 388 ? -9.447 9.439 -18.695 1.00 90.50 388 ARG A CA 1
ATOM 3099 C C . ARG A 1 388 ? -8.752 8.086 -18.750 1.00 90.50 388 ARG A C 1
ATOM 3101 O O . ARG A 1 388 ? -7.527 8.026 -18.766 1.00 90.50 388 ARG A O 1
ATOM 3108 N N . GLU A 1 389 ? -9.513 6.994 -18.759 1.00 92.31 389 GLU A N 1
ATOM 3109 C CA . GLU A 1 389 ? -8.934 5.651 -18.895 1.00 92.31 389 GLU A CA 1
ATOM 3110 C C . GLU A 1 389 ? -8.365 5.468 -20.310 1.00 92.31 389 GLU A C 1
ATOM 3112 O O . GLU A 1 389 ? -9.052 5.707 -21.303 1.00 92.31 389 GLU A O 1
ATOM 3117 N N . VAL A 1 390 ? -7.104 5.041 -20.393 1.00 90.94 390 VAL A N 1
ATOM 3118 C CA . VAL A 1 390 ? -6.422 4.695 -21.643 1.00 90.94 390 VAL A CA 1
ATOM 3119 C C . VAL A 1 390 ? -6.389 3.179 -21.749 1.00 90.94 390 VAL A C 1
ATOM 3121 O O . VAL A 1 390 ? -5.645 2.500 -21.039 1.00 90.94 390 VAL A O 1
ATOM 3124 N N . VAL A 1 391 ? -7.218 2.637 -22.638 1.00 91.00 391 VAL A N 1
ATOM 3125 C CA . VAL A 1 391 ? -7.362 1.188 -22.805 1.00 91.00 391 VAL A CA 1
ATOM 3126 C C . VAL A 1 391 ? -6.357 0.675 -23.835 1.00 91.00 391 VAL A C 1
ATOM 3128 O O . VAL A 1 391 ? -6.390 1.063 -25.004 1.00 91.00 391 VAL A O 1
ATOM 3131 N N . ILE A 1 392 ? -5.487 -0.237 -23.398 1.00 91.06 392 ILE A N 1
ATOM 3132 C CA . ILE A 1 392 ? -4.621 -1.029 -24.276 1.00 91.06 392 ILE A CA 1
ATOM 3133 C C . ILE A 1 392 ? -5.389 -2.296 -24.667 1.00 91.06 392 ILE A C 1
ATOM 3135 O O . ILE A 1 392 ? -5.839 -3.038 -23.792 1.00 91.06 392 ILE A O 1
ATOM 3139 N N . ASN A 1 393 ? -5.545 -2.554 -25.966 1.00 91.25 393 ASN A N 1
ATOM 3140 C CA . ASN A 1 393 ? -6.164 -3.792 -26.449 1.00 91.25 393 ASN A CA 1
ATOM 3141 C C . ASN A 1 393 ? -5.196 -4.991 -26.375 1.00 91.25 393 ASN A C 1
ATOM 3143 O O . ASN A 1 393 ? -4.019 -4.840 -26.054 1.00 91.25 393 ASN A O 1
ATOM 3147 N N . GLU A 1 394 ? -5.675 -6.198 -26.678 1.00 90.75 394 GLU A N 1
ATOM 3148 C CA . GLU A 1 394 ? -4.867 -7.434 -26.644 1.00 90.75 394 GLU A CA 1
ATOM 3149 C C . GLU A 1 394 ? -3.628 -7.399 -27.566 1.00 90.75 394 GLU A C 1
ATOM 3151 O O . GLU A 1 394 ? -2.649 -8.094 -27.322 1.00 90.75 394 GLU A O 1
ATOM 3156 N N . TYR A 1 395 ? -3.622 -6.533 -28.584 1.00 91.56 395 TYR A N 1
ATOM 3157 C CA . TYR A 1 395 ? -2.512 -6.361 -29.526 1.00 91.56 395 TYR A CA 1
ATOM 3158 C C . TYR A 1 395 ? -1.534 -5.245 -29.119 1.00 91.56 395 TYR A C 1
ATOM 3160 O O . TYR A 1 395 ? -0.656 -4.874 -29.899 1.00 91.56 395 TYR A O 1
ATOM 3168 N N . GLY A 1 396 ? -1.685 -4.665 -27.923 1.00 88.69 396 GLY A N 1
ATOM 3169 C CA . GLY A 1 396 ? -0.841 -3.566 -27.438 1.00 88.69 396 GLY A CA 1
ATOM 3170 C C . GLY A 1 396 ? -1.123 -2.207 -28.094 1.00 88.69 396 GLY A C 1
ATOM 3171 O O . GLY A 1 396 ? -0.340 -1.261 -27.936 1.00 88.69 396 GLY A O 1
ATOM 3172 N N . ALA A 1 397 ? -2.219 -2.081 -28.843 1.00 89.31 397 ALA A N 1
ATOM 3173 C CA . ALA A 1 397 ? -2.633 -0.825 -29.453 1.00 89.31 397 ALA A CA 1
ATOM 3174 C C . ALA A 1 397 ? -3.554 -0.034 -28.516 1.00 89.31 397 ALA A C 1
ATOM 3176 O O . ALA A 1 397 ? -4.392 -0.595 -27.809 1.00 89.31 397 ALA A O 1
ATOM 3177 N N . ILE A 1 398 ? -3.399 1.286 -28.548 1.00 87.75 398 ILE A N 1
ATOM 3178 C CA . ILE A 1 398 ? -4.291 2.246 -27.900 1.00 87.75 398 ILE A CA 1
ATOM 3179 C C . ILE A 1 398 ? -5.056 2.920 -29.031 1.00 87.75 398 ILE A C 1
ATOM 3181 O O . ILE A 1 398 ? -4.451 3.492 -29.937 1.00 87.75 398 ILE A O 1
ATOM 3185 N N . SER A 1 399 ? -6.377 2.757 -29.024 1.00 78.56 399 SER A N 1
ATOM 3186 C CA . SER A 1 399 ? -7.229 3.229 -30.126 1.00 78.56 399 SER A CA 1
ATOM 3187 C C . SER A 1 399 ? -7.483 4.731 -30.053 1.00 78.56 399 SER A C 1
ATOM 3189 O O . SER A 1 399 ? -7.710 5.368 -31.074 1.00 78.56 399 SER A O 1
ATOM 3191 N N . ASP A 1 400 ? -7.446 5.279 -28.844 1.00 81.50 400 ASP A N 1
ATOM 3192 C CA . ASP A 1 400 ? -7.855 6.640 -28.543 1.00 81.50 400 ASP A CA 1
ATOM 3193 C C . ASP A 1 400 ? -6.784 7.285 -27.659 1.00 81.50 400 ASP A C 1
ATOM 3195 O O . ASP A 1 400 ? -6.842 7.245 -26.427 1.00 81.50 400 ASP A O 1
ATOM 3199 N N . TRP A 1 401 ? -5.717 7.752 -28.312 1.00 81.12 401 TRP A N 1
ATOM 3200 C CA . TRP A 1 401 ? -4.587 8.372 -27.632 1.00 81.12 401 TRP A CA 1
ATOM 3201 C C . TRP A 1 401 ? -4.985 9.741 -27.079 1.00 81.12 401 TRP A C 1
ATOM 3203 O O . TRP A 1 401 ? -5.595 10.535 -27.798 1.00 81.12 401 TRP A O 1
ATOM 3213 N N . PRO A 1 402 ? -4.633 10.050 -25.822 1.00 78.62 402 PRO A N 1
ATOM 3214 C CA . PRO A 1 402 ? -4.807 11.394 -25.307 1.00 78.62 402 PRO A CA 1
ATOM 3215 C C . PRO A 1 402 ? -3.884 12.382 -26.019 1.00 78.62 402 PRO A C 1
ATOM 3217 O O . PRO A 1 402 ? -2.704 12.093 -26.246 1.00 78.62 402 PRO A O 1
ATOM 3220 N N . GLU A 1 403 ? -4.424 13.559 -26.322 1.00 75.25 403 GLU A N 1
ATOM 3221 C CA . GLU A 1 403 ? -3.689 14.617 -27.006 1.00 75.25 403 GLU A CA 1
ATOM 3222 C C . GLU A 1 403 ? -2.473 15.051 -26.171 1.00 75.25 403 GLU A C 1
ATOM 3224 O O . GLU A 1 403 ? -2.558 15.263 -24.959 1.00 75.25 403 GLU A O 1
ATOM 3229 N N . GLY A 1 404 ? -1.314 15.165 -26.822 1.00 69.19 404 GLY A N 1
ATOM 3230 C CA . GLY A 1 404 ? -0.081 15.642 -26.185 1.00 69.19 404 GLY A CA 1
ATOM 3231 C C . GLY A 1 404 ? 0.711 14.601 -25.384 1.00 69.19 404 GLY A C 1
ATOM 3232 O O . GLY A 1 404 ? 1.760 14.955 -24.852 1.00 69.19 404 GLY A O 1
ATOM 3233 N N . PHE A 1 405 ? 0.273 13.336 -25.321 1.00 68.69 405 PHE A N 1
ATOM 3234 C CA . PHE A 1 405 ? 1.034 12.270 -24.651 1.00 68.69 405 PHE A CA 1
ATOM 3235 C C . PHE A 1 405 ? 2.083 11.597 -25.557 1.00 68.69 405 PHE A C 1
ATOM 3237 O O . PHE A 1 405 ? 3.208 11.405 -25.121 1.00 68.69 405 PHE A O 1
ATOM 3244 N N . PHE A 1 406 ? 1.742 11.265 -26.811 1.00 62.97 406 PHE A N 1
ATOM 3245 C CA . PHE A 1 406 ? 2.655 10.621 -27.787 1.00 62.97 406 PHE A CA 1
ATOM 3246 C C . PHE A 1 406 ? 2.670 11.283 -29.171 1.00 62.97 406 PHE A C 1
ATOM 3248 O O . PHE A 1 406 ? 3.507 10.951 -30.017 1.00 62.97 406 PHE A O 1
ATOM 3255 N N . ASP A 1 407 ? 1.743 12.210 -29.422 1.00 60.72 407 ASP A N 1
ATOM 3256 C CA . ASP A 1 407 ? 1.549 12.791 -30.749 1.00 60.72 407 ASP A CA 1
ATOM 3257 C C . ASP A 1 407 ? 2.807 13.501 -31.255 1.00 60.72 407 ASP A C 1
ATOM 3259 O O . ASP A 1 407 ? 3.139 13.392 -32.431 1.00 60.72 407 ASP A O 1
ATOM 3263 N N . GLN A 1 408 ? 3.571 14.151 -30.373 1.00 62.34 408 GLN A N 1
ATOM 3264 C CA . GLN A 1 408 ? 4.743 14.929 -30.775 1.00 62.34 408 GLN A CA 1
ATOM 3265 C C . GLN A 1 408 ? 5.847 14.058 -31.385 1.00 62.34 408 GLN A C 1
ATOM 3267 O O . GLN A 1 408 ? 6.319 14.361 -32.477 1.00 62.34 408 GLN A O 1
ATOM 3272 N N . SER A 1 409 ? 6.232 12.957 -30.734 1.00 68.88 409 SER A N 1
ATOM 3273 C CA . SER A 1 409 ? 7.330 12.092 -31.190 1.00 68.88 409 SER A CA 1
ATOM 3274 C C . SER A 1 409 ? 7.025 11.436 -32.546 1.00 68.88 409 SER A C 1
ATOM 3276 O O . SER A 1 409 ? 7.881 11.406 -33.437 1.00 68.88 409 SER A O 1
ATOM 3278 N N . GLN A 1 410 ? 5.796 10.939 -32.740 1.00 70.00 410 GLN A N 1
ATOM 3279 C CA . GLN A 1 410 ? 5.378 10.315 -34.003 1.00 70.00 410 GLN A CA 1
ATOM 3280 C C . GLN A 1 410 ? 5.169 11.337 -35.123 1.00 70.00 410 GLN A C 1
ATOM 3282 O O . GLN A 1 410 ? 5.655 11.117 -36.236 1.00 70.00 410 GLN A O 1
ATOM 3287 N N . GLN A 1 411 ? 4.510 12.464 -34.834 1.00 72.56 411 GLN A N 1
ATOM 3288 C CA . GLN A 1 411 ? 4.349 13.554 -35.801 1.00 72.56 411 GLN A CA 1
ATOM 3289 C C . GLN A 1 411 ? 5.712 14.083 -36.238 1.00 72.56 411 GLN A C 1
ATOM 3291 O O . GLN A 1 411 ? 5.968 14.209 -37.432 1.00 72.56 411 GLN A O 1
ATOM 3296 N N . GLN A 1 412 ? 6.634 14.291 -35.297 1.00 78.62 412 GLN A N 1
ATOM 3297 C CA . GLN A 1 412 ? 7.982 14.755 -35.599 1.00 78.62 412 GLN A CA 1
ATOM 3298 C C . GLN A 1 412 ? 8.762 13.737 -36.445 1.00 78.62 412 GLN A C 1
ATOM 3300 O O . GLN A 1 412 ? 9.459 14.125 -37.384 1.00 78.62 412 GLN A O 1
ATOM 3305 N N . ALA A 1 413 ? 8.627 12.432 -36.183 1.00 82.44 413 ALA A N 1
ATOM 3306 C CA . ALA A 1 413 ? 9.226 11.396 -37.026 1.00 82.44 413 ALA A CA 1
ATOM 3307 C C . ALA A 1 413 ? 8.657 11.413 -38.457 1.00 82.44 413 ALA A C 1
ATOM 3309 O O . ALA A 1 413 ? 9.415 11.329 -39.431 1.00 82.44 413 ALA A O 1
ATOM 3310 N N . GLU A 1 414 ? 7.339 11.565 -38.603 1.00 85.25 414 GLU A N 1
ATOM 3311 C CA . GLU A 1 414 ? 6.690 11.693 -39.907 1.00 85.25 414 GLU A CA 1
ATOM 3312 C C . GLU A 1 414 ? 7.138 12.966 -40.643 1.00 85.25 414 GLU A C 1
ATOM 3314 O O . GLU A 1 414 ? 7.467 12.919 -41.832 1.00 85.25 414 GLU A O 1
ATOM 3319 N N . GLU A 1 415 ? 7.218 14.098 -39.946 1.00 89.31 415 GLU A N 1
ATOM 3320 C CA . GLU A 1 415 ? 7.710 15.367 -40.482 1.00 89.31 415 GLU A CA 1
ATOM 3321 C C . GLU A 1 415 ? 9.161 15.265 -40.953 1.00 89.31 415 GLU A C 1
ATOM 3323 O O . GLU A 1 415 ? 9.477 15.710 -42.060 1.00 89.31 415 GLU A O 1
ATOM 3328 N N . ILE A 1 416 ? 10.037 14.616 -40.178 1.00 91.31 416 ILE A N 1
ATOM 3329 C CA . ILE A 1 416 ? 11.428 14.352 -40.569 1.00 91.31 416 ILE A CA 1
ATOM 3330 C C . ILE A 1 416 ? 11.469 13.508 -41.848 1.00 91.31 416 ILE A C 1
ATOM 3332 O O . ILE A 1 416 ? 12.217 13.833 -42.777 1.00 91.31 416 ILE A O 1
ATOM 3336 N N . LEU A 1 417 ? 10.656 12.450 -41.938 1.00 91.88 417 LEU A N 1
ATOM 3337 C CA . LEU A 1 417 ? 10.571 11.607 -43.134 1.00 91.88 417 LEU A CA 1
ATOM 3338 C C . LEU A 1 417 ? 10.076 12.397 -44.352 1.00 91.88 417 LEU A C 1
ATOM 3340 O O . LEU A 1 417 ? 10.678 12.308 -45.430 1.00 91.88 417 LEU A O 1
ATOM 3344 N N . ARG A 1 418 ? 9.027 13.211 -44.190 1.00 92.12 418 ARG A N 1
ATOM 3345 C CA . ARG A 1 418 ? 8.493 14.090 -45.242 1.00 92.12 418 ARG A CA 1
ATOM 3346 C C . ARG A 1 418 ? 9.544 15.105 -45.696 1.00 92.12 418 ARG A C 1
ATOM 3348 O O . ARG A 1 418 ? 9.798 15.220 -46.898 1.00 92.12 418 ARG A O 1
ATOM 3355 N N . ALA A 1 419 ? 10.212 15.783 -44.766 1.00 92.50 419 ALA A N 1
ATOM 3356 C CA . ALA A 1 419 ? 11.266 16.752 -45.056 1.00 92.50 419 ALA A CA 1
ATOM 3357 C C . ALA A 1 419 ? 12.456 16.103 -45.784 1.00 92.50 419 ALA A C 1
ATOM 3359 O O . ALA A 1 419 ? 12.942 16.625 -46.794 1.00 92.50 419 ALA A O 1
ATOM 3360 N N . ALA A 1 420 ? 12.890 14.920 -45.339 1.00 92.31 420 ALA A N 1
ATOM 3361 C CA . ALA A 1 420 ? 13.950 14.155 -45.991 1.00 92.31 420 ALA A CA 1
ATOM 3362 C C . ALA A 1 420 ? 13.563 13.737 -47.421 1.00 92.31 420 ALA A C 1
ATOM 3364 O O . ALA A 1 420 ? 14.383 13.834 -48.342 1.00 92.31 420 ALA A O 1
ATOM 3365 N N . ALA A 1 421 ? 12.313 13.314 -47.636 1.00 92.81 421 ALA A N 1
ATOM 3366 C CA . ALA A 1 421 ? 11.796 12.964 -48.956 1.00 92.81 421 ALA A CA 1
ATOM 3367 C C . ALA A 1 421 ? 11.754 14.176 -49.904 1.00 92.81 421 ALA A C 1
ATOM 3369 O O . ALA A 1 421 ? 12.179 14.065 -51.058 1.00 92.81 421 ALA A O 1
ATOM 3370 N N . MET A 1 422 ? 11.311 15.345 -49.425 1.00 93.50 422 MET A N 1
ATOM 3371 C CA . MET A 1 422 ? 11.322 16.588 -50.209 1.00 93.50 422 MET A CA 1
ATOM 3372 C C . MET A 1 422 ? 12.748 17.014 -50.576 1.00 93.50 422 MET A C 1
ATOM 3374 O O . MET A 1 422 ? 13.024 17.288 -51.747 1.00 93.50 422 MET A O 1
ATOM 3378 N N . LYS A 1 423 ? 13.685 16.975 -49.618 1.00 91.94 423 LYS A N 1
ATOM 3379 C CA . LYS A 1 423 ? 15.104 17.294 -49.851 1.00 91.94 423 LYS A CA 1
ATOM 3380 C C . LYS A 1 423 ? 15.732 16.386 -50.913 1.00 91.94 423 LYS A C 1
ATOM 3382 O O . LYS A 1 423 ? 16.478 16.865 -51.763 1.00 91.94 423 LYS A O 1
ATOM 3387 N N . ARG A 1 424 ? 15.394 15.088 -50.914 1.00 87.38 424 ARG A N 1
ATOM 3388 C CA . ARG A 1 424 ? 15.836 14.122 -51.941 1.00 87.38 424 ARG A CA 1
ATOM 3389 C C . ARG A 1 424 ? 15.258 14.408 -53.330 1.00 87.38 424 ARG A C 1
ATOM 3391 O O . ARG A 1 424 ? 15.953 14.207 -54.321 1.00 87.38 424 ARG A O 1
ATOM 3398 N N . LYS A 1 425 ? 14.003 14.861 -53.429 1.00 87.31 425 LYS A N 1
ATOM 3399 C CA . LYS A 1 425 ? 13.396 15.246 -54.717 1.00 87.31 425 LYS A CA 1
ATOM 3400 C C . LYS A 1 425 ? 14.039 16.515 -55.288 1.00 87.31 425 LYS A C 1
ATOM 3402 O O . LYS A 1 425 ? 14.339 16.554 -56.478 1.00 87.31 425 LYS A O 1
ATOM 3407 N N . ALA A 1 426 ? 14.295 17.517 -54.447 1.00 85.94 426 ALA A N 1
ATOM 3408 C CA . ALA A 1 426 ? 14.943 18.763 -54.859 1.00 85.94 426 ALA A CA 1
ATOM 3409 C C . ALA A 1 426 ? 16.405 18.554 -55.297 1.00 85.94 426 ALA A C 1
ATOM 3411 O O . ALA A 1 426 ? 16.828 19.101 -56.312 1.00 85.94 426 ALA A O 1
ATOM 3412 N N . SER A 1 427 ? 17.167 17.712 -54.590 1.00 79.56 427 SER A N 1
ATOM 3413 C CA . SER A 1 427 ? 18.567 17.435 -54.941 1.00 79.56 427 SER A CA 1
ATOM 3414 C C . SER A 1 427 ? 18.742 16.619 -56.225 1.00 79.56 427 SER A C 1
ATOM 3416 O O . SER A 1 427 ? 19.774 16.747 -56.876 1.00 79.56 427 SER A O 1
ATOM 3418 N N . ARG A 1 428 ? 17.751 15.803 -56.609 1.00 75.69 428 ARG A N 1
ATOM 3419 C CA . ARG A 1 428 ? 17.727 15.125 -57.917 1.00 75.69 428 ARG A CA 1
ATOM 3420 C C . ARG A 1 428 ? 17.460 16.111 -59.056 1.00 75.69 428 ARG A C 1
ATOM 3422 O O . ARG A 1 428 ? 18.221 16.135 -60.009 1.00 75.69 428 ARG A O 1
ATOM 3429 N N . ARG A 1 429 ? 16.483 17.014 -58.896 1.00 70.25 429 ARG A N 1
ATOM 3430 C CA . ARG A 1 429 ? 16.199 18.079 -59.880 1.00 70.25 429 ARG A CA 1
ATOM 3431 C C . ARG A 1 429 ? 17.393 19.000 -60.165 1.00 70.25 429 ARG A C 1
ATOM 3433 O O . ARG A 1 429 ? 17.552 19.402 -61.304 1.00 70.25 429 ARG A O 1
ATOM 3440 N N . ASN A 1 430 ? 18.229 19.293 -59.167 1.00 63.41 430 ASN A N 1
ATOM 3441 C CA . ASN A 1 430 ? 19.451 20.096 -59.343 1.00 63.41 430 ASN A CA 1
ATOM 3442 C C . ASN A 1 430 ? 20.662 19.312 -59.885 1.00 63.41 430 ASN A C 1
ATOM 3444 O O . ASN A 1 430 ? 21.704 19.915 -60.106 1.00 63.41 430 ASN A O 1
ATOM 3448 N N . LYS A 1 431 ? 20.581 17.981 -60.011 1.00 57.88 431 LYS A N 1
ATOM 3449 C CA . LYS A 1 431 ? 21.621 17.159 -60.657 1.00 57.88 431 LYS A CA 1
ATOM 3450 C C . LYS A 1 431 ? 21.306 16.855 -62.122 1.00 57.88 431 LYS A C 1
ATOM 3452 O O . LYS A 1 431 ? 22.227 16.561 -62.872 1.00 57.88 431 LYS A O 1
ATOM 3457 N N . ASP A 1 432 ? 20.026 16.900 -62.482 1.00 54.91 432 ASP A N 1
ATOM 3458 C CA . ASP A 1 432 ? 19.528 16.682 -63.844 1.00 54.91 432 ASP A CA 1
ATOM 3459 C C . ASP A 1 432 ? 19.372 18.002 -64.639 1.00 54.91 432 ASP A C 1
ATOM 3461 O O . ASP A 1 432 ? 18.986 17.971 -65.807 1.00 54.91 432 ASP A O 1
ATOM 3465 N N . ALA A 1 433 ? 19.653 19.147 -64.002 1.00 51.50 433 ALA A N 1
ATOM 3466 C CA . ALA A 1 433 ? 19.755 20.486 -64.588 1.00 51.50 433 ALA A CA 1
ATOM 3467 C C . ALA A 1 433 ? 21.216 20.940 -64.546 1.00 51.50 433 ALA A C 1
ATOM 3469 O O . ALA A 1 433 ? 21.643 21.608 -65.514 1.00 51.50 433 ALA A O 1
#

Sequence (433 aa):
MAEVKDDFRSAKPIGCILRHFLPERIVYAIDTIEEDANAIAMALQDDGRRAIGLRRNMGRDILLSEEIIAVLREVLEGTIDFDQTFKDKYREESLFGSEADTLSFRSWYERLRSLPRDERLKVQQVLREREDLFDRIHTAMKVSVAQRPESHAFAPLRPPRLITEATWYLDNFFASSLKYLGPLRDAPKPLYPLAPAADPHDVGLRGEHTASILELHKSKKIRYIPSANFKDPVIDRKTVTRTLEAAVIDWLQYLGVASSVKSRDQGKLGHELKVGLSNSDSTHDLTHVGVGVSQVLPILVMCLLADTDSTLVFEQPELHLHPKVQTLLGDFFLSMALCNKQCIVETHSEYFIDRLRFRIAAATPEKELNSQTKIYFVEKPGQGSAFREVVINEYGAISDWPEGFFDQSQQQAEEILRAAAMKRKASRRNKDA

Secondary structure (DSSP, 8-state):
-HHHHHH-TT-EEEEEEEETTEEEEEEEEEEHHHHHHHHHHHHHHTT-TTHHHHHHTTT---EE-HHHHHHHHHHTTTTS-HHHHH-S------TT------EEHHHHHHHHHHS-HHHHHHHHHHHHH-TTHHHHHHHHHHHHHTT-S--EEEEEEPPPHHHHHHHHHHHHIIIIIEEEE-SSPPPP-SSBPPPPSS-TT---TTSTTHHHHHHHHTT-EEEE--GGGGSSSSPP---EEEEHHHHHHHHHHHHTS-SEEEEEE-GGG-EEEEEE-TT-SSEEEGGGS-THHHHHHHHHHHHHHSPTT-EEEEE-TTTT--HHHHHHHHHHHHHHHTTT-EEEEE---HHHHHHHHHHHHT--GGG--GGG--EEEEE-SSSS-EEEEE-B-TTS-BSSPPTTTSHHHHHHHHHHHHHHHHHHHHHHHTT--

Foldseek 3Di:
DVVVCVLAVQWDFDDADDDPNAGFWTKTKGQQLLLLLVLVLCCLAPVDPPSQVSCVVVVDQRKQFPLNLVLLCVLCPPLDPSCVLVVPDLDDDDPPDDDTSIHGPVNVVVSLVVDDPVSSVVSNVSSNPDPCSSVSSSVSSCVVCVPPDDRIDIDGHGDPPVSVVVSVVVVCQVQAQEAEAEAAADFFDQAAAAADPRDLLHCDNRSRNLLNSCVVQQQPWFKFQFLVQVPDLEGDLDIDIDGLQVRLQRLCVSLQQFNHWDWDQPDPRHIWIWTHHPVDPDTDGPNPGDCQCSLCSSVSSNLRVHDAQGEYEYEASCPPHDLSSLLSVLVVQLRSLSSRYHYHYHHLRPSSLQSLLSSLLSYDPVGHCQVSDWDWDWDPPDPDIDTDTQHQDSNSDGPDDDPPSCCVVVVVVVVVVVVVVVVVVVVVVVVVD

Radius of gyration: 37.93 Å; chains: 1; bounding box: 92×44×121 Å